Protein AF-A0A2S7YHA3-F1 (afdb_monomer_lite)

Secondary structure (DSSP, 8-state):
----------------------S-SSTT--TT-EEETTTTEE--TTSEEETT-SSGGGS-GGGSSS---------PPP----TTS-HHHHTPPP-HHHHHHHHHHHHHHHHH-TT---------PPPS---S-EEEEEEEEEE-SHHHHHHHHT--HHHHHHHTTTT-SS-GGGG-HHHHTSSEEEEEEEEEEEE-----S-EEE-GGG--GGGHHHHHBSEEEEEEEEEEEEEEEEEEEE-SS--HHHHHHHHHHHHGGGG-SSSPPHHHHHHHHHHHHHEEEEEEEEEESTTTTTTT--TTEE---SSHHHHHHHHHHHHHHHHHTTTT--EEEEEEEE-GGGSBT--TT------HHHHHHHHHHHHHHHHHHHHHHHHHH-TTS-HHHHHHHHHHHHHHHHHHHHHHHHHTT--TTHHHHHHHHHHHHIIIIIHHHHGGGSPPPEEEEEEEEESS--TT----BTTSS-S-TTTTT-SS-EEEEEEEES-GGGS-SEEEEEEESS-HHHH-TTTSPPPTTTTS--SSEEEEEEE--TTSPPP-EEEEEE-TT-SHHHHT-GGGT-TT-EE-S-TTTTTS-GGG-EEEEEE-

Organism: Beauveria bassiana (NCBI:txid176275)

Structure (mmCIF, N/CA/C/O backbone):
data_AF-A0A2S7YHA3-F1
#
_entry.id   AF-A0A2S7YHA3-F1
#
loop_
_atom_site.group_PDB
_atom_site.id
_atom_site.type_symbol
_atom_site.label_atom_id
_atom_site.label_alt_id
_atom_site.label_comp_id
_atom_site.label_asym_id
_atom_site.label_entity_id
_atom_site.label_seq_id
_atom_site.pdbx_PDB_ins_code
_atom_site.Cartn_x
_atom_site.Cartn_y
_atom_site.Cartn_z
_atom_site.occupancy
_atom_site.B_iso_or_equiv
_atom_site.auth_seq_id
_atom_site.auth_comp_id
_atom_site.auth_asym_id
_atom_site.auth_atom_id
_atom_site.pdbx_PDB_model_num
ATOM 1 N N . MET A 1 1 ? 34.914 -4.074 44.904 1.00 32.69 1 MET A N 1
ATOM 2 C CA . MET A 1 1 ? 35.922 -4.459 43.888 1.00 32.69 1 MET A CA 1
ATOM 3 C C . MET A 1 1 ? 35.230 -4.327 42.538 1.00 32.69 1 MET A C 1
ATOM 5 O O . MET A 1 1 ? 34.222 -4.987 42.385 1.00 32.69 1 MET A O 1
ATOM 9 N N . CYS A 1 2 ? 35.560 -3.432 41.606 1.00 27.58 2 CYS A N 1
ATOM 10 C CA . CYS A 1 2 ? 36.806 -2.720 41.316 1.00 27.58 2 CYS A CA 1
ATOM 11 C C . CYS A 1 2 ? 36.560 -1.224 41.018 1.00 27.58 2 CYS A C 1
ATOM 13 O O . CYS A 1 2 ? 35.630 -0.869 40.302 1.00 27.58 2 CYS A O 1
ATOM 15 N N . ARG A 1 3 ? 37.427 -0.365 41.574 1.00 27.41 3 ARG A N 1
ATOM 16 C CA . ARG A 1 3 ? 37.706 1.015 41.126 1.00 27.41 3 ARG A CA 1
ATOM 17 C C . ARG A 1 3 ? 38.627 0.970 39.897 1.00 27.41 3 ARG A C 1
ATOM 19 O O . ARG A 1 3 ? 39.298 -0.036 39.747 1.00 27.41 3 ARG A O 1
ATOM 26 N N . TYR A 1 4 ? 38.692 2.052 39.113 1.00 27.09 4 TYR A N 1
ATOM 27 C CA . TYR A 1 4 ? 39.889 2.751 38.571 1.00 27.09 4 TYR A CA 1
ATOM 28 C C . TYR A 1 4 ? 39.387 3.689 37.446 1.00 27.09 4 TYR A C 1
ATOM 30 O O . TYR A 1 4 ? 38.851 3.221 36.456 1.00 27.09 4 TYR A O 1
ATOM 38 N N . MET A 1 5 ? 39.234 4.996 37.685 1.00 26.05 5 MET A N 1
ATOM 39 C CA . MET A 1 5 ? 40.215 6.104 37.639 1.00 26.05 5 MET A CA 1
ATOM 40 C C . MET A 1 5 ? 39.995 6.980 36.391 1.00 26.05 5 MET A C 1
ATOM 42 O O . MET A 1 5 ? 40.408 6.640 35.290 1.00 26.05 5 MET A O 1
ATOM 46 N N . PHE A 1 6 ? 39.380 8.144 36.610 1.00 29.88 6 PHE A N 1
ATOM 47 C CA . PHE A 1 6 ? 39.474 9.301 35.724 1.00 29.88 6 PHE A CA 1
ATOM 48 C C . PHE A 1 6 ? 40.882 9.901 35.837 1.00 29.88 6 PHE A C 1
ATOM 50 O O . PHE A 1 6 ? 41.287 10.312 36.925 1.00 29.88 6 PHE A O 1
ATOM 57 N N . LYS A 1 7 ? 41.598 10.008 34.718 1.00 27.83 7 LYS A N 1
ATOM 58 C CA . LYS A 1 7 ? 42.642 11.017 34.510 1.00 27.83 7 LYS A CA 1
ATOM 59 C C . LYS A 1 7 ? 42.515 11.543 33.087 1.00 27.83 7 LYS A C 1
ATOM 61 O O . LYS A 1 7 ? 42.477 10.762 32.143 1.00 27.83 7 LYS A O 1
ATOM 66 N N . GLY A 1 8 ? 42.368 12.860 32.984 1.00 29.42 8 GLY A N 1
ATOM 67 C CA . GLY A 1 8 ? 42.298 13.571 31.721 1.00 29.42 8 GLY A CA 1
ATOM 68 C C . GLY A 1 8 ? 43.650 13.597 31.027 1.00 29.42 8 GLY A C 1
ATOM 69 O O . GLY A 1 8 ? 44.676 13.785 31.673 1.00 29.42 8 GLY A O 1
ATOM 70 N N . GLU A 1 9 ? 43.606 13.453 29.710 1.00 24.66 9 GLU A N 1
ATOM 71 C CA . GLU A 1 9 ? 44.645 13.911 28.804 1.00 24.66 9 GLU A CA 1
ATOM 72 C C . GLU A 1 9 ? 43.983 14.486 27.547 1.00 24.66 9 GLU A C 1
ATOM 74 O O . GLU A 1 9 ? 42.920 14.054 27.102 1.00 24.66 9 GLU A O 1
ATOM 79 N N . GLU A 1 10 ? 44.609 15.555 27.084 1.00 25.69 10 GLU A N 1
ATOM 80 C CA . GLU A 1 10 ? 44.192 16.585 26.145 1.00 25.69 10 GLU A CA 1
ATOM 81 C C . GLU A 1 10 ? 43.517 16.122 24.845 1.00 25.69 10 GLU A C 1
ATOM 83 O O . GLU A 1 10 ? 43.973 15.232 24.126 1.00 25.69 10 GLU A O 1
ATOM 88 N N . ALA A 1 11 ? 42.465 16.858 24.481 1.00 29.00 11 ALA A N 1
ATOM 89 C CA . ALA A 1 11 ? 41.847 16.838 23.168 1.00 29.00 11 ALA A CA 1
ATOM 90 C C . ALA A 1 11 ? 42.846 17.272 22.079 1.00 29.00 11 ALA A C 1
ATOM 92 O O . ALA A 1 11 ? 43.083 18.461 21.863 1.00 29.00 11 ALA A O 1
ATOM 93 N N . LYS A 1 12 ? 43.380 16.303 21.330 1.00 26.05 12 LYS A N 1
ATOM 94 C CA . LYS A 1 12 ? 43.942 16.537 19.994 1.00 26.05 12 LYS A CA 1
ATOM 95 C C . LYS A 1 12 ? 42.906 16.161 18.941 1.00 26.05 12 LYS A C 1
ATOM 97 O O . LYS A 1 12 ? 42.654 14.989 18.679 1.00 26.05 12 LYS A O 1
ATOM 102 N N . LEU A 1 13 ? 42.325 17.201 18.342 1.00 28.80 13 LEU A N 1
ATOM 103 C CA . LEU A 1 13 ? 41.572 17.162 17.092 1.00 28.80 13 LEU A CA 1
ATOM 104 C C . LEU A 1 13 ? 42.348 16.367 16.033 1.00 28.80 13 LEU A C 1
ATOM 106 O O . LEU A 1 13 ? 43.314 16.861 15.453 1.00 28.80 13 LEU A O 1
ATOM 110 N N . LEU A 1 14 ? 41.894 15.148 15.753 1.00 24.83 14 LEU A N 1
ATOM 111 C CA . LEU A 1 14 ? 42.284 14.394 14.570 1.00 24.83 14 LEU A CA 1
ATOM 112 C C . LEU A 1 14 ? 41.052 14.235 13.687 1.00 24.83 14 LEU A C 1
ATOM 114 O O . LEU A 1 14 ? 40.177 13.398 13.886 1.00 24.83 14 LEU A O 1
ATOM 118 N N . ASN A 1 15 ? 41.022 15.142 12.721 1.00 27.39 15 ASN A N 1
ATOM 119 C CA . ASN A 1 15 ? 40.086 15.293 11.628 1.00 27.39 15 ASN A CA 1
ATOM 120 C C . ASN A 1 15 ? 40.094 14.018 10.757 1.00 27.39 15 ASN A C 1
ATOM 122 O O . ASN A 1 15 ? 40.790 13.943 9.746 1.00 27.39 15 ASN A O 1
ATOM 126 N N . ARG A 1 16 ? 39.360 12.974 11.160 1.00 23.83 16 ARG A N 1
ATOM 127 C CA . ARG A 1 16 ? 39.026 11.845 10.283 1.00 23.83 16 ARG A CA 1
ATOM 128 C C . ARG A 1 16 ? 37.616 12.056 9.756 1.00 23.83 16 ARG A C 1
ATOM 130 O O . ARG A 1 16 ? 36.635 11.754 10.424 1.00 23.83 16 ARG A O 1
ATOM 137 N N . LYS A 1 17 ? 37.553 12.580 8.529 1.00 25.30 17 LYS A N 1
ATOM 138 C CA . LYS A 1 17 ? 36.384 12.533 7.649 1.00 25.30 17 LYS A CA 1
ATOM 139 C C . LYS A 1 17 ? 35.876 11.087 7.568 1.00 25.30 17 LYS A C 1
ATOM 141 O O . LYS A 1 17 ? 36.341 10.314 6.736 1.00 25.30 17 LYS A O 1
ATOM 146 N N . HIS A 1 18 ? 34.910 10.725 8.405 1.00 22.88 18 HIS A N 1
ATOM 147 C CA . HIS A 1 18 ? 33.977 9.659 8.073 1.00 22.88 18 HIS A CA 1
ATOM 148 C C . HIS A 1 18 ? 32.982 10.242 7.072 1.00 22.88 18 HIS A C 1
ATOM 150 O O . HIS A 1 18 ? 31.943 10.783 7.432 1.00 22.88 18 HIS A O 1
ATOM 156 N N . SER A 1 19 ? 33.359 10.189 5.794 1.00 23.75 19 SER A N 1
ATOM 157 C CA . SER A 1 19 ? 32.392 10.279 4.707 1.00 23.75 19 SER A CA 1
ATOM 158 C C . SER A 1 19 ? 31.518 9.031 4.804 1.00 23.75 19 SER A C 1
ATOM 160 O O . SER A 1 19 ? 31.986 7.911 4.593 1.00 23.75 19 SER A O 1
ATOM 162 N N . ALA A 1 20 ? 30.267 9.239 5.209 1.00 23.95 20 ALA A N 1
ATOM 163 C CA . ALA A 1 20 ? 29.194 8.286 5.021 1.00 23.95 20 ALA A CA 1
ATOM 164 C C . ALA A 1 20 ? 29.113 7.973 3.522 1.00 23.95 20 ALA A C 1
ATOM 166 O O . ALA A 1 20 ? 28.783 8.830 2.706 1.00 23.95 20 ALA A O 1
ATOM 167 N N . ARG A 1 21 ? 29.500 6.753 3.160 1.00 24.94 21 ARG A N 1
ATOM 168 C CA . ARG A 1 21 ? 29.404 6.221 1.804 1.00 24.94 21 ARG A CA 1
ATOM 169 C C . ARG A 1 21 ? 28.026 5.570 1.671 1.00 24.94 21 ARG A C 1
ATOM 171 O O . ARG A 1 21 ? 27.906 4.353 1.707 1.00 24.94 21 ARG A O 1
ATOM 178 N N . SER A 1 22 ? 26.984 6.392 1.622 1.00 31.31 22 SER A N 1
ATOM 179 C CA . SER A 1 22 ? 25.616 5.967 1.317 1.00 31.31 22 SER A CA 1
ATOM 180 C C . SER A 1 22 ? 24.945 7.078 0.520 1.00 31.31 22 SER A C 1
ATOM 182 O O . SER A 1 22 ? 24.545 8.058 1.135 1.00 31.31 22 SER A O 1
ATOM 184 N N . THR A 1 23 ? 24.918 6.922 -0.811 1.00 33.09 23 THR A N 1
ATOM 185 C CA . THR A 1 23 ? 24.144 7.651 -1.848 1.00 33.09 23 THR A CA 1
ATOM 186 C C . THR A 1 23 ? 25.013 7.781 -3.105 1.00 33.09 23 THR A C 1
ATOM 188 O O . THR A 1 23 ? 25.819 8.705 -3.125 1.00 33.09 23 THR A O 1
ATOM 191 N N . ASP A 1 24 ? 24.920 6.866 -4.093 1.00 32.31 24 ASP A N 1
ATOM 192 C CA . ASP A 1 24 ? 25.321 7.156 -5.502 1.00 32.31 24 ASP A CA 1
ATOM 193 C C . ASP A 1 24 ? 25.207 6.016 -6.559 1.00 32.31 24 ASP A C 1
ATOM 195 O O . ASP A 1 24 ? 25.817 6.109 -7.618 1.00 32.31 24 ASP A O 1
ATOM 199 N N . GLU A 1 25 ? 24.466 4.913 -6.372 1.00 36.97 25 GLU A N 1
ATOM 200 C CA . GLU A 1 25 ? 24.549 3.815 -7.375 1.00 36.97 25 GLU A CA 1
ATOM 201 C C . GLU A 1 25 ? 23.768 4.044 -8.686 1.00 36.97 25 GLU A C 1
ATOM 203 O O . GLU A 1 25 ? 24.135 3.483 -9.717 1.00 36.97 25 GLU A O 1
ATOM 208 N N . LEU A 1 26 ? 22.720 4.875 -8.706 1.00 37.81 26 LEU A N 1
ATOM 209 C CA . LEU A 1 26 ? 21.964 5.151 -9.940 1.00 37.81 26 LEU A CA 1
ATOM 210 C C . LEU A 1 26 ? 22.505 6.359 -10.727 1.00 37.81 26 LEU A C 1
ATOM 212 O O . LEU A 1 26 ? 22.139 6.535 -11.884 1.00 37.81 26 LEU A O 1
ATOM 216 N N . SER A 1 27 ? 23.354 7.207 -10.131 1.00 39.41 27 SER A N 1
ATOM 217 C CA . SER A 1 27 ? 23.974 8.376 -10.791 1.00 39.41 27 SER A CA 1
ATOM 218 C C . SER A 1 27 ? 25.172 7.995 -11.679 1.00 39.41 27 SER A C 1
ATOM 220 O O . SER A 1 27 ? 25.823 8.867 -12.247 1.00 39.41 27 SER A O 1
ATOM 222 N N . GLN A 1 28 ? 25.457 6.692 -11.814 1.00 60.16 28 GLN A N 1
ATOM 223 C CA . GLN A 1 28 ? 26.672 6.167 -12.442 1.00 60.16 28 GLN A CA 1
ATOM 224 C C . GLN A 1 28 ? 26.406 5.073 -13.491 1.00 60.16 28 GLN A C 1
ATOM 226 O O . GLN A 1 28 ? 27.327 4.332 -13.815 1.00 60.16 28 GLN A O 1
ATOM 231 N N . LEU A 1 29 ? 25.186 4.918 -14.030 1.00 75.06 29 LEU A N 1
ATOM 232 C CA . LEU A 1 29 ? 24.959 3.913 -15.082 1.00 75.06 29 LEU A CA 1
ATOM 233 C C . LEU A 1 29 ? 25.720 4.278 -16.368 1.00 75.06 29 LEU A C 1
ATOM 235 O O . LEU A 1 29 ? 25.603 5.398 -16.860 1.00 75.06 29 LEU A O 1
ATOM 239 N N . THR A 1 30 ? 26.450 3.328 -16.962 1.00 79.12 30 THR A N 1
ATOM 240 C CA . THR A 1 30 ? 27.248 3.576 -18.180 1.00 79.12 30 THR A CA 1
ATOM 241 C C . THR A 1 30 ? 26.876 2.649 -19.332 1.00 79.12 30 THR A C 1
ATOM 243 O O . THR A 1 30 ? 26.505 1.494 -19.132 1.00 79.12 30 THR A O 1
ATOM 246 N N . VAL A 1 31 ? 27.061 3.120 -20.569 1.00 83.12 31 VAL A N 1
ATOM 247 C CA . VAL A 1 31 ? 27.012 2.248 -21.755 1.00 83.12 31 VAL A CA 1
ATOM 248 C C . VAL A 1 31 ? 28.053 1.136 -21.615 1.00 83.12 31 VAL A C 1
ATOM 250 O O . VAL A 1 31 ? 29.152 1.366 -21.112 1.00 83.12 31 VAL A O 1
ATOM 253 N N . GLY A 1 32 ? 27.689 -0.078 -22.018 1.00 86.25 32 GLY A N 1
ATOM 254 C CA . GLY A 1 32 ? 28.517 -1.273 -21.886 1.00 86.25 32 GLY A CA 1
ATOM 255 C C . GLY A 1 32 ? 28.529 -1.889 -20.484 1.00 86.25 32 GLY A C 1
ATOM 256 O O . GLY A 1 32 ? 29.164 -2.924 -20.281 1.00 86.25 32 GLY A O 1
ATOM 257 N N . GLN A 1 33 ? 27.835 -1.297 -19.507 1.00 89.56 33 GLN A N 1
ATOM 258 C CA . GLN A 1 33 ? 27.684 -1.876 -18.173 1.00 89.56 33 GLN A CA 1
ATOM 259 C C . GLN A 1 33 ? 26.691 -3.042 -18.196 1.00 89.56 33 GLN A C 1
ATOM 261 O O . GLN A 1 33 ? 25.671 -2.991 -18.883 1.00 89.56 33 GLN A O 1
ATOM 266 N N . GLY A 1 34 ? 26.963 -4.081 -17.411 1.00 91.06 34 GLY A N 1
ATOM 267 C CA . GLY A 1 34 ? 25.977 -5.111 -17.109 1.00 91.06 34 GLY A CA 1
ATOM 268 C C . GLY A 1 34 ? 24.819 -4.575 -16.270 1.00 91.06 34 GLY A C 1
ATOM 269 O O . GLY A 1 34 ? 24.954 -3.589 -15.547 1.00 91.06 34 GLY A O 1
ATOM 270 N N . TYR A 1 35 ? 23.665 -5.215 -16.364 1.00 88.44 35 TYR A N 1
ATOM 271 C CA . TYR A 1 35 ? 22.420 -4.755 -15.774 1.00 88.44 35 TYR A CA 1
ATOM 272 C C . TYR A 1 35 ? 21.583 -5.934 -15.284 1.00 88.44 35 TYR A C 1
ATOM 274 O O . TYR A 1 35 ? 21.411 -6.942 -15.974 1.00 88.44 35 TYR A O 1
ATOM 282 N N . ASN A 1 36 ? 21.047 -5.805 -14.074 1.00 88.75 36 ASN A N 1
ATOM 283 C CA . ASN A 1 36 ? 20.099 -6.759 -13.516 1.00 88.75 36 ASN A CA 1
ATOM 284 C C . ASN A 1 36 ? 18.700 -6.144 -13.577 1.00 88.75 36 ASN A C 1
ATOM 286 O O . ASN A 1 36 ? 18.426 -5.193 -12.845 1.00 88.75 36 ASN A O 1
ATOM 290 N N . THR A 1 37 ? 17.850 -6.677 -14.460 1.00 84.62 37 THR A N 1
ATOM 291 C CA . THR A 1 37 ? 16.503 -6.135 -14.702 1.00 84.62 37 THR A CA 1
ATOM 292 C C . THR A 1 37 ? 15.623 -6.243 -13.472 1.00 84.62 37 THR A C 1
ATOM 294 O O . THR A 1 37 ? 14.945 -5.281 -13.145 1.00 84.62 37 THR A O 1
ATOM 297 N N . PHE A 1 38 ? 15.735 -7.343 -12.729 1.00 86.88 38 PHE A N 1
ATOM 298 C CA . PHE A 1 38 ? 14.934 -7.587 -11.534 1.00 86.88 38 PHE A CA 1
ATOM 299 C C . PHE A 1 38 ? 15.207 -6.580 -10.406 1.00 86.88 38 PHE A C 1
ATOM 301 O O . PHE A 1 38 ? 14.301 -6.161 -9.698 1.00 86.88 38 PHE A O 1
ATOM 308 N N . LEU A 1 39 ? 16.457 -6.153 -10.215 1.00 83.12 39 LEU A N 1
ATOM 309 C CA . LEU A 1 39 ? 16.776 -5.113 -9.227 1.00 83.12 39 LEU A CA 1
ATOM 310 C C . LEU A 1 39 ? 16.719 -3.693 -9.794 1.00 83.12 39 LEU A C 1
ATOM 312 O O . LEU A 1 39 ? 16.856 -2.741 -9.030 1.00 83.12 39 LEU A O 1
ATOM 316 N N . GLY A 1 40 ? 16.644 -3.542 -11.116 1.00 79.81 40 GLY A N 1
ATOM 317 C CA . GLY A 1 40 ? 16.808 -2.252 -11.777 1.00 79.81 40 GLY A CA 1
ATOM 318 C C . GLY A 1 40 ? 18.197 -1.623 -11.580 1.00 79.81 40 GLY A C 1
ATOM 319 O O . GLY A 1 40 ? 18.346 -0.406 -11.711 1.00 79.81 40 GLY A O 1
ATOM 320 N N . LYS A 1 41 ? 19.224 -2.422 -11.245 1.00 81.62 41 LYS A N 1
ATOM 321 C CA . LYS A 1 41 ? 20.565 -1.939 -10.864 1.00 81.62 41 LYS A CA 1
ATOM 322 C C . LYS A 1 41 ? 21.638 -2.304 -11.889 1.00 81.62 41 LYS A C 1
ATOM 324 O O . LYS A 1 41 ? 21.695 -3.432 -12.393 1.00 81.62 41 LYS A O 1
ATOM 329 N N . GLY A 1 42 ? 22.537 -1.349 -12.126 1.00 83.88 42 GLY A N 1
ATOM 330 C CA . GLY A 1 42 ? 23.786 -1.577 -12.841 1.00 83.88 42 GLY A CA 1
ATOM 331 C C . GLY A 1 42 ? 24.685 -2.556 -12.089 1.00 83.88 42 GLY A C 1
ATOM 332 O O . GLY A 1 42 ? 24.650 -2.662 -10.863 1.00 83.88 42 GLY A O 1
ATOM 333 N N . ARG A 1 43 ? 25.467 -3.318 -12.845 1.00 88.75 43 ARG A N 1
ATOM 334 C CA . ARG A 1 43 ? 26.421 -4.303 -12.341 1.00 88.75 43 ARG A CA 1
ATOM 335 C C . ARG A 1 43 ? 27.824 -3.904 -12.791 1.00 88.75 43 ARG A C 1
ATOM 337 O O . ARG A 1 43 ? 28.232 -2.763 -12.588 1.00 88.75 43 ARG A O 1
ATOM 344 N N . LYS A 1 44 ? 28.579 -4.814 -13.400 1.00 89.31 44 LYS A N 1
ATOM 345 C CA . LYS A 1 44 ? 29.955 -4.573 -13.831 1.00 89.31 44 LYS A CA 1
ATOM 346 C C . LYS A 1 44 ? 30.030 -3.598 -15.006 1.00 89.31 44 LYS A C 1
ATOM 348 O O . LYS A 1 44 ? 29.420 -3.830 -16.048 1.00 89.31 44 LYS A O 1
ATOM 353 N N . HIS A 1 45 ? 30.798 -2.523 -14.838 1.00 88.31 45 HIS A N 1
ATOM 354 C CA . HIS A 1 45 ? 31.196 -1.642 -15.940 1.00 88.31 45 HIS A CA 1
ATOM 355 C C . HIS A 1 45 ? 32.082 -2.388 -16.935 1.00 88.31 45 HIS A C 1
ATOM 357 O O . HIS A 1 45 ? 32.766 -3.345 -16.567 1.00 88.31 45 HIS A O 1
ATOM 363 N N . ASP A 1 46 ? 32.059 -1.949 -18.192 1.00 86.06 46 ASP A N 1
ATOM 364 C CA . ASP A 1 46 ? 32.806 -2.574 -19.284 1.00 86.06 46 ASP A CA 1
ATOM 365 C C . ASP A 1 46 ? 32.542 -4.087 -19.399 1.00 86.06 46 ASP A C 1
ATOM 367 O O . ASP A 1 46 ? 33.455 -4.867 -19.674 1.00 86.06 46 ASP A O 1
ATOM 371 N N . ALA A 1 47 ? 31.304 -4.527 -19.161 1.00 90.50 47 ALA A N 1
ATOM 372 C CA . ALA A 1 47 ? 30.865 -5.878 -19.514 1.00 90.50 47 ALA A CA 1
ATOM 373 C C . ALA A 1 47 ? 30.873 -6.069 -21.043 1.00 90.50 47 ALA A C 1
ATOM 375 O O . ALA A 1 47 ? 31.126 -7.160 -21.551 1.00 90.50 47 ALA A O 1
ATOM 376 N N . VAL A 1 48 ? 30.627 -4.980 -21.773 1.00 90.38 48 VAL A N 1
ATOM 377 C CA . VAL A 1 48 ? 30.590 -4.905 -23.232 1.00 90.38 48 VAL A CA 1
ATOM 378 C C . VAL A 1 48 ? 31.379 -3.676 -23.676 1.00 90.38 48 VAL A C 1
ATOM 380 O O . VAL A 1 48 ? 31.281 -2.616 -23.059 1.00 90.38 48 VAL A O 1
ATOM 383 N N . LYS A 1 49 ? 32.176 -3.814 -24.736 1.00 87.88 49 LYS A N 1
ATOM 384 C CA . LYS A 1 49 ? 33.040 -2.757 -25.289 1.00 87.88 49 LYS A CA 1
ATOM 385 C C . LYS A 1 49 ? 32.690 -2.502 -26.756 1.00 87.88 49 LYS A C 1
ATOM 387 O O . LYS A 1 49 ? 32.073 -3.345 -27.401 1.00 87.88 49 LYS A O 1
ATOM 392 N N . LEU A 1 50 ? 33.114 -1.365 -27.305 1.00 83.12 50 LEU A N 1
ATOM 393 C CA . LEU A 1 50 ? 33.102 -1.159 -28.756 1.00 83.12 50 LEU A CA 1
ATOM 394 C C . LEU A 1 50 ? 34.292 -1.862 -29.407 1.00 83.12 50 LEU A C 1
ATOM 396 O O . LEU A 1 50 ? 35.418 -1.800 -28.904 1.00 83.12 50 LEU A O 1
ATOM 400 N N . ARG A 1 51 ? 34.053 -2.496 -30.554 1.00 76.62 51 ARG A N 1
ATOM 401 C CA . ARG A 1 51 ? 35.088 -3.153 -31.351 1.00 76.62 51 ARG A CA 1
ATOM 402 C C . ARG A 1 51 ? 36.168 -2.133 -31.738 1.00 76.62 51 ARG A C 1
ATOM 404 O O . ARG A 1 51 ? 35.883 -1.128 -32.376 1.00 76.62 51 ARG A O 1
ATOM 411 N N . GLY A 1 52 ? 37.416 -2.393 -31.340 1.00 66.50 52 GLY A N 1
ATOM 412 C CA . GLY A 1 52 ? 38.574 -1.536 -31.641 1.00 66.50 52 GLY A CA 1
ATOM 413 C C . GLY A 1 52 ? 38.903 -0.454 -30.601 1.00 66.50 52 GLY A C 1
ATOM 414 O O . GLY A 1 52 ? 39.974 0.141 -30.692 1.00 66.50 52 GLY A O 1
ATOM 415 N N . SER A 1 53 ? 38.058 -0.236 -29.586 1.00 59.00 53 SER A N 1
ATOM 416 C CA . SER A 1 53 ? 38.380 0.646 -28.454 1.00 59.00 53 SER A CA 1
ATOM 417 C C . SER A 1 53 ? 39.212 -0.106 -27.411 1.00 59.00 53 SER A C 1
ATOM 419 O O . SER A 1 53 ? 38.853 -1.211 -27.000 1.00 59.00 53 SER A O 1
ATOM 421 N N . LYS A 1 54 ? 40.336 0.480 -26.971 1.00 50.00 54 LYS A N 1
ATOM 422 C CA . LYS A 1 54 ? 41.196 -0.128 -25.936 1.00 50.00 54 LYS A CA 1
ATOM 423 C C . LYS A 1 54 ? 40.782 0.244 -24.509 1.00 50.00 54 LYS A C 1
ATOM 425 O O . LYS A 1 54 ? 41.163 -0.471 -23.591 1.00 50.00 54 LYS A O 1
ATOM 430 N N . THR A 1 55 ? 39.980 1.294 -24.311 1.00 51.12 55 THR A N 1
ATOM 431 C CA . THR A 1 55 ? 39.426 1.708 -23.005 1.00 51.12 55 THR A CA 1
ATOM 432 C C . THR A 1 55 ? 38.255 2.683 -23.181 1.00 51.12 55 THR A C 1
ATOM 434 O O . THR A 1 55 ? 38.212 3.413 -24.166 1.00 51.12 55 THR A O 1
ATOM 437 N N . GLN A 1 56 ? 37.382 2.782 -22.169 1.00 47.22 56 GLN A N 1
ATOM 438 C CA . GLN A 1 56 ? 36.202 3.665 -22.065 1.00 47.22 56 GLN A CA 1
ATOM 439 C C . GLN A 1 56 ? 36.422 5.156 -22.441 1.00 47.22 56 GLN A C 1
ATOM 441 O O . GLN A 1 56 ? 35.450 5.871 -22.661 1.00 47.22 56 GLN A O 1
ATOM 446 N N . ARG A 1 57 ? 37.675 5.635 -22.548 1.00 43.28 57 ARG A N 1
ATOM 447 C CA . ARG A 1 57 ? 38.032 7.016 -22.943 1.00 43.28 57 ARG A CA 1
ATOM 448 C C . ARG A 1 57 ? 37.793 7.351 -24.418 1.00 43.28 57 ARG A C 1
ATOM 450 O O . ARG A 1 57 ? 37.779 8.530 -24.742 1.00 43.28 57 ARG A O 1
ATOM 457 N N . ASP A 1 58 ? 37.614 6.354 -25.285 1.00 40.47 58 ASP A N 1
ATOM 458 C CA . ASP A 1 58 ? 37.397 6.577 -26.726 1.00 40.47 58 ASP A CA 1
ATOM 459 C C . ASP A 1 58 ? 35.903 6.634 -27.111 1.00 40.47 58 ASP A C 1
ATOM 461 O O . ASP A 1 58 ? 35.560 6.758 -28.287 1.00 40.47 58 ASP A O 1
ATOM 465 N N . LEU A 1 59 ? 34.994 6.520 -26.135 1.00 46.34 59 LEU A N 1
ATOM 466 C CA . LEU A 1 59 ? 33.566 6.774 -26.336 1.00 46.34 59 LEU A CA 1
ATOM 467 C C . LEU A 1 59 ? 33.340 8.297 -26.431 1.00 46.34 59 LEU A C 1
ATOM 469 O O . LEU A 1 59 ? 33.971 9.028 -25.669 1.00 46.34 59 LEU A O 1
ATOM 473 N N . PRO A 1 60 ? 32.463 8.797 -27.330 1.00 38.38 60 PRO A N 1
ATOM 474 C CA . PRO A 1 60 ? 32.210 10.231 -27.475 1.00 38.38 60 PRO A CA 1
ATOM 475 C C . PRO A 1 60 ? 31.951 10.905 -26.120 1.00 38.38 60 PRO A C 1
ATOM 477 O O . PRO A 1 60 ? 31.201 10.363 -25.307 1.00 38.38 60 PRO A O 1
ATOM 480 N N . GLU A 1 61 ? 32.509 12.105 -25.916 1.00 38.84 61 GLU A N 1
ATOM 481 C CA . GLU A 1 61 ? 32.425 12.961 -24.708 1.00 38.84 61 GLU A CA 1
ATOM 482 C C . GLU A 1 61 ? 30.996 13.220 -24.161 1.00 38.84 61 GLU A C 1
ATOM 484 O O . GLU A 1 61 ? 30.831 13.836 -23.115 1.00 38.84 61 GLU A O 1
ATOM 489 N N . ALA A 1 62 ? 29.938 12.716 -24.802 1.00 38.31 62 ALA A N 1
ATOM 490 C CA . ALA A 1 62 ? 28.534 12.903 -24.424 1.00 38.31 62 ALA A CA 1
ATOM 491 C C . ALA A 1 62 ? 28.015 11.970 -23.299 1.00 38.31 62 ALA A C 1
ATOM 493 O O . ALA A 1 62 ? 26.803 11.871 -23.069 1.00 38.31 62 ALA A O 1
ATOM 494 N N . LEU A 1 63 ? 28.891 11.252 -22.590 1.00 41.38 63 LEU A N 1
ATOM 495 C CA . LEU A 1 63 ? 28.492 10.262 -21.576 1.00 41.38 63 LEU A CA 1
ATOM 496 C C . LEU A 1 63 ? 29.133 10.468 -20.194 1.00 41.38 63 LEU A C 1
ATOM 498 O O . LEU A 1 63 ? 28.992 9.606 -19.332 1.00 41.38 63 LEU A O 1
ATOM 502 N N . THR A 1 64 ? 29.784 11.607 -19.939 1.00 35.59 64 THR A N 1
ATOM 503 C CA . THR A 1 64 ? 30.297 11.946 -18.603 1.00 35.59 64 THR A CA 1
ATOM 504 C C . THR A 1 64 ? 29.201 12.547 -17.713 1.00 35.59 64 THR A C 1
ATOM 506 O O . THR A 1 64 ? 28.887 13.728 -17.814 1.00 35.59 64 THR A O 1
ATOM 509 N N . ASN A 1 65 ? 28.609 11.683 -16.883 1.00 42.66 65 ASN A N 1
ATOM 510 C CA . ASN A 1 65 ? 28.034 11.825 -15.529 1.00 42.66 65 ASN A CA 1
ATOM 511 C C . ASN A 1 65 ? 27.330 13.095 -14.997 1.00 42.66 65 ASN A C 1
ATOM 513 O O . ASN A 1 65 ? 26.875 13.036 -13.860 1.00 42.66 65 ASN A O 1
ATOM 517 N N . ASP A 1 66 ? 27.118 14.183 -15.735 1.00 33.91 66 ASP A N 1
ATOM 518 C CA . ASP A 1 66 ? 26.616 15.426 -15.108 1.00 33.91 66 ASP A CA 1
ATOM 519 C C . ASP A 1 66 ? 25.105 15.694 -15.246 1.00 33.91 66 ASP A C 1
ATOM 521 O O . ASP A 1 66 ? 24.642 16.815 -15.066 1.00 33.91 66 ASP A O 1
ATOM 525 N N . THR A 1 67 ? 24.283 14.685 -15.561 1.00 37.41 67 THR A N 1
ATOM 526 C CA . THR A 1 67 ? 22.814 14.889 -15.645 1.00 37.41 67 THR A CA 1
ATOM 527 C C . THR A 1 67 ? 21.936 13.730 -15.178 1.00 37.41 67 THR A C 1
ATOM 529 O O . THR A 1 67 ? 20.724 13.765 -15.384 1.00 37.41 67 THR A O 1
ATOM 532 N N . MET A 1 68 ? 22.478 12.750 -14.446 1.00 38.81 68 MET A N 1
ATOM 533 C CA . MET A 1 68 ? 21.639 11.826 -13.665 1.00 38.81 68 MET A CA 1
ATOM 534 C C . MET A 1 68 ? 21.298 12.432 -12.295 1.00 38.81 68 MET A C 1
ATOM 536 O O . MET A 1 68 ? 21.461 11.802 -11.253 1.00 38.81 68 MET A O 1
ATOM 540 N N . ALA A 1 69 ? 20.820 13.682 -12.294 1.00 32.97 69 ALA A N 1
ATOM 541 C CA . ALA A 1 69 ? 20.097 14.218 -11.153 1.00 32.97 69 ALA A CA 1
ATOM 542 C C . ALA A 1 69 ? 18.750 13.493 -11.113 1.00 32.97 69 ALA A C 1
ATOM 544 O O . ALA A 1 69 ? 17.830 13.754 -11.892 1.00 32.97 69 ALA A O 1
ATOM 545 N N . HIS A 1 70 ? 18.703 12.484 -10.258 1.00 40.00 70 HIS A N 1
ATOM 546 C CA . HIS A 1 70 ? 17.523 11.709 -9.948 1.00 40.00 70 HIS A CA 1
ATOM 547 C C . HIS A 1 70 ? 16.374 12.626 -9.529 1.00 40.00 70 HIS A C 1
ATOM 549 O O . HIS A 1 70 ? 16.453 13.268 -8.486 1.00 40.00 70 HIS A O 1
ATOM 555 N N . LEU A 1 71 ? 15.247 12.579 -10.243 1.00 38.78 71 LEU A N 1
ATOM 556 C CA . LEU A 1 71 ? 13.971 12.567 -9.529 1.00 38.78 71 LEU A CA 1
ATOM 557 C C . LEU A 1 71 ? 13.779 11.139 -9.008 1.00 38.78 71 LEU A C 1
ATOM 559 O O . LEU A 1 71 ? 12.908 10.397 -9.451 1.00 38.78 71 LEU A O 1
ATOM 563 N N . MET A 1 72 ? 14.639 10.739 -8.071 1.00 42.91 72 MET A N 1
ATOM 564 C CA . MET A 1 72 ? 14.248 9.766 -7.069 1.00 42.91 72 MET A CA 1
ATOM 565 C C . MET A 1 72 ? 13.102 10.479 -6.378 1.00 42.91 72 MET A C 1
ATOM 567 O O . MET A 1 72 ? 13.311 11.515 -5.744 1.00 42.91 72 MET A O 1
ATOM 571 N N . PHE A 1 73 ? 11.872 10.024 -6.606 1.00 49.56 73 PHE A N 1
ATOM 572 C CA . PHE A 1 73 ? 10.786 10.514 -5.782 1.00 49.56 73 PHE A CA 1
ATOM 573 C C . PHE A 1 73 ? 11.205 10.249 -4.343 1.00 49.56 73 PHE A C 1
ATOM 575 O O . PHE A 1 73 ? 11.554 9.119 -4.009 1.00 49.56 73 PHE A O 1
ATOM 582 N N . ASN A 1 74 ? 11.234 11.286 -3.506 1.00 48.34 74 ASN A N 1
ATOM 583 C CA . ASN A 1 74 ? 11.389 11.046 -2.082 1.00 48.34 74 ASN A CA 1
ATOM 584 C C . ASN A 1 74 ? 10.283 10.074 -1.698 1.00 48.34 74 ASN A C 1
ATOM 586 O O . ASN A 1 74 ? 9.108 10.350 -1.961 1.00 48.34 74 ASN A O 1
ATOM 590 N N . PHE A 1 75 ? 10.670 8.923 -1.151 1.00 56.81 75 PHE A N 1
ATOM 591 C CA . PHE A 1 75 ? 9.696 7.945 -0.715 1.00 56.81 75 PHE A CA 1
ATOM 592 C C . PHE A 1 75 ? 8.788 8.624 0.307 1.00 56.81 75 PHE A C 1
ATOM 594 O O . PHE A 1 75 ? 9.209 8.984 1.407 1.00 56.81 75 PHE A O 1
ATOM 601 N N . THR A 1 76 ? 7.547 8.837 -0.095 1.00 66.00 76 THR A N 1
ATOM 602 C CA . THR A 1 76 ? 6.451 9.132 0.815 1.00 66.00 76 THR A CA 1
ATOM 603 C C . THR A 1 76 ? 5.746 7.819 1.095 1.00 66.00 76 THR A C 1
ATOM 605 O O . THR A 1 76 ? 5.814 6.888 0.297 1.00 66.00 76 THR A O 1
ATOM 608 N N . GLU A 1 77 ? 5.104 7.701 2.245 1.00 67.75 77 GLU A N 1
ATOM 609 C CA . GLU A 1 77 ? 4.282 6.529 2.524 1.00 67.75 77 GLU A CA 1
ATOM 610 C C . GLU A 1 77 ? 2.933 6.661 1.797 1.00 67.75 77 GLU A C 1
ATOM 612 O O . GLU A 1 77 ? 2.476 7.789 1.581 1.00 67.75 77 GLU A O 1
ATOM 617 N N . PRO A 1 78 ? 2.279 5.542 1.431 1.00 74.69 78 PRO A N 1
ATOM 618 C CA . PRO A 1 78 ? 0.891 5.560 0.983 1.00 74.69 78 PRO A CA 1
ATOM 619 C C . PRO A 1 78 ? 0.021 6.368 1.948 1.00 74.69 78 PRO A C 1
ATOM 621 O O . PRO A 1 78 ? 0.125 6.232 3.175 1.00 74.69 78 PRO A O 1
ATOM 624 N N . THR A 1 79 ? -0.838 7.227 1.402 1.00 74.00 79 THR A N 1
ATOM 625 C CA . THR A 1 79 ? -1.738 8.057 2.201 1.00 74.00 79 THR A CA 1
ATOM 626 C C . THR A 1 79 ? -2.745 7.220 2.978 1.00 74.00 79 THR A C 1
ATOM 628 O O . THR A 1 79 ? -3.259 7.712 3.987 1.00 74.00 79 THR A O 1
ATOM 631 N N . ALA A 1 80 ? -3.012 5.977 2.556 1.00 78.88 80 ALA A N 1
ATOM 632 C CA . ALA A 1 80 ? -3.935 5.047 3.204 1.00 78.88 80 ALA A CA 1
ATOM 633 C C . ALA A 1 80 ? -5.310 5.686 3.444 1.00 78.88 80 ALA A C 1
ATOM 635 O O . ALA A 1 80 ? -5.879 5.639 4.542 1.00 78.88 80 ALA A O 1
ATOM 636 N N . ASN A 1 81 ? -5.827 6.377 2.430 1.00 77.56 81 ASN A N 1
ATOM 637 C CA . ASN A 1 81 ? -7.191 6.869 2.466 1.00 77.56 81 ASN A CA 1
ATOM 638 C C . ASN A 1 81 ? -8.143 5.676 2.293 1.00 77.56 81 ASN A C 1
ATOM 640 O O . ASN A 1 81 ? -8.424 5.253 1.177 1.00 77.56 81 ASN A O 1
ATOM 644 N N . LEU A 1 82 ? -8.627 5.130 3.409 1.00 82.12 82 LEU A N 1
ATOM 645 C CA . LEU A 1 82 ? -9.483 3.938 3.440 1.00 82.12 82 LEU A CA 1
ATOM 646 C C . LEU A 1 82 ? -10.976 4.264 3.616 1.00 82.12 82 LEU A C 1
ATOM 648 O O . LEU A 1 82 ? -11.791 3.375 3.850 1.00 82.12 82 LEU A O 1
ATOM 652 N N . THR A 1 83 ? -11.362 5.541 3.521 1.00 77.44 83 THR A N 1
ATOM 653 C CA . THR A 1 83 ? -12.768 5.958 3.617 1.00 77.44 83 THR A CA 1
ATOM 654 C C . THR A 1 83 ? -13.625 5.198 2.606 1.00 77.44 83 THR A C 1
ATOM 656 O O . THR A 1 83 ? -13.254 5.104 1.435 1.00 77.44 83 THR A O 1
ATOM 659 N N . GLY A 1 84 ? -14.766 4.677 3.063 1.00 72.38 84 GLY A N 1
ATOM 660 C CA . GLY A 1 84 ? -15.723 3.938 2.238 1.00 72.38 84 GLY A CA 1
ATOM 661 C C . GLY A 1 84 ? -15.382 2.463 1.998 1.00 72.38 84 GLY A C 1
ATOM 662 O O . GLY A 1 84 ? -16.175 1.780 1.359 1.00 72.38 84 GLY A O 1
ATOM 663 N N . LEU A 1 85 ? -14.250 1.961 2.505 1.00 81.50 85 LEU A N 1
ATOM 664 C CA . LEU A 1 85 ? -13.889 0.544 2.418 1.00 81.50 85 LEU A CA 1
ATOM 665 C C . LEU A 1 85 ? -14.306 -0.211 3.685 1.00 81.50 85 LEU A C 1
ATOM 667 O O . LEU A 1 85 ? -14.186 0.308 4.797 1.00 81.50 85 LEU A O 1
ATOM 671 N N . ASN A 1 86 ? -14.741 -1.462 3.522 1.00 83.25 86 ASN A N 1
ATOM 672 C CA . ASN A 1 86 ? -14.825 -2.396 4.637 1.00 83.25 86 ASN A CA 1
ATOM 673 C C . ASN A 1 86 ? -13.406 -2.887 4.968 1.00 83.25 86 ASN A C 1
ATOM 675 O O . ASN A 1 86 ? -12.805 -3.630 4.198 1.00 83.25 86 ASN A O 1
ATOM 679 N N . LEU A 1 87 ? -12.853 -2.437 6.096 1.00 87.44 87 LEU A N 1
ATOM 680 C CA . LEU A 1 87 ? -11.447 -2.667 6.444 1.00 87.44 87 LEU A CA 1
ATOM 681 C C . LEU A 1 87 ? -11.148 -4.132 6.765 1.00 87.44 87 LEU A C 1
ATOM 683 O O . LEU A 1 87 ? -10.063 -4.609 6.437 1.00 87.44 87 LEU A O 1
ATOM 687 N N . THR A 1 88 ? -12.103 -4.854 7.357 1.00 85.75 88 THR A N 1
ATOM 688 C CA . THR A 1 88 ? -11.917 -6.275 7.672 1.00 85.75 88 THR A CA 1
ATOM 689 C C . THR A 1 88 ? -11.968 -7.145 6.423 1.00 85.75 88 THR A C 1
ATOM 691 O O . THR A 1 88 ? -11.293 -8.165 6.393 1.00 85.75 88 THR A O 1
ATOM 694 N N . GLU A 1 89 ? -12.682 -6.720 5.374 1.00 88.12 89 GLU A N 1
ATOM 695 C CA . GLU A 1 89 ? -12.659 -7.353 4.047 1.00 88.12 89 GLU A CA 1
ATOM 696 C C . GLU A 1 89 ? -11.418 -6.949 3.234 1.00 88.12 89 GLU A C 1
ATOM 698 O O . GLU A 1 89 ? -10.776 -7.787 2.603 1.00 88.12 89 GLU A O 1
ATOM 703 N N . TYR A 1 90 ? -11.040 -5.669 3.266 1.00 90.62 90 TYR A N 1
ATOM 704 C CA . TYR A 1 90 ? -9.905 -5.144 2.502 1.00 90.62 90 TYR A CA 1
ATOM 705 C C . TYR A 1 90 ? -8.564 -5.745 2.943 1.00 90.62 90 TYR A C 1
ATOM 707 O O . TYR A 1 90 ? -7.715 -6.070 2.106 1.00 90.62 90 TYR A O 1
ATOM 715 N N . PHE A 1 91 ? -8.382 -5.921 4.255 1.00 93.06 91 PHE A N 1
ATOM 716 C CA . PHE A 1 91 ? -7.176 -6.493 4.853 1.00 93.06 91 PHE A CA 1
ATOM 717 C C . PHE A 1 91 ? -7.280 -8.005 5.107 1.00 93.06 91 PHE A C 1
ATOM 719 O O . PHE A 1 91 ? -6.465 -8.542 5.854 1.00 93.06 91 PHE A O 1
ATOM 726 N N . VAL A 1 92 ? -8.227 -8.718 4.476 1.00 91.69 92 VAL A N 1
ATOM 727 C CA . VAL A 1 92 ? -8.257 -10.192 4.536 1.00 91.69 92 VAL A CA 1
ATOM 728 C C . VAL A 1 92 ? -6.892 -10.744 4.105 1.00 91.69 92 VAL A C 1
ATOM 730 O O . VAL A 1 92 ? -6.387 -10.317 3.059 1.00 91.69 92 VAL A O 1
ATOM 733 N N . PRO A 1 93 ? -6.280 -11.665 4.874 1.00 92.44 93 PRO A N 1
ATOM 734 C CA . PRO A 1 93 ? -5.002 -12.279 4.524 1.00 92.44 93 PRO A CA 1
ATOM 735 C C . PRO A 1 93 ? -5.026 -12.860 3.114 1.00 92.44 93 PRO A C 1
ATOM 737 O O . PRO A 1 93 ? -5.979 -13.537 2.724 1.00 92.44 93 PRO A O 1
ATOM 740 N N . VAL A 1 94 ? -3.979 -12.593 2.338 1.00 91.88 94 VAL A N 1
ATOM 741 C CA . VAL A 1 94 ? -3.899 -13.102 0.967 1.00 91.88 94 VAL A CA 1
ATOM 742 C C . VAL A 1 94 ? -3.622 -14.604 0.987 1.00 91.88 94 VAL A C 1
ATOM 744 O O . VAL A 1 94 ? -2.725 -15.046 1.698 1.00 91.88 94 VAL A O 1
ATOM 747 N N . ASP A 1 95 ? -4.347 -15.398 0.199 1.00 94.38 95 ASP A N 1
ATOM 748 C CA . ASP A 1 95 ? -3.964 -16.791 -0.055 1.00 94.38 95 ASP A CA 1
ATOM 749 C C . ASP A 1 95 ? -2.745 -16.818 -1.000 1.00 94.38 95 ASP A C 1
ATOM 751 O O . ASP A 1 95 ? -2.890 -16.441 -2.173 1.00 94.38 95 ASP A O 1
ATOM 755 N N . PRO A 1 96 ? -1.548 -17.231 -0.527 1.00 93.19 96 PRO A N 1
ATOM 756 C CA . PRO A 1 96 ? -0.330 -17.164 -1.326 1.00 93.19 96 PRO A CA 1
ATOM 757 C C . PRO A 1 96 ? -0.402 -17.994 -2.607 1.00 93.19 96 PRO A C 1
ATOM 759 O O . PRO A 1 96 ? 0.114 -17.564 -3.638 1.00 93.19 96 PRO A O 1
ATOM 762 N N . ASP A 1 97 ? -1.041 -19.166 -2.558 1.00 91.31 97 ASP A N 1
ATOM 763 C CA . ASP A 1 97 ? -1.113 -20.072 -3.703 1.00 91.31 97 ASP A CA 1
ATOM 764 C C . ASP A 1 97 ? -1.989 -19.482 -4.797 1.00 91.31 97 ASP A C 1
ATOM 766 O O . ASP A 1 97 ? -1.532 -19.265 -5.921 1.00 91.31 97 ASP A O 1
ATOM 770 N N . SER A 1 98 ? -3.215 -19.115 -4.431 1.00 91.69 98 SER A N 1
ATOM 771 C CA . SER A 1 98 ? -4.166 -18.520 -5.359 1.00 91.69 98 SER A CA 1
ATOM 772 C C . SER A 1 98 ? -3.661 -17.196 -5.949 1.00 91.69 98 SER A C 1
ATOM 774 O O . SER A 1 98 ? -3.874 -16.923 -7.130 1.00 91.69 98 SER A O 1
ATOM 776 N N . ALA A 1 99 ? -2.969 -16.362 -5.164 1.00 89.81 99 ALA A N 1
ATOM 777 C CA . ALA A 1 99 ? -2.423 -15.098 -5.657 1.00 89.81 99 ALA A CA 1
ATOM 778 C C . ALA A 1 99 ? -1.283 -15.293 -6.666 1.00 89.81 99 ALA A C 1
ATOM 780 O O . ALA A 1 99 ? -1.283 -14.642 -7.713 1.00 89.81 99 ALA A O 1
ATOM 781 N N . ILE A 1 100 ? -0.343 -16.198 -6.380 1.00 91.88 100 ILE A N 1
ATOM 782 C CA . ILE A 1 100 ? 0.789 -16.470 -7.273 1.00 91.88 100 ILE A CA 1
ATOM 783 C C . ILE A 1 100 ? 0.318 -17.169 -8.548 1.00 91.88 100 ILE A C 1
ATOM 785 O O . ILE A 1 100 ? 0.730 -16.775 -9.637 1.00 91.88 100 ILE A O 1
ATOM 789 N N . ASP A 1 101 ? -0.570 -18.157 -8.442 1.00 89.81 101 ASP A N 1
ATOM 790 C CA . ASP A 1 101 ? -1.063 -18.886 -9.612 1.00 89.81 101 ASP A CA 1
ATOM 791 C C . ASP A 1 101 ? -1.847 -17.965 -10.558 1.00 89.81 101 ASP A C 1
ATOM 793 O O . ASP A 1 101 ? -1.641 -18.022 -11.767 1.00 89.81 101 ASP A O 1
ATOM 797 N N . ARG A 1 102 ? -2.653 -17.027 -10.033 1.00 86.94 102 ARG A N 1
ATOM 798 C CA . ARG A 1 102 ? -3.297 -15.987 -10.860 1.00 86.94 102 ARG A CA 1
ATOM 799 C C . ARG A 1 102 ? -2.292 -15.071 -11.557 1.00 86.94 102 ARG A C 1
ATOM 801 O O . ARG A 1 102 ? -2.528 -14.673 -12.693 1.00 86.94 102 ARG A O 1
ATOM 808 N N . ALA A 1 103 ? -1.211 -14.690 -10.877 1.00 85.56 103 ALA A N 1
ATOM 809 C CA . ALA A 1 103 ? -0.190 -13.821 -11.462 1.00 85.56 103 ALA A CA 1
ATOM 810 C C . ALA A 1 103 ? 0.552 -14.509 -12.615 1.00 85.56 103 ALA A C 1
ATOM 812 O O . ALA A 1 103 ? 0.861 -13.860 -13.611 1.00 85.56 103 ALA A O 1
ATOM 813 N N . LEU A 1 104 ? 0.808 -15.813 -12.479 1.00 87.19 104 LEU A N 1
ATOM 814 C CA . LEU A 1 104 ? 1.444 -16.627 -13.512 1.00 87.19 104 LEU A CA 1
ATOM 815 C C . LEU A 1 104 ? 0.482 -16.942 -14.668 1.00 87.19 104 LEU A C 1
ATOM 817 O O . LEU A 1 104 ? 0.879 -16.807 -15.813 1.00 87.19 104 LEU A O 1
ATOM 821 N N . ALA A 1 105 ? -0.794 -17.232 -14.405 1.00 85.69 105 ALA A N 1
ATOM 822 C CA . ALA A 1 105 ? -1.780 -17.433 -15.474 1.00 85.69 105 ALA A CA 1
ATOM 823 C C . ALA A 1 105 ? -1.940 -16.182 -16.361 1.00 85.69 105 ALA A C 1
ATOM 825 O O . ALA A 1 105 ? -1.958 -16.277 -17.582 1.00 85.69 105 ALA A O 1
ATOM 826 N N . LYS A 1 106 ? -1.956 -14.987 -15.752 1.00 77.25 106 LYS A N 1
ATOM 827 C CA . LYS A 1 106 ? -1.975 -13.711 -16.489 1.00 77.25 106 LYS A CA 1
ATOM 828 C C . LYS A 1 106 ? -0.705 -13.448 -17.306 1.00 77.25 106 LYS A C 1
ATOM 830 O O . LYS A 1 106 ? -0.732 -12.580 -18.174 1.00 77.25 106 LYS A O 1
ATOM 835 N N . LEU A 1 107 ? 0.420 -14.087 -16.977 1.00 75.75 107 LEU A N 1
ATOM 836 C CA . LEU A 1 107 ? 1.611 -14.027 -17.825 1.00 75.75 107 LEU A CA 1
ATOM 837 C C . LEU A 1 107 ? 1.409 -14.858 -19.083 1.00 75.75 107 LEU A C 1
ATOM 839 O O . LEU A 1 107 ? 1.662 -14.348 -20.166 1.00 75.75 107 LEU A O 1
ATOM 843 N N . ASP A 1 108 ? 0.934 -16.091 -18.917 1.00 70.94 108 ASP A N 1
ATOM 844 C CA . ASP A 1 108 ? 0.724 -17.020 -20.025 1.00 70.94 108 ASP A CA 1
ATOM 845 C C . ASP A 1 108 ? -0.297 -16.447 -21.029 1.00 70.94 108 ASP A C 1
ATOM 847 O O . ASP A 1 108 ? -0.060 -16.467 -22.230 1.00 70.94 108 ASP A O 1
ATOM 851 N N . GLU A 1 109 ? -1.3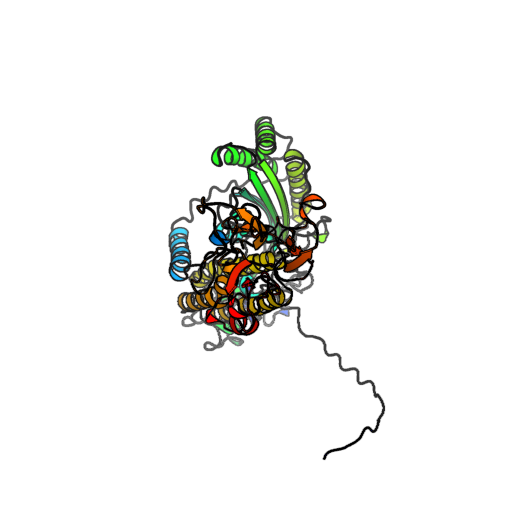77 -15.821 -20.541 1.00 67.69 109 GLU A N 1
ATOM 852 C CA . GLU A 1 109 ? -2.371 -15.128 -21.382 1.00 67.69 109 GLU A CA 1
ATOM 853 C C . GLU A 1 109 ? -1.791 -13.891 -22.098 1.00 67.69 109 GLU A C 1
ATOM 855 O O . GLU A 1 109 ? -2.097 -13.636 -23.260 1.00 67.69 109 GLU A O 1
ATOM 860 N N . ALA A 1 110 ? -0.929 -13.110 -21.436 1.00 60.31 110 ALA A N 1
ATOM 861 C CA . ALA A 1 110 ? -0.342 -11.904 -22.026 1.00 60.31 110 ALA A CA 1
ATOM 862 C C . ALA A 1 110 ? 0.707 -12.207 -23.112 1.00 60.31 110 ALA A C 1
ATOM 864 O O . ALA A 1 110 ? 0.927 -11.364 -23.978 1.00 60.31 110 ALA A O 1
ATOM 865 N N . GLU A 1 111 ? 1.341 -13.384 -23.083 1.00 54.12 111 GLU A N 1
ATOM 866 C CA . GLU A 1 111 ? 2.202 -13.860 -24.175 1.00 54.12 111 GLU A CA 1
ATOM 867 C C . GLU A 1 111 ? 1.393 -14.258 -25.429 1.00 54.12 111 GLU A C 1
ATOM 869 O O . GLU A 1 111 ? 1.950 -14.286 -26.528 1.00 54.12 111 GLU A O 1
ATOM 874 N N . GLU A 1 112 ? 0.084 -14.510 -25.293 1.00 40.44 112 GLU A N 1
ATOM 875 C CA . GLU A 1 112 ? -0.827 -14.841 -26.400 1.00 40.44 112 GLU A CA 1
ATOM 876 C C . GLU A 1 112 ? -1.556 -13.607 -26.988 1.00 40.44 112 GLU A C 1
ATOM 878 O O . GLU A 1 112 ? -1.916 -13.621 -28.166 1.00 40.44 112 GLU A O 1
ATOM 883 N N . ASP A 1 113 ? -1.715 -12.519 -26.219 1.00 36.81 113 ASP A N 1
ATOM 884 C CA . ASP A 1 113 ? -2.609 -11.377 -26.518 1.00 36.81 113 ASP A CA 1
ATOM 885 C C . ASP A 1 113 ? -1.921 -10.071 -26.997 1.00 36.81 113 ASP A C 1
ATOM 887 O O . ASP A 1 113 ? -2.534 -8.995 -26.988 1.00 36.81 113 ASP A O 1
ATOM 891 N N . ASP A 1 114 ? -0.670 -10.126 -27.469 1.00 29.77 114 ASP A N 1
ATOM 892 C CA . ASP A 1 114 ? 0.149 -8.959 -27.881 1.00 29.77 114 ASP A CA 1
ATOM 893 C C . ASP A 1 114 ? -0.423 -8.116 -29.069 1.00 29.77 114 ASP A C 1
ATOM 895 O O . ASP A 1 114 ? 0.243 -7.217 -29.587 1.00 29.77 114 ASP A O 1
ATOM 899 N N . GLU A 1 115 ? -1.682 -8.327 -29.487 1.00 28.89 115 GLU A N 1
ATOM 900 C CA . GLU A 1 115 ? -2.363 -7.590 -30.568 1.00 28.89 115 GLU A CA 1
ATOM 901 C C . GLU A 1 115 ? -3.604 -6.749 -30.166 1.00 28.89 115 GLU A C 1
ATOM 903 O O . GLU A 1 115 ? -4.123 -6.018 -31.012 1.00 28.89 115 GLU A O 1
ATOM 908 N N . ALA A 1 116 ? -4.092 -6.751 -28.914 1.00 25.73 116 ALA A N 1
ATOM 909 C CA . ALA A 1 116 ? -5.440 -6.212 -28.614 1.00 25.73 116 ALA A CA 1
ATOM 910 C C . ALA A 1 116 ? -5.536 -4.995 -27.663 1.00 25.73 116 ALA A C 1
ATOM 912 O O . ALA A 1 116 ? -6.605 -4.699 -27.122 1.00 25.73 116 ALA A O 1
ATOM 913 N N . GLY A 1 117 ? -4.467 -4.219 -27.471 1.00 26.97 117 GLY A N 1
ATOM 914 C CA . GLY A 1 117 ? -4.554 -2.942 -26.752 1.00 26.97 117 GLY A CA 1
ATOM 915 C C . GLY A 1 117 ? -5.035 -1.811 -27.664 1.00 26.97 117 GLY A C 1
ATOM 916 O O . GLY A 1 117 ? -4.287 -1.384 -28.541 1.00 26.97 117 GLY A O 1
ATOM 917 N N . GLN A 1 118 ? -6.246 -1.278 -27.458 1.00 30.48 118 GLN A N 1
ATOM 918 C CA . GLN A 1 118 ? -6.763 -0.128 -28.215 1.00 30.48 118 GLN A CA 1
ATOM 919 C C . GLN A 1 118 ? -5.935 1.138 -27.911 1.00 30.48 118 GLN A C 1
ATOM 921 O O . GLN A 1 118 ? -6.259 1.942 -27.039 1.00 30.48 118 GLN A O 1
ATOM 926 N N . GLN A 1 119 ? -4.823 1.297 -28.632 1.00 32.88 119 GLN A N 1
ATOM 927 C CA . GLN A 1 119 ? -3.960 2.471 -28.608 1.00 32.88 119 GLN A CA 1
ATOM 928 C C . GLN A 1 119 ? -4.626 3.594 -29.404 1.00 32.88 119 GLN A C 1
ATOM 930 O O . GLN A 1 119 ? -4.673 3.564 -30.633 1.00 32.88 119 GLN A O 1
ATOM 935 N N . VAL A 1 120 ? -5.107 4.634 -28.725 1.00 30.64 120 VAL A N 1
ATOM 936 C CA . VAL A 1 120 ? -5.379 5.909 -29.399 1.00 30.64 120 VAL A CA 1
ATOM 937 C C . VAL A 1 120 ? -4.054 6.660 -29.494 1.00 30.64 120 VAL A C 1
ATOM 939 O O . VAL A 1 120 ? -3.715 7.460 -28.630 1.00 30.64 120 VAL A O 1
ATOM 942 N N . THR A 1 121 ? -3.265 6.363 -30.527 1.00 31.27 121 THR A N 1
ATOM 943 C CA . THR A 1 121 ? -2.017 7.082 -30.805 1.00 31.27 121 THR A CA 1
ATOM 944 C C . THR A 1 121 ? -2.334 8.388 -31.530 1.00 31.27 121 THR A C 1
ATOM 946 O O . THR A 1 121 ? -2.503 8.413 -32.750 1.00 31.27 121 THR A O 1
ATOM 949 N N . ALA A 1 122 ? -2.392 9.506 -30.809 1.00 34.47 122 ALA A N 1
ATOM 950 C CA . ALA A 1 122 ? -2.389 10.817 -31.450 1.00 34.47 122 ALA A CA 1
ATOM 951 C C . ALA A 1 122 ? -0.937 11.225 -31.750 1.00 34.47 122 ALA A C 1
ATOM 953 O O . ALA A 1 122 ? -0.204 11.659 -30.863 1.00 34.47 122 ALA A O 1
ATOM 954 N N . ARG A 1 123 ? -0.498 11.089 -33.010 1.00 39.69 123 ARG A N 1
ATOM 955 C CA . ARG A 1 123 ? 0.748 11.721 -33.476 1.00 39.69 123 ARG A CA 1
ATOM 956 C C . ARG A 1 123 ? 0.497 13.215 -33.639 1.00 39.69 123 ARG A C 1
ATOM 958 O O . ARG A 1 123 ? -0.154 13.632 -34.596 1.00 39.69 123 ARG A O 1
ATOM 965 N N . ILE A 1 124 ? 1.019 14.024 -32.725 1.00 44.97 124 ILE A N 1
ATOM 966 C CA . ILE A 1 124 ? 0.923 15.480 -32.838 1.00 44.97 124 ILE A CA 1
ATOM 967 C C . ILE A 1 124 ? 1.987 15.939 -33.840 1.00 44.97 124 ILE A C 1
ATOM 969 O O . ILE A 1 124 ? 3.171 16.038 -33.523 1.00 44.97 124 ILE A O 1
ATOM 973 N N . LYS A 1 125 ? 1.568 16.192 -35.084 1.00 38.56 125 LYS A N 1
ATOM 974 C CA . LYS A 1 125 ? 2.423 16.790 -36.115 1.00 38.56 125 LYS A CA 1
ATOM 975 C C . LYS A 1 125 ? 2.648 18.258 -35.750 1.00 38.56 125 LYS A C 1
ATOM 977 O O . LYS A 1 125 ? 1.691 19.027 -35.702 1.00 38.56 125 LYS A O 1
ATOM 982 N N . ARG A 1 126 ? 3.893 18.645 -35.471 1.00 46.84 126 ARG A N 1
ATOM 983 C CA . ARG A 1 126 ? 4.247 20.056 -35.280 1.00 46.84 126 ARG A CA 1
ATOM 984 C C . ARG A 1 126 ? 4.408 20.767 -36.613 1.00 46.84 126 ARG A C 1
ATOM 986 O O . ARG A 1 126 ? 4.933 20.186 -37.562 1.00 46.84 126 ARG A O 1
ATOM 993 N N . ASP A 1 127 ? 4.010 22.034 -36.630 1.00 40.12 127 ASP A N 1
ATOM 994 C CA . ASP A 1 127 ? 4.328 22.951 -37.713 1.00 40.12 127 ASP A CA 1
ATOM 995 C C . ASP A 1 127 ? 5.839 23.215 -37.780 1.00 40.12 127 ASP A C 1
ATOM 997 O O . ASP A 1 127 ? 6.520 23.462 -36.784 1.00 40.12 127 ASP A O 1
ATOM 1001 N N . SER A 1 128 ? 6.321 23.110 -39.011 1.00 43.53 128 SER A N 1
ATOM 1002 C CA . SER A 1 128 ? 7.604 23.485 -39.598 1.00 43.53 128 SER A CA 1
ATOM 1003 C C . SER A 1 128 ? 8.419 24.523 -38.802 1.00 43.53 128 SER A C 1
ATOM 1005 O O . SER A 1 128 ? 8.092 25.707 -38.806 1.00 43.53 128 SER A O 1
ATOM 1007 N N . GLY A 1 129 ? 9.532 24.107 -38.181 1.00 47.25 129 GLY A N 1
ATOM 1008 C CA . GLY A 1 129 ? 10.517 25.056 -37.637 1.00 47.25 129 GLY A CA 1
ATOM 1009 C C . GLY A 1 129 ? 11.624 24.481 -36.744 1.00 47.25 129 GLY A C 1
ATOM 1010 O O . GLY A 1 129 ? 12.705 25.058 -36.686 1.00 47.25 129 GLY A O 1
ATOM 1011 N N . SER A 1 130 ? 11.410 23.348 -36.066 1.00 49.91 130 SER A N 1
ATOM 1012 C CA . SER A 1 130 ? 12.417 22.762 -35.166 1.00 49.91 130 SER A CA 1
ATOM 1013 C C . SER A 1 130 ? 13.308 21.735 -35.870 1.00 49.91 130 SER A C 1
ATOM 1015 O O . SER A 1 130 ? 12.814 20.774 -36.450 1.00 49.91 130 SER A O 1
ATOM 1017 N N . THR A 1 131 ? 14.626 21.906 -35.768 1.00 54.44 131 THR A N 1
ATOM 1018 C CA . THR A 1 131 ? 15.662 21.032 -36.351 1.00 54.44 131 THR A CA 1
ATOM 1019 C C . THR A 1 131 ? 15.955 19.762 -35.539 1.00 54.44 131 THR A C 1
ATOM 1021 O O . THR A 1 131 ? 16.796 18.965 -35.950 1.00 54.44 131 THR A O 1
ATOM 1024 N N . CYS A 1 132 ? 15.299 19.555 -34.391 1.00 65.56 132 CYS A N 1
ATOM 1025 C CA . CYS A 1 132 ? 15.498 18.370 -33.555 1.00 65.56 132 CYS A CA 1
ATOM 1026 C C . CYS A 1 132 ? 14.566 17.218 -33.988 1.00 65.56 132 CYS A C 1
ATOM 1028 O O . CYS A 1 132 ? 13.377 17.429 -34.230 1.00 65.56 132 CYS A O 1
ATOM 1030 N N . LEU A 1 133 ? 15.101 15.997 -34.083 1.00 72.50 133 LEU A N 1
ATOM 1031 C CA . LEU A 1 133 ? 14.335 14.790 -34.411 1.00 72.50 133 LEU A CA 1
ATOM 1032 C C . LEU A 1 133 ? 13.817 14.151 -33.116 1.00 72.50 133 LEU A C 1
ATOM 1034 O O . LEU A 1 133 ? 14.568 13.491 -32.397 1.00 72.50 133 LEU A O 1
ATOM 1038 N N . VAL A 1 134 ? 12.538 14.381 -32.816 1.00 76.56 134 VAL A N 1
ATOM 1039 C CA . VAL A 1 134 ? 11.850 13.867 -31.621 1.00 76.56 134 VAL A CA 1
ATOM 1040 C C . VAL A 1 134 ? 10.520 13.222 -32.001 1.00 76.56 134 VAL A C 1
ATOM 1042 O O . VAL A 1 134 ? 9.794 13.732 -32.856 1.00 76.56 134 VAL A O 1
ATOM 1045 N N . GLU A 1 135 ? 10.189 12.106 -31.359 1.00 81.69 135 GLU A N 1
ATOM 1046 C CA . GLU A 1 135 ? 8.873 11.474 -31.429 1.00 81.69 135 GLU A CA 1
ATOM 1047 C C . GLU A 1 135 ? 8.066 11.862 -30.185 1.00 81.69 135 GLU A C 1
ATOM 1049 O O . GLU A 1 135 ? 8.559 11.760 -29.065 1.00 81.69 135 GLU A O 1
ATOM 1054 N N . THR A 1 136 ? 6.824 12.316 -30.363 1.00 79.94 136 THR A N 1
ATOM 1055 C CA . THR A 1 136 ? 5.919 12.642 -29.254 1.00 79.94 136 THR A CA 1
ATOM 1056 C C . THR A 1 136 ? 4.713 11.710 -29.262 1.00 79.94 136 THR A C 1
ATOM 1058 O O . THR A 1 136 ? 4.127 11.437 -30.313 1.00 79.94 136 THR A O 1
ATOM 1061 N N . LYS A 1 137 ? 4.340 11.206 -28.084 1.00 83.81 137 LYS A N 1
ATOM 1062 C CA . LYS A 1 137 ? 3.182 10.324 -27.891 1.00 83.81 137 LYS A CA 1
ATOM 1063 C C . LYS A 1 137 ? 2.344 10.841 -26.731 1.00 83.81 137 LYS A C 1
ATOM 1065 O O . LYS A 1 137 ? 2.887 11.205 -25.692 1.00 83.81 137 LYS A O 1
ATOM 1070 N N . LEU A 1 138 ? 1.028 10.852 -26.911 1.00 84.69 138 LEU A N 1
ATOM 1071 C CA . LEU A 1 138 ? 0.051 11.083 -25.852 1.00 84.69 138 LEU A CA 1
ATOM 1072 C C . LEU A 1 138 ? -0.918 9.910 -25.865 1.00 84.69 138 LEU A C 1
ATOM 1074 O O . LEU A 1 138 ? -1.636 9.721 -26.844 1.00 84.69 138 LEU A O 1
ATOM 1078 N N . ASN A 1 139 ? -0.926 9.148 -24.775 1.00 84.62 139 ASN A N 1
ATOM 1079 C CA . ASN A 1 139 ? -1.760 7.965 -24.616 1.00 84.62 139 ASN A CA 1
ATOM 1080 C C . ASN A 1 139 ? -2.572 8.085 -23.328 1.00 84.62 139 ASN A C 1
ATOM 1082 O O . ASN A 1 139 ? -2.030 8.475 -22.297 1.00 84.62 139 ASN A O 1
ATOM 1086 N N . THR A 1 140 ? -3.839 7.687 -23.364 1.00 85.00 140 THR A N 1
ATOM 1087 C CA . THR A 1 140 ? -4.698 7.611 -22.179 1.00 85.00 140 THR A CA 1
ATOM 1088 C C . THR A 1 140 ? -5.120 6.164 -21.965 1.00 85.00 140 THR A C 1
ATOM 1090 O O . THR A 1 140 ? -5.672 5.542 -22.869 1.00 85.00 140 THR A O 1
ATOM 1093 N N . ILE A 1 141 ? -4.844 5.630 -20.777 1.00 86.69 141 ILE A N 1
ATOM 1094 C CA . ILE A 1 141 ? -5.071 4.230 -20.412 1.00 86.69 141 ILE A CA 1
ATOM 1095 C C . ILE A 1 141 ? -6.063 4.190 -19.250 1.00 86.69 141 ILE A C 1
ATOM 1097 O O . ILE A 1 141 ? -5.842 4.839 -18.229 1.00 86.69 141 ILE A O 1
ATOM 1101 N N . GLU A 1 142 ? -7.148 3.436 -19.411 1.00 87.12 142 GLU A N 1
ATOM 1102 C CA . GLU A 1 142 ? -8.048 3.068 -18.314 1.00 87.12 142 GLU A CA 1
ATOM 1103 C C . GLU A 1 142 ? -7.396 1.944 -17.508 1.00 87.12 142 GLU A C 1
ATOM 1105 O O . GLU A 1 142 ? -6.995 0.923 -18.069 1.00 87.12 142 GLU A O 1
ATOM 1110 N N . THR A 1 143 ? -7.278 2.127 -16.197 1.00 83.94 143 THR A N 1
ATOM 1111 C CA . THR A 1 143 ? -6.696 1.124 -15.302 1.00 83.94 143 THR A CA 1
ATOM 1112 C C . THR A 1 143 ? -7.790 0.565 -14.406 1.00 83.94 143 THR A C 1
ATOM 1114 O O . THR A 1 143 ? -8.388 1.305 -13.624 1.00 83.94 143 THR A O 1
ATOM 1117 N N . ASN A 1 144 ? -8.047 -0.735 -14.523 1.00 77.06 144 ASN A N 1
ATOM 1118 C CA . ASN A 1 144 ? -9.165 -1.404 -13.851 1.00 77.06 144 ASN A CA 1
ATOM 1119 C C . ASN A 1 144 ? -8.783 -2.044 -12.515 1.00 77.06 144 ASN A C 1
ATOM 1121 O O . ASN A 1 144 ? -9.650 -2.316 -11.690 1.00 77.06 144 ASN A O 1
ATOM 1125 N N . ASP A 1 145 ? -7.492 -2.287 -12.312 1.00 77.31 145 ASP A N 1
ATOM 1126 C CA . ASP A 1 145 ? -6.943 -2.831 -11.077 1.00 77.31 145 ASP A CA 1
ATOM 1127 C C . ASP A 1 145 ? -5.560 -2.240 -10.777 1.00 77.31 145 ASP A C 1
ATOM 1129 O O . ASP A 1 145 ? -4.910 -1.631 -11.637 1.00 77.31 145 ASP A O 1
ATOM 1133 N N . PHE A 1 146 ? -5.107 -2.429 -9.540 1.00 80.12 146 PHE A N 1
ATOM 1134 C CA . PHE A 1 146 ? -3.850 -1.873 -9.052 1.00 80.12 146 PHE A CA 1
ATOM 1135 C C . PHE A 1 146 ? -2.629 -2.326 -9.869 1.00 80.12 146 PHE A C 1
ATOM 1137 O O . PHE A 1 146 ? -1.747 -1.520 -10.170 1.00 80.12 146 PHE A O 1
ATOM 1144 N N . ASN A 1 147 ? -2.605 -3.583 -10.313 1.00 78.06 147 ASN A N 1
ATOM 1145 C CA . ASN A 1 147 ? -1.492 -4.131 -11.084 1.00 78.06 147 ASN A CA 1
ATOM 1146 C C . ASN A 1 147 ? -1.454 -3.556 -12.507 1.00 78.06 147 ASN A C 1
ATOM 1148 O O . ASN A 1 147 ? -0.383 -3.177 -12.986 1.00 78.06 147 ASN A O 1
ATOM 1152 N N . SER A 1 148 ? -2.610 -3.402 -13.162 1.00 78.50 148 SER A N 1
ATOM 1153 C CA . SER A 1 148 ? -2.729 -2.728 -14.462 1.00 78.50 148 SER A CA 1
ATOM 1154 C C . SER A 1 148 ? -2.232 -1.279 -14.399 1.00 78.50 148 SER A C 1
ATOM 1156 O O . SER A 1 148 ? -1.575 -0.800 -15.323 1.00 78.50 148 SER A O 1
ATOM 1158 N N . TYR A 1 149 ? -2.455 -0.606 -13.270 1.00 81.06 149 TYR A N 1
ATOM 1159 C CA . TYR A 1 149 ? -1.992 0.754 -13.028 1.00 81.06 149 TYR A CA 1
ATOM 1160 C C . TYR A 1 149 ? -0.486 0.850 -12.776 1.00 81.06 149 TYR A C 1
ATOM 1162 O O . TYR A 1 149 ? 0.172 1.676 -13.411 1.00 81.06 149 TYR A O 1
ATOM 1170 N N . LEU A 1 150 ? 0.095 -0.021 -11.942 1.00 77.44 150 LEU A N 1
ATOM 1171 C CA . LEU A 1 150 ? 1.552 -0.082 -11.765 1.00 77.44 150 LEU A CA 1
ATOM 1172 C C . LEU A 1 150 ? 2.271 -0.349 -13.096 1.00 77.44 150 LEU A C 1
ATOM 1174 O O . LEU A 1 150 ? 3.242 0.342 -13.426 1.00 77.44 150 LEU A O 1
ATOM 1178 N N . ARG A 1 151 ? 1.749 -1.293 -13.895 1.00 76.94 151 ARG A N 1
ATOM 1179 C CA . ARG A 1 151 ? 2.263 -1.599 -15.240 1.00 76.94 151 ARG A CA 1
ATOM 1180 C C . ARG A 1 151 ? 2.176 -0.386 -16.163 1.00 76.94 151 ARG A C 1
ATOM 1182 O O . ARG A 1 151 ? 3.173 -0.029 -16.785 1.00 76.94 151 ARG A O 1
ATOM 1189 N N . ALA A 1 152 ? 1.029 0.290 -16.214 1.00 77.88 152 ALA A N 1
ATOM 1190 C CA . ALA A 1 152 ? 0.841 1.471 -17.056 1.00 77.88 152 ALA A CA 1
ATOM 1191 C C . ALA A 1 152 ? 1.749 2.649 -16.644 1.00 77.88 152 ALA A C 1
ATOM 1193 O O . ALA A 1 152 ? 2.266 3.364 -17.504 1.00 77.88 152 ALA A O 1
ATOM 1194 N N . MET A 1 153 ? 2.038 2.823 -15.352 1.00 73.56 153 MET A N 1
ATOM 1195 C CA . MET A 1 153 ? 3.038 3.803 -14.904 1.00 73.56 153 MET A CA 1
ATOM 1196 C C . MET A 1 153 ? 4.474 3.428 -15.302 1.00 73.56 153 MET A C 1
ATOM 1198 O O . MET A 1 153 ? 5.337 4.306 -15.406 1.00 73.56 153 MET A O 1
ATOM 1202 N N . GLY A 1 154 ? 4.731 2.152 -15.593 1.00 72.00 154 GLY A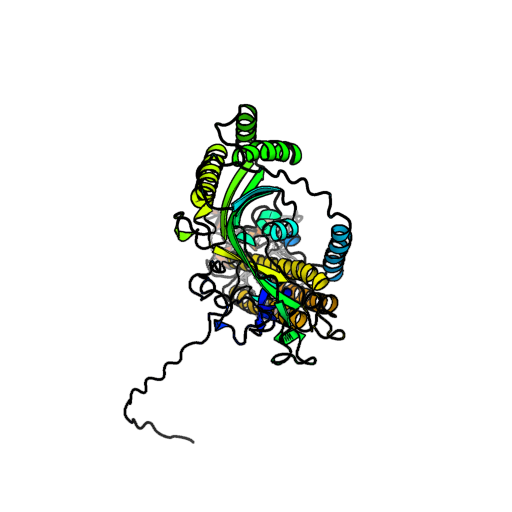 N 1
ATOM 1203 C CA . GLY A 1 154 ? 6.064 1.614 -15.847 1.00 72.00 154 GLY A CA 1
ATOM 1204 C C . GLY A 1 154 ? 6.860 1.405 -14.561 1.00 72.00 154 GLY A C 1
ATOM 1205 O O . GLY A 1 154 ? 8.077 1.578 -14.570 1.00 72.00 154 GLY A O 1
ATOM 1206 N N . ILE A 1 155 ? 6.177 1.099 -13.453 1.00 74.56 155 ILE A N 1
ATOM 1207 C CA . ILE A 1 155 ? 6.824 0.744 -12.190 1.00 74.56 155 ILE A CA 1
ATOM 1208 C C . ILE A 1 155 ? 7.211 -0.730 -12.242 1.00 74.56 155 ILE A C 1
ATOM 1210 O O . ILE A 1 155 ? 6.352 -1.607 -12.305 1.00 74.56 155 ILE A O 1
ATOM 1214 N N . ASP A 1 156 ? 8.514 -0.991 -12.181 1.00 76.25 156 ASP A N 1
ATOM 1215 C CA . ASP A 1 156 ? 9.041 -2.339 -12.008 1.00 76.25 156 ASP A CA 1
ATOM 1216 C C . ASP A 1 156 ? 8.855 -2.779 -10.551 1.00 76.25 156 ASP A C 1
ATOM 1218 O O . ASP A 1 156 ? 9.403 -2.169 -9.626 1.00 76.25 156 ASP A O 1
ATOM 1222 N N . ALA A 1 157 ? 8.038 -3.813 -10.340 1.00 82.62 157 ALA A N 1
ATOM 1223 C CA . ALA A 1 157 ? 7.626 -4.207 -9.000 1.00 82.62 157 ALA A CA 1
ATOM 1224 C C . ALA A 1 157 ? 8.802 -4.708 -8.156 1.00 82.62 157 ALA A C 1
ATOM 1226 O O . ALA A 1 157 ? 8.930 -4.342 -6.991 1.00 82.62 157 ALA A O 1
ATOM 1227 N N . SER A 1 158 ? 9.702 -5.488 -8.749 1.00 83.69 158 SER A N 1
ATOM 1228 C CA . SER A 1 158 ? 10.890 -6.005 -8.075 1.00 83.69 158 SER A CA 1
ATOM 1229 C C . SER A 1 158 ? 11.869 -4.898 -7.683 1.00 83.69 158 SER A C 1
ATOM 1231 O O . SER A 1 158 ? 12.353 -4.868 -6.549 1.00 83.69 158 SER A O 1
ATOM 1233 N N . THR A 1 159 ? 12.068 -3.911 -8.553 1.00 78.50 159 THR A N 1
ATOM 1234 C CA . THR A 1 159 ? 12.853 -2.711 -8.256 1.00 78.50 159 THR A CA 1
ATOM 1235 C C . THR A 1 159 ? 12.210 -1.922 -7.118 1.00 78.50 159 THR A C 1
ATOM 1237 O O . THR A 1 159 ? 12.898 -1.559 -6.159 1.00 78.50 159 THR A O 1
ATOM 1240 N N . ALA A 1 160 ? 10.889 -1.721 -7.165 1.00 80.19 160 ALA A N 1
ATOM 1241 C CA . ALA A 1 160 ? 10.144 -1.018 -6.126 1.00 80.19 160 ALA A CA 1
ATOM 1242 C C . ALA A 1 160 ? 10.240 -1.724 -4.765 1.00 80.19 160 ALA A C 1
ATOM 1244 O O . ALA A 1 160 ? 10.532 -1.054 -3.777 1.00 80.19 160 ALA A O 1
ATOM 1245 N N . VAL A 1 161 ? 10.091 -3.055 -4.699 1.00 86.00 161 VAL A N 1
ATOM 1246 C CA . VAL A 1 161 ? 10.279 -3.831 -3.457 1.00 86.00 161 VAL A CA 1
ATOM 1247 C C . VAL A 1 161 ? 11.720 -3.719 -2.956 1.00 86.00 161 VAL A C 1
ATOM 1249 O O . VAL A 1 161 ? 11.944 -3.496 -1.765 1.00 86.00 161 VAL A O 1
ATOM 1252 N N . SER A 1 162 ? 12.710 -3.818 -3.851 1.00 81.56 162 SER A N 1
ATOM 1253 C CA . SER A 1 162 ? 14.129 -3.751 -3.477 1.00 81.56 162 SER A CA 1
ATOM 1254 C C . SER A 1 162 ? 14.510 -2.415 -2.826 1.00 81.56 162 SER A C 1
ATOM 1256 O O . SER A 1 162 ? 15.282 -2.401 -1.865 1.00 81.56 162 SER A O 1
ATOM 1258 N N . GLY A 1 163 ? 13.944 -1.306 -3.317 1.00 73.31 163 GLY A N 1
ATOM 1259 C CA . GLY A 1 163 ? 14.209 0.052 -2.837 1.00 73.31 163 GLY A CA 1
ATOM 1260 C C . GLY A 1 163 ? 13.216 0.566 -1.791 1.00 73.31 163 GLY A C 1
ATOM 1261 O O . GLY A 1 163 ? 13.446 1.633 -1.214 1.00 73.31 163 GLY A O 1
ATOM 1262 N N . TYR A 1 164 ? 12.127 -0.163 -1.529 1.00 78.75 164 TYR A N 1
ATOM 1263 C CA . TYR A 1 164 ? 10.973 0.302 -0.754 1.00 78.75 164 TYR A CA 1
ATOM 1264 C C . TYR A 1 164 ? 11.381 0.887 0.600 1.00 78.75 164 TYR A C 1
ATOM 1266 O O . TYR A 1 164 ? 11.861 0.135 1.437 1.00 78.75 164 TYR A O 1
ATOM 1274 N N . GLY A 1 165 ? 11.215 2.192 0.848 1.00 66.44 165 GLY A N 1
ATOM 1275 C CA . GLY A 1 165 ? 11.536 2.839 2.134 1.00 66.44 165 GLY A CA 1
ATOM 1276 C C . GLY A 1 165 ? 13.002 3.249 2.378 1.00 66.44 165 GLY A C 1
ATOM 1277 O O . GLY A 1 165 ? 13.311 3.704 3.474 1.00 66.44 165 GLY A O 1
ATOM 1278 N N . GLN A 1 166 ? 13.920 3.081 1.417 1.00 62.06 166 GLN A N 1
ATOM 1279 C CA . GLN A 1 166 ? 15.314 3.576 1.518 1.00 62.06 166 GLN A CA 1
ATOM 1280 C C . GLN A 1 166 ? 15.802 4.273 0.242 1.00 62.06 166 GLN A C 1
ATOM 1282 O O . GLN A 1 166 ? 16.497 5.279 0.329 1.00 62.06 166 GLN A O 1
ATOM 1287 N N . GLU A 1 167 ? 15.435 3.750 -0.929 1.00 55.12 167 GLU A N 1
ATOM 1288 C CA . GLU A 1 167 ? 15.924 4.202 -2.243 1.00 55.12 167 GLU A CA 1
ATOM 1289 C C . GLU A 1 167 ? 14.795 4.227 -3.293 1.00 55.12 167 GLU A C 1
ATOM 1291 O O . GLU A 1 167 ? 15.059 4.244 -4.493 1.00 55.12 167 GLU A O 1
ATOM 1296 N N . ALA A 1 168 ? 13.528 4.156 -2.871 1.00 46.78 168 ALA A N 1
ATOM 1297 C CA . ALA A 1 168 ? 12.419 3.911 -3.786 1.00 46.78 168 ALA A CA 1
ATOM 1298 C C . ALA A 1 168 ? 12.271 5.052 -4.801 1.00 46.78 168 ALA A C 1
ATOM 1300 O O . ALA A 1 168 ? 11.978 6.186 -4.439 1.00 46.78 168 ALA A O 1
ATOM 1301 N N . SER A 1 169 ? 12.382 4.726 -6.088 1.00 46.84 169 SER A N 1
ATOM 1302 C CA . SER A 1 169 ? 12.079 5.606 -7.223 1.00 46.84 169 SER A CA 1
ATOM 1303 C C . SER A 1 169 ? 10.570 5.820 -7.424 1.00 46.84 169 SER A C 1
ATOM 1305 O O . SER A 1 169 ? 10.126 6.114 -8.531 1.00 46.84 169 SER A O 1
ATOM 1307 N N . VAL A 1 170 ? 9.769 5.649 -6.365 1.00 55.53 170 VAL A N 1
ATOM 1308 C CA . VAL A 1 170 ? 8.304 5.656 -6.383 1.00 55.53 170 VAL A CA 1
ATOM 1309 C C . VAL A 1 170 ? 7.793 6.360 -5.122 1.00 55.53 170 VAL A C 1
ATOM 1311 O O . VAL A 1 170 ? 8.048 5.909 -4.007 1.00 55.53 170 VAL A O 1
ATOM 1314 N N . SER A 1 171 ? 7.064 7.467 -5.293 1.00 55.19 171 SER A N 1
ATOM 1315 C CA . SER A 1 171 ? 6.330 8.133 -4.201 1.00 55.19 171 SER A CA 1
ATOM 1316 C C . SER A 1 171 ? 5.186 7.235 -3.699 1.00 55.19 171 SER A C 1
ATOM 1318 O O . SER A 1 171 ? 4.495 6.605 -4.496 1.00 55.19 171 SER A O 1
ATOM 1320 N N . GLY A 1 172 ? 4.919 7.192 -2.395 1.00 58.78 172 GLY A N 1
ATOM 1321 C CA . GLY A 1 172 ? 3.825 6.396 -1.827 1.00 58.78 172 GLY A CA 1
ATOM 1322 C C . GLY A 1 172 ? 2.444 6.829 -2.290 1.00 58.78 172 GLY A C 1
ATOM 1323 O O . GLY A 1 172 ? 1.552 5.994 -2.355 1.00 58.78 172 GLY A O 1
ATOM 1324 N N . SER A 1 173 ? 2.280 8.080 -2.728 1.00 60.69 173 SER A N 1
ATOM 1325 C CA . SER A 1 173 ? 1.050 8.529 -3.397 1.00 60.69 173 SER A CA 1
ATOM 1326 C C . SER A 1 173 ? 0.732 7.747 -4.681 1.00 60.69 173 SER A C 1
ATOM 1328 O O . SER A 1 173 ? -0.434 7.631 -5.058 1.00 60.69 173 SER A O 1
ATOM 1330 N N . TYR A 1 174 ? 1.738 7.167 -5.349 1.00 66.81 174 TYR A N 1
ATOM 1331 C CA . TYR A 1 174 ? 1.514 6.245 -6.467 1.00 66.81 174 TYR A CA 1
ATOM 1332 C C . TYR A 1 174 ? 1.129 4.848 -6.014 1.00 66.81 174 TYR A C 1
ATOM 1334 O O . TYR A 1 174 ? 0.676 4.073 -6.836 1.00 66.81 174 TYR A O 1
ATOM 1342 N N . LEU A 1 175 ? 1.358 4.494 -4.758 1.00 71.81 175 LEU A N 1
ATOM 1343 C CA . LEU A 1 175 ? 1.186 3.143 -4.248 1.00 71.81 175 LEU A CA 1
ATOM 1344 C C . LEU A 1 175 ? -0.096 3.003 -3.416 1.00 71.81 175 LEU A C 1
ATOM 1346 O O . LEU A 1 175 ? -0.273 1.987 -2.767 1.00 71.81 175 LEU A O 1
ATOM 1350 N N . ASP A 1 176 ? -1.004 3.984 -3.439 1.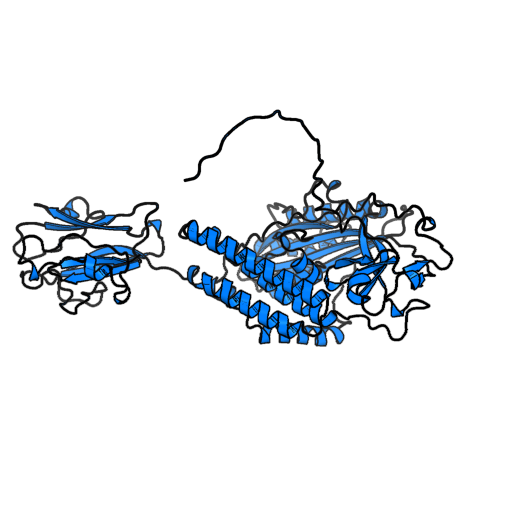00 74.81 176 ASP A N 1
ATOM 1351 C CA . ASP A 1 176 ? -2.290 3.925 -2.731 1.00 74.81 176 ASP A CA 1
ATOM 1352 C C . ASP A 1 176 ? -3.275 2.962 -3.424 1.00 74.81 176 ASP A C 1
ATOM 1354 O O . ASP A 1 176 ? -4.157 3.360 -4.194 1.00 74.81 176 ASP A O 1
ATOM 1358 N N . LYS A 1 177 ? -3.145 1.666 -3.128 1.00 83.19 177 LYS A N 1
ATOM 1359 C CA . LYS A 1 177 ? -4.052 0.610 -3.603 1.00 83.19 177 LYS A CA 1
ATOM 1360 C C . LYS A 1 177 ? -5.492 0.856 -3.144 1.00 83.19 177 LYS A C 1
ATOM 1362 O O . LYS A 1 177 ? -6.442 0.610 -3.897 1.00 83.19 177 LYS A O 1
ATOM 1367 N N . ALA A 1 178 ? -5.662 1.391 -1.939 1.00 80.12 178 ALA A N 1
ATOM 1368 C CA . ALA A 1 178 ? -6.956 1.751 -1.380 1.00 80.12 178 ALA A CA 1
ATOM 1369 C C . ALA A 1 178 ? -7.730 2.752 -2.255 1.00 80.12 178 ALA A C 1
ATOM 1371 O O . ALA A 1 178 ? -8.951 2.650 -2.372 1.00 80.12 178 ALA A O 1
ATOM 1372 N N . GLU A 1 179 ? -7.038 3.689 -2.915 1.00 73.31 179 GLU A N 1
ATOM 1373 C CA . GLU A 1 179 ? -7.672 4.676 -3.799 1.00 73.31 179 GLU A CA 1
ATOM 1374 C C . GLU A 1 179 ? -8.278 4.010 -5.045 1.00 73.31 179 GLU A C 1
ATOM 1376 O O . GLU A 1 179 ? -9.365 4.389 -5.482 1.00 73.31 179 GLU A O 1
ATOM 1381 N N . MET A 1 180 ? -7.617 2.970 -5.562 1.00 71.88 180 MET A N 1
ATOM 1382 C CA . MET A 1 180 ? -8.037 2.220 -6.752 1.00 71.88 180 MET A CA 1
ATOM 1383 C C . MET A 1 180 ? -9.099 1.155 -6.484 1.00 71.88 180 MET A C 1
ATOM 1385 O O . MET A 1 180 ? -9.796 0.732 -7.399 1.00 71.88 180 MET A O 1
ATOM 1389 N N . THR A 1 181 ? -9.225 0.708 -5.235 1.00 69.25 181 THR A N 1
ATOM 1390 C CA . THR A 1 181 ? -10.203 -0.323 -4.844 1.00 69.25 181 THR A CA 1
ATOM 1391 C C . THR A 1 181 ? -11.621 0.251 -4.704 1.00 69.25 181 THR A C 1
ATOM 1393 O O . THR A 1 181 ? -12.606 -0.476 -4.595 1.00 69.25 181 THR A O 1
ATOM 1396 N N . ARG A 1 182 ? -11.749 1.580 -4.717 1.00 67.50 182 ARG A N 1
ATOM 1397 C CA . ARG A 1 182 ? -13.028 2.294 -4.649 1.00 67.50 182 ARG A CA 1
ATOM 1398 C C . ARG A 1 182 ? -13.815 2.148 -5.952 1.00 67.50 182 ARG A C 1
ATOM 1400 O O . ARG A 1 182 ? -13.273 1.763 -6.983 1.00 67.50 182 ARG A O 1
ATOM 1407 N N . ASN A 1 183 ? -15.094 2.535 -5.934 1.00 67.00 183 ASN A N 1
ATOM 1408 C CA . ASN A 1 183 ? -15.899 2.732 -7.149 1.00 67.00 183 ASN A CA 1
ATOM 1409 C C . ASN A 1 183 ? -15.438 3.990 -7.923 1.00 67.00 183 ASN A C 1
ATOM 1411 O O . ASN A 1 183 ? -16.207 4.921 -8.169 1.00 67.00 183 ASN A O 1
ATOM 1415 N N . THR A 1 184 ? -14.147 4.020 -8.234 1.00 78.06 184 THR A N 1
ATOM 1416 C CA . THR A 1 184 ? -13.415 5.101 -8.873 1.00 78.06 184 THR A CA 1
ATOM 1417 C C . THR A 1 184 ? -12.979 4.609 -10.244 1.00 78.06 184 THR A C 1
ATOM 1419 O O . THR A 1 184 ? -12.469 3.498 -10.385 1.00 78.06 184 THR A O 1
ATOM 1422 N N . LEU A 1 185 ? -13.194 5.422 -11.273 1.00 86.44 185 LEU A N 1
ATOM 1423 C CA . LEU A 1 185 ? -12.562 5.213 -12.570 1.00 86.44 185 LEU A CA 1
ATOM 1424 C C . LEU A 1 185 ? -11.202 5.901 -12.547 1.00 86.44 185 LEU A C 1
ATOM 1426 O O . LEU A 1 185 ? -11.133 7.107 -12.305 1.00 86.44 185 LEU A O 1
ATOM 1430 N N . THR A 1 186 ? -10.133 5.153 -12.800 1.00 86.38 186 THR A N 1
ATOM 1431 C CA . THR A 1 186 ? -8.774 5.696 -12.824 1.00 86.38 186 THR A CA 1
ATOM 1432 C C . THR A 1 186 ? -8.217 5.641 -14.237 1.00 86.38 186 THR A C 1
ATOM 1434 O O . THR A 1 186 ? -8.235 4.604 -14.901 1.00 86.38 186 THR A O 1
ATOM 1437 N N . TYR A 1 187 ? -7.707 6.784 -14.678 1.00 87.69 187 TYR A N 1
ATOM 1438 C CA . TYR A 1 187 ? -7.092 6.971 -15.978 1.00 87.69 187 TYR A CA 1
ATOM 1439 C C . TYR A 1 187 ? -5.673 7.494 -15.828 1.00 87.69 187 TYR A C 1
ATOM 1441 O O . TYR A 1 187 ? -5.415 8.411 -15.047 1.00 87.69 187 TYR A O 1
ATOM 1449 N N . LEU A 1 188 ? -4.765 6.954 -16.633 1.00 86.94 188 LEU A N 1
ATOM 1450 C CA . LEU A 1 188 ? -3.410 7.460 -16.784 1.00 86.94 188 LEU A CA 1
ATOM 1451 C C . LEU A 1 188 ? -3.247 8.078 -18.163 1.00 86.94 188 LEU A C 1
ATOM 1453 O O . LEU A 1 188 ? -3.286 7.373 -19.168 1.00 86.94 188 LEU A O 1
ATOM 1457 N N . THR A 1 189 ? -3.031 9.389 -18.211 1.00 86.88 189 THR A N 1
ATOM 1458 C CA . THR A 1 189 ? -2.582 10.066 -19.430 1.00 86.88 189 THR A CA 1
ATOM 1459 C C . THR A 1 189 ? -1.067 10.193 -19.396 1.00 86.88 189 THR A C 1
ATOM 1461 O O . THR A 1 189 ? -0.509 10.853 -18.523 1.00 86.88 189 THR A O 1
ATOM 1464 N N . ILE A 1 190 ? -0.401 9.537 -20.336 1.00 85.50 190 ILE A N 1
ATOM 1465 C CA . ILE A 1 190 ? 1.050 9.475 -20.455 1.00 85.50 190 ILE A CA 1
ATOM 1466 C C . ILE A 1 190 ? 1.450 10.282 -21.680 1.00 85.50 190 ILE A C 1
ATOM 1468 O O . ILE A 1 190 ? 1.052 9.963 -22.800 1.00 85.50 190 ILE A O 1
ATOM 1472 N N . VAL A 1 191 ? 2.259 11.311 -21.457 1.00 84.50 191 VAL A N 1
ATOM 1473 C CA . VAL A 1 191 ? 2.892 12.100 -22.509 1.00 84.50 191 VAL A CA 1
ATOM 1474 C C . VAL A 1 191 ? 4.373 11.753 -22.518 1.00 84.50 191 VAL A C 1
ATOM 1476 O O . VAL A 1 191 ? 5.065 11.997 -21.530 1.00 84.50 191 VAL A O 1
ATOM 1479 N N . SER A 1 192 ? 4.863 11.168 -23.607 1.00 82.00 192 SER A N 1
ATOM 1480 C CA . SER A 1 192 ? 6.283 10.857 -23.782 1.00 82.00 192 SER A CA 1
ATOM 1481 C C . SER A 1 192 ? 6.871 11.609 -24.965 1.00 82.00 192 SER A C 1
ATOM 1483 O O . SER A 1 192 ? 6.210 11.852 -25.978 1.00 82.00 192 SER A O 1
ATOM 1485 N N . ILE A 1 193 ? 8.128 11.997 -24.806 1.00 80.50 193 ILE A N 1
ATOM 1486 C CA . ILE A 1 193 ? 8.949 12.648 -25.817 1.00 80.50 193 ILE A CA 1
ATOM 1487 C C . ILE A 1 193 ? 10.215 11.814 -25.900 1.00 80.50 193 ILE A C 1
ATOM 1489 O O . ILE A 1 193 ? 10.929 11.715 -24.908 1.00 80.50 193 ILE A O 1
ATOM 1493 N N . ASP A 1 194 ? 10.458 11.212 -27.056 1.00 79.12 194 ASP A N 1
ATOM 1494 C CA . ASP A 1 194 ? 11.580 10.318 -27.321 1.00 79.12 194 ASP A CA 1
ATOM 1495 C C . ASP A 1 194 ? 12.512 10.976 -28.337 1.00 79.12 194 ASP A C 1
ATOM 1497 O O . ASP A 1 194 ? 12.118 11.249 -29.473 1.00 79.12 194 ASP A O 1
ATOM 1501 N N . GLN A 1 195 ? 13.754 11.251 -27.943 1.00 77.31 195 GLN A N 1
ATOM 1502 C CA . GLN A 1 195 ? 14.775 11.718 -28.876 1.00 77.31 195 GLN A CA 1
ATOM 1503 C C . GLN A 1 195 ? 15.315 10.551 -29.701 1.00 77.31 195 GLN A C 1
ATOM 1505 O O . GLN A 1 195 ? 15.461 9.429 -29.209 1.00 77.31 195 GLN A O 1
ATOM 1510 N N . GLN A 1 196 ? 15.659 10.813 -30.963 1.00 68.25 196 GLN A N 1
ATOM 1511 C CA . GLN A 1 196 ? 16.340 9.815 -31.776 1.00 68.25 196 GLN A CA 1
ATOM 1512 C C . GLN A 1 196 ? 17.759 9.576 -31.242 1.00 68.25 196 GLN A C 1
ATOM 1514 O O . GLN A 1 196 ? 18.636 10.430 -31.364 1.00 68.25 196 GLN A O 1
ATOM 1519 N N . VAL A 1 197 ? 17.998 8.388 -30.689 1.00 67.81 197 VAL A N 1
ATOM 1520 C CA . VAL A 1 197 ? 19.310 7.997 -30.162 1.00 67.81 197 VAL A CA 1
ATOM 1521 C C . VAL A 1 197 ? 20.133 7.345 -31.273 1.00 67.81 197 VAL A C 1
ATOM 1523 O O . VAL A 1 197 ? 19.740 6.316 -31.823 1.00 67.81 197 VAL A O 1
ATOM 1526 N N . GLN A 1 198 ? 21.293 7.918 -31.602 1.00 65.12 198 GLN A N 1
ATOM 1527 C CA . GLN A 1 198 ? 22.281 7.242 -32.444 1.00 65.12 198 GLN A CA 1
ATOM 1528 C C . GLN A 1 198 ? 23.159 6.351 -31.569 1.00 65.12 198 GLN A C 1
ATOM 1530 O O . GLN A 1 198 ? 23.969 6.836 -30.782 1.00 65.12 198 GLN A O 1
ATOM 1535 N N . LEU A 1 199 ? 22.978 5.038 -31.698 1.00 69.31 199 LEU A N 1
ATOM 1536 C CA . LEU A 1 199 ? 23.778 4.049 -30.984 1.00 69.31 199 LEU 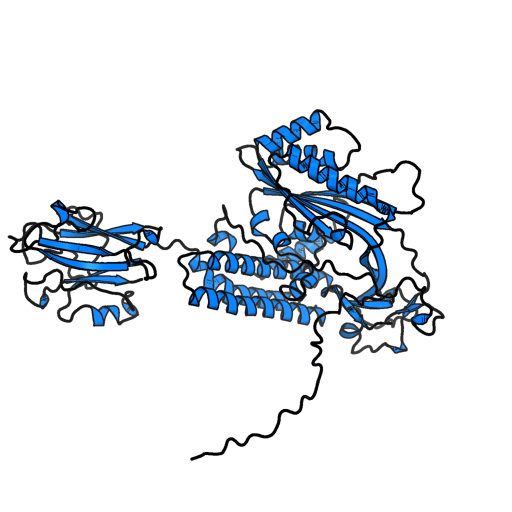A CA 1
ATOM 1537 C C . LEU A 1 199 ? 24.870 3.502 -31.910 1.00 69.31 199 LEU A C 1
ATOM 1539 O O . LEU A 1 199 ? 24.569 3.181 -33.062 1.00 69.31 199 LEU A O 1
ATOM 1543 N N . PRO A 1 200 ? 26.112 3.343 -31.425 1.00 68.62 200 PRO A N 1
ATOM 1544 C CA . PRO A 1 200 ? 27.125 2.556 -32.117 1.00 68.62 200 PRO A CA 1
ATOM 1545 C C . PRO A 1 200 ? 26.598 1.159 -32.499 1.00 68.62 200 PRO A C 1
ATOM 1547 O O . PRO A 1 200 ? 25.770 0.587 -31.792 1.00 68.62 200 PRO A O 1
ATOM 1550 N N . GLY A 1 201 ? 27.051 0.604 -33.624 1.00 67.06 201 GLY A N 1
ATOM 1551 C CA . GLY A 1 201 ? 26.629 -0.729 -34.085 1.00 67.06 201 GLY A CA 1
ATOM 1552 C C . GLY A 1 201 ? 27.526 -1.880 -33.617 1.00 67.06 201 GLY A C 1
ATOM 1553 O O . GLY A 1 201 ? 27.045 -2.995 -33.443 1.00 67.06 201 GLY A O 1
ATOM 1554 N N . ASP A 1 202 ? 28.810 -1.611 -33.369 1.00 83.00 202 ASP A N 1
ATOM 1555 C CA . ASP A 1 202 ? 29.840 -2.652 -33.260 1.00 83.00 202 ASP A CA 1
ATOM 1556 C C . ASP A 1 202 ? 30.249 -2.929 -31.807 1.00 83.00 202 ASP A C 1
ATOM 1558 O O . ASP A 1 202 ? 31.350 -2.582 -31.371 1.00 83.00 202 ASP A O 1
ATOM 1562 N N . TYR A 1 203 ? 29.361 -3.561 -31.043 1.00 88.19 203 TYR A N 1
ATOM 1563 C CA . TYR A 1 203 ? 29.650 -4.003 -29.676 1.00 88.19 203 TYR A CA 1
ATOM 1564 C C . TYR A 1 203 ? 30.228 -5.426 -29.635 1.00 88.19 203 TYR A C 1
ATOM 1566 O O . TYR A 1 203 ? 29.822 -6.301 -30.399 1.00 88.19 203 TYR A O 1
ATOM 1574 N N . VAL A 1 204 ? 31.162 -5.667 -28.712 1.00 90.44 204 VAL A N 1
ATOM 1575 C CA . VAL A 1 204 ? 31.782 -6.975 -28.445 1.00 90.44 204 VAL A CA 1
ATOM 1576 C C . VAL A 1 204 ? 31.776 -7.279 -26.951 1.00 90.44 204 VAL A C 1
ATOM 1578 O O . VAL A 1 204 ? 31.933 -6.379 -26.118 1.00 90.44 204 VAL A O 1
ATOM 1581 N N . PHE A 1 205 ? 31.601 -8.552 -26.601 1.00 92.56 205 PHE A N 1
ATOM 1582 C CA . PHE A 1 205 ? 31.635 -8.977 -25.207 1.00 92.56 205 PHE A CA 1
ATOM 1583 C C . PHE A 1 205 ? 33.057 -8.882 -24.632 1.00 92.56 205 PHE A C 1
ATOM 1585 O O . PHE A 1 205 ? 34.039 -9.221 -25.293 1.00 92.56 205 PHE A O 1
ATOM 1592 N N . ASN A 1 206 ? 33.195 -8.404 -23.392 1.00 91.56 206 ASN A N 1
ATOM 1593 C CA . ASN A 1 206 ? 34.508 -8.222 -22.781 1.00 91.56 206 ASN A CA 1
ATOM 1594 C C . ASN A 1 206 ? 34.982 -9.479 -22.032 1.00 91.56 206 ASN A C 1
ATOM 1596 O O . ASN A 1 206 ? 34.794 -9.607 -20.820 1.00 91.56 206 ASN A O 1
ATOM 1600 N N . LEU A 1 207 ? 35.675 -10.368 -22.745 1.00 90.06 207 LEU A N 1
ATOM 1601 C CA . LEU A 1 207 ? 36.216 -11.612 -22.185 1.00 90.06 207 LEU A CA 1
ATOM 1602 C C . LEU A 1 207 ? 37.251 -11.407 -21.063 1.00 90.06 207 LEU A C 1
ATOM 1604 O O . LEU A 1 207 ? 37.376 -12.267 -20.199 1.00 90.06 207 LEU A O 1
ATOM 1608 N N . GLU A 1 208 ? 37.953 -10.269 -21.003 1.00 89.00 208 GLU A N 1
ATOM 1609 C CA . GLU A 1 208 ? 38.914 -9.978 -19.917 1.00 89.00 208 GLU A CA 1
ATOM 1610 C C . GLU A 1 208 ? 38.226 -9.856 -18.551 1.00 89.00 208 GLU A C 1
ATOM 1612 O O . GLU A 1 208 ? 38.826 -10.091 -17.504 1.00 89.00 208 GLU A O 1
ATOM 1617 N N . ASN A 1 209 ? 36.949 -9.476 -18.567 1.00 84.56 209 ASN A N 1
ATOM 1618 C CA . ASN A 1 209 ? 36.133 -9.262 -17.384 1.00 84.56 209 ASN A CA 1
ATOM 1619 C C . ASN A 1 209 ? 35.185 -10.434 -17.100 1.00 84.56 209 ASN A C 1
ATOM 1621 O O . ASN A 1 209 ? 34.390 -10.350 -16.159 1.00 84.56 209 ASN A O 1
ATOM 1625 N N . TYR A 1 210 ? 35.277 -11.512 -17.870 1.00 91.19 210 TYR A N 1
ATOM 1626 C CA . TYR A 1 210 ? 34.375 -12.644 -17.796 1.00 91.19 210 TYR A CA 1
ATOM 1627 C C . TYR A 1 210 ? 34.865 -13.719 -16.819 1.00 91.19 210 TYR A C 1
ATOM 1629 O O . TYR A 1 210 ? 36.032 -14.102 -16.804 1.00 91.19 210 TYR A O 1
ATOM 1637 N N . ASN A 1 211 ? 33.936 -14.234 -16.017 1.00 90.56 211 ASN A N 1
ATOM 1638 C CA . ASN A 1 211 ? 34.111 -15.448 -15.232 1.00 90.56 211 ASN A CA 1
ATOM 1639 C C . ASN A 1 211 ? 32.747 -16.150 -15.148 1.00 90.56 211 ASN A C 1
ATOM 1641 O O . ASN A 1 211 ? 31.783 -15.548 -14.672 1.00 90.56 211 ASN A O 1
ATOM 1645 N N . ASN A 1 212 ? 32.690 -17.409 -15.595 1.00 90.06 212 ASN A N 1
ATOM 1646 C CA . ASN A 1 212 ? 31.456 -18.195 -15.683 1.00 90.06 212 ASN A CA 1
ATOM 1647 C C . ASN A 1 212 ? 30.755 -18.344 -14.318 1.00 90.06 212 ASN A C 1
ATOM 1649 O O . ASN A 1 212 ? 29.574 -18.037 -14.176 1.00 90.06 212 ASN A O 1
ATOM 1653 N N . GLU A 1 213 ? 31.506 -18.709 -13.273 1.00 89.12 213 GLU A N 1
ATOM 1654 C CA . GLU A 1 213 ? 30.971 -18.975 -11.926 1.00 89.12 213 GLU A CA 1
ATOM 1655 C C . GLU A 1 213 ? 30.329 -17.741 -11.280 1.00 89.12 213 GLU A C 1
ATOM 1657 O O . GLU A 1 213 ? 29.472 -17.852 -10.405 1.00 89.12 213 GLU A O 1
ATOM 1662 N N . THR A 1 214 ? 30.740 -16.546 -11.706 1.00 90.00 214 THR A N 1
ATOM 1663 C CA . THR A 1 214 ? 30.275 -15.277 -11.133 1.00 90.00 214 THR A CA 1
ATOM 1664 C C . THR A 1 214 ? 29.478 -14.435 -12.121 1.00 90.00 214 THR A C 1
ATOM 1666 O O . THR A 1 214 ? 29.166 -13.284 -11.809 1.00 90.00 214 THR A O 1
ATOM 1669 N N . PHE A 1 215 ? 29.117 -14.969 -13.294 1.00 91.69 215 PHE A N 1
ATOM 1670 C CA . PHE A 1 215 ? 28.493 -14.194 -14.367 1.00 91.69 215 PHE A CA 1
ATOM 1671 C C . PHE A 1 215 ? 27.208 -13.500 -13.908 1.00 91.69 215 PHE A C 1
ATOM 1673 O O . PHE A 1 215 ? 27.140 -12.276 -13.926 1.00 91.69 215 PHE A O 1
ATOM 1680 N N . ALA A 1 216 ? 26.224 -14.244 -13.401 1.00 87.31 216 ALA A N 1
ATOM 1681 C CA . ALA A 1 216 ? 24.943 -13.685 -12.969 1.00 87.31 216 ALA A CA 1
ATOM 1682 C C . ALA A 1 216 ? 25.054 -12.546 -11.926 1.00 87.31 216 ALA A C 1
ATOM 1684 O O . ALA A 1 216 ? 24.492 -11.471 -12.162 1.00 87.31 216 ALA A O 1
ATOM 1685 N N . PRO A 1 217 ? 25.784 -12.700 -10.800 1.00 86.62 217 PRO A N 1
ATOM 1686 C CA . PRO A 1 217 ? 25.919 -11.614 -9.828 1.00 86.62 217 PRO A CA 1
ATOM 1687 C C . PRO A 1 217 ? 26.760 -10.433 -10.339 1.00 86.62 217 PRO A C 1
ATOM 1689 O O . PRO A 1 217 ? 26.546 -9.309 -9.883 1.00 86.62 217 PRO A O 1
ATOM 1692 N N . SER A 1 218 ? 27.697 -10.652 -11.270 1.00 88.88 218 SER A N 1
ATOM 1693 C CA . SER A 1 218 ? 28.606 -9.601 -11.753 1.00 88.88 218 SER A CA 1
ATOM 1694 C C . SER A 1 218 ? 28.130 -8.880 -13.016 1.00 88.88 218 SER A C 1
ATOM 1696 O O . SER A 1 218 ? 28.379 -7.690 -13.149 1.00 88.88 218 SER A O 1
ATOM 1698 N N . HIS A 1 219 ? 27.440 -9.549 -13.933 1.00 91.94 219 HIS A N 1
ATOM 1699 C CA . HIS A 1 219 ? 26.996 -8.999 -15.217 1.00 91.94 219 HIS A CA 1
ATOM 1700 C C . HIS A 1 219 ? 25.481 -8.754 -15.232 1.00 91.94 219 HIS A C 1
ATOM 1702 O O . HIS A 1 219 ? 25.013 -7.847 -15.910 1.00 91.94 219 HIS A O 1
ATOM 1708 N N . GLY A 1 220 ? 24.711 -9.473 -14.412 1.00 91.38 220 GLY A N 1
ATOM 1709 C CA . GLY A 1 220 ? 23.253 -9.445 -14.482 1.00 91.38 220 GLY A CA 1
ATOM 1710 C C . GLY A 1 220 ? 22.741 -10.271 -15.662 1.00 91.38 220 GLY A C 1
ATOM 1711 O O . GLY A 1 220 ? 23.353 -11.267 -16.038 1.00 91.38 220 GLY A O 1
ATOM 1712 N N . ASN A 1 221 ? 21.593 -9.885 -16.215 1.00 91.69 221 ASN A N 1
ATOM 1713 C CA . ASN A 1 221 ? 20.924 -10.609 -17.302 1.00 91.69 221 ASN A CA 1
ATOM 1714 C C . ASN A 1 221 ? 20.823 -9.806 -18.606 1.00 91.69 221 ASN A C 1
ATOM 1716 O O . ASN A 1 221 ? 20.430 -10.349 -19.638 1.00 91.69 221 ASN A O 1
ATOM 1720 N N . ARG A 1 222 ? 21.148 -8.514 -18.574 1.00 93.19 222 ARG A N 1
ATOM 1721 C CA . ARG A 1 222 ? 21.184 -7.624 -19.739 1.00 93.19 222 ARG A CA 1
ATOM 1722 C C . ARG A 1 222 ? 22.396 -6.714 -19.645 1.00 93.19 222 ARG A C 1
ATOM 1724 O O . ARG A 1 222 ? 23.025 -6.634 -18.597 1.00 93.19 222 ARG A O 1
ATOM 1731 N N . TRP A 1 223 ? 22.690 -5.984 -20.708 1.00 91.19 223 TRP A N 1
ATOM 1732 C CA . TRP A 1 223 ? 23.673 -4.905 -20.673 1.00 91.19 223 TRP A CA 1
ATOM 1733 C C . TRP A 1 223 ? 23.086 -3.618 -21.241 1.00 91.19 223 TRP A C 1
ATOM 1735 O O . TRP A 1 223 ? 22.143 -3.638 -22.033 1.00 91.19 223 TRP A O 1
ATOM 1745 N N . ILE A 1 224 ? 23.633 -2.487 -20.804 1.00 87.12 224 ILE A N 1
ATOM 1746 C CA . ILE A 1 224 ? 23.188 -1.159 -21.213 1.00 87.12 224 ILE A CA 1
ATOM 1747 C C . ILE A 1 224 ? 23.825 -0.825 -22.559 1.00 87.12 224 ILE A C 1
ATOM 1749 O O . ILE A 1 224 ? 25.005 -0.485 -22.639 1.00 87.12 224 ILE A O 1
ATOM 1753 N N . ARG A 1 225 ? 23.033 -0.877 -23.624 1.00 85.81 225 ARG A N 1
ATOM 1754 C CA . ARG A 1 225 ? 23.448 -0.460 -24.965 1.00 85.81 225 ARG A CA 1
ATOM 1755 C C . ARG A 1 225 ? 23.461 1.052 -25.127 1.00 85.81 225 ARG A C 1
ATOM 1757 O O . ARG A 1 225 ? 24.273 1.597 -25.866 1.00 85.81 225 ARG A O 1
ATOM 1764 N N . GLY A 1 226 ? 22.573 1.733 -24.422 1.00 81.12 226 GLY A N 1
ATOM 1765 C CA . GLY A 1 226 ? 22.395 3.172 -24.520 1.00 81.12 226 GLY A CA 1
ATOM 1766 C C . GLY A 1 226 ? 21.373 3.668 -23.519 1.00 81.12 226 GLY A C 1
ATOM 1767 O O . GLY A 1 226 ? 20.974 2.940 -22.613 1.00 81.12 226 GLY A O 1
ATOM 1768 N N . PHE A 1 227 ? 20.909 4.893 -23.716 1.00 77.75 227 PHE A N 1
ATOM 1769 C CA . PHE A 1 227 ? 19.852 5.488 -22.910 1.00 77.75 227 PHE A CA 1
ATOM 1770 C C . PHE A 1 227 ? 18.840 6.151 -23.830 1.00 77.75 227 PHE A C 1
ATOM 1772 O O . PHE A 1 227 ? 19.232 6.821 -24.783 1.00 77.75 227 PHE A O 1
ATOM 1779 N N . SER A 1 228 ? 17.555 5.970 -23.541 1.00 73.56 228 SER A N 1
ATOM 1780 C CA . SER A 1 228 ? 16.510 6.815 -24.104 1.00 73.56 228 SER A CA 1
ATOM 1781 C C . SER A 1 228 ? 16.646 8.203 -23.499 1.00 73.56 228 SER A C 1
ATOM 1783 O O . SER A 1 228 ? 16.626 8.358 -22.273 1.00 73.56 228 SER A O 1
ATOM 1785 N N . GLU A 1 229 ? 16.778 9.196 -24.369 1.00 76.44 229 GLU A N 1
ATOM 1786 C CA . GLU A 1 229 ? 16.765 10.609 -24.015 1.00 76.44 229 GLU A CA 1
ATOM 1787 C C . GLU A 1 229 ? 15.404 11.202 -24.347 1.00 76.44 229 GLU A C 1
ATOM 1789 O O . GLU A 1 229 ? 14.780 10.822 -25.339 1.00 76.44 229 GLU A O 1
ATOM 1794 N N . GLY A 1 230 ? 14.927 12.115 -23.511 1.00 77.06 230 GLY A N 1
ATOM 1795 C CA . GLY A 1 230 ? 13.591 12.650 -23.680 1.00 77.06 230 GLY A CA 1
ATOM 1796 C C . GLY A 1 230 ? 12.980 13.171 -22.397 1.00 77.06 230 GLY A C 1
ATOM 1797 O O . GLY A 1 230 ? 13.673 13.650 -21.497 1.00 77.06 230 GLY A O 1
ATOM 1798 N N . GLY A 1 231 ? 11.659 13.054 -22.318 1.00 76.88 231 GLY A N 1
ATOM 1799 C CA . GLY A 1 231 ? 10.889 13.365 -21.124 1.00 76.88 231 GLY A CA 1
ATOM 1800 C C . GLY A 1 231 ? 9.608 12.543 -21.071 1.00 76.88 231 GLY A C 1
ATOM 1801 O O . GLY A 1 231 ? 8.998 12.258 -22.102 1.00 76.88 231 GLY A O 1
ATOM 1802 N N . LYS A 1 232 ? 9.166 12.203 -19.857 1.00 78.56 232 LYS A N 1
ATOM 1803 C CA . LYS A 1 232 ? 7.886 11.528 -19.630 1.00 78.56 232 LYS A CA 1
ATOM 1804 C C . LYS A 1 232 ? 7.084 12.255 -18.554 1.00 78.56 232 LYS A C 1
ATOM 1806 O O . LYS A 1 232 ? 7.570 12.489 -17.449 1.00 78.56 232 LYS A O 1
ATOM 1811 N N . MET A 1 233 ? 5.843 12.583 -18.882 1.00 80.75 233 MET A N 1
ATOM 1812 C CA . MET A 1 233 ? 4.850 13.118 -17.960 1.00 80.75 233 MET A CA 1
ATOM 1813 C C . MET A 1 233 ? 3.714 12.106 -17.824 1.00 80.75 233 MET A C 1
ATOM 1815 O O . MET A 1 233 ? 3.225 11.571 -18.818 1.00 80.75 233 MET A O 1
ATOM 1819 N N . ILE A 1 234 ? 3.305 11.827 -16.592 1.00 81.19 234 ILE A N 1
ATOM 1820 C CA . ILE A 1 234 ? 2.205 10.919 -16.268 1.00 81.19 234 ILE A CA 1
ATOM 1821 C C . ILE A 1 234 ? 1.170 11.724 -15.489 1.00 81.19 234 ILE A C 1
ATOM 1823 O O . ILE A 1 234 ? 1.503 12.449 -14.558 1.00 81.19 234 ILE A O 1
ATOM 1827 N N . ILE A 1 235 ? -0.093 11.610 -15.870 1.00 83.88 235 ILE A N 1
ATOM 1828 C CA . ILE A 1 235 ? -1.196 12.328 -15.241 1.00 83.88 235 ILE A CA 1
ATOM 1829 C C . ILE A 1 235 ? -2.220 11.297 -14.810 1.00 83.88 235 ILE A C 1
ATOM 1831 O O . ILE A 1 235 ? -2.811 10.623 -15.654 1.00 83.88 235 ILE A O 1
ATOM 1835 N N . ARG A 1 236 ? -2.415 11.171 -13.499 1.00 85.75 236 ARG A N 1
ATOM 1836 C CA . ARG A 1 236 ? -3.456 10.327 -12.920 1.00 85.75 236 ARG A CA 1
ATOM 1837 C C . ARG A 1 236 ? -4.723 11.143 -12.751 1.00 85.75 236 ARG A C 1
ATOM 1839 O O . ARG A 1 236 ? -4.695 12.214 -12.151 1.00 85.75 236 ARG A O 1
ATOM 1846 N N . LEU A 1 237 ? -5.814 10.615 -13.282 1.00 87.06 237 LEU A N 1
ATOM 1847 C CA . LEU A 1 237 ? -7.143 11.203 -13.238 1.00 87.06 237 LEU A CA 1
ATOM 1848 C C . LEU A 1 237 ? -8.061 10.180 -12.565 1.00 87.06 237 LEU A C 1
ATOM 1850 O O . LEU A 1 237 ? -8.312 9.114 -13.129 1.00 87.06 237 LEU A O 1
ATOM 1854 N N . SER A 1 238 ? -8.510 10.487 -11.353 1.00 86.19 238 SER A N 1
ATOM 1855 C CA . SER A 1 238 ? -9.392 9.636 -10.551 1.00 86.19 238 SER A CA 1
ATOM 1856 C C . SER A 1 238 ? -10.792 10.252 -10.529 1.00 86.19 238 SER A C 1
ATOM 1858 O O . SER A 1 238 ? -10.956 11.400 -10.123 1.00 86.19 238 SER A O 1
ATOM 1860 N N . PHE A 1 239 ? -11.809 9.499 -10.947 1.00 85.31 239 PHE A N 1
ATOM 1861 C CA . PHE A 1 239 ? -13.208 9.936 -10.969 1.00 85.31 239 PHE A CA 1
ATOM 1862 C C . PHE A 1 239 ? -14.027 9.079 -10.010 1.00 85.31 239 PHE A C 1
ATOM 1864 O O . PHE A 1 239 ? -14.291 7.910 -10.288 1.00 85.31 239 PHE A O 1
ATOM 1871 N N . THR A 1 240 ? -14.431 9.652 -8.878 1.00 81.69 240 THR A N 1
ATOM 1872 C CA . THR A 1 240 ? -15.273 8.968 -7.886 1.00 81.69 240 THR A CA 1
ATOM 1873 C C . THR A 1 240 ? -16.732 9.311 -8.151 1.00 81.69 240 THR A C 1
ATOM 1875 O O . THR A 1 240 ? -17.090 10.489 -8.114 1.00 81.69 240 THR A O 1
ATOM 1878 N N . SER A 1 241 ? -17.583 8.315 -8.414 1.00 81.75 241 SER A N 1
ATOM 1879 C CA . SER A 1 241 ? -19.009 8.571 -8.668 1.00 81.75 241 SER A CA 1
ATOM 1880 C C . SER A 1 241 ? -19.698 9.186 -7.442 1.00 81.75 241 SER A C 1
ATOM 1882 O O . SER A 1 241 ? -19.516 8.717 -6.318 1.00 81.75 241 SER A O 1
ATOM 1884 N N . THR A 1 242 ? -20.510 10.221 -7.661 1.00 80.00 242 THR A N 1
ATOM 1885 C CA . THR A 1 242 ? -21.340 10.887 -6.636 1.00 80.00 242 THR A CA 1
ATOM 1886 C C . THR A 1 242 ? -22.835 10.639 -6.837 1.00 80.00 242 THR A C 1
ATOM 1888 O O . THR A 1 242 ? -23.653 11.103 -6.043 1.00 80.00 242 THR A O 1
ATOM 1891 N N . SER A 1 243 ? -23.204 9.911 -7.893 1.00 73.75 243 SER A N 1
ATOM 1892 C CA . SER A 1 243 ? -24.586 9.714 -8.329 1.00 73.75 243 SER A CA 1
ATOM 1893 C C . SER A 1 243 ? -24.886 8.243 -8.631 1.00 73.75 243 SER A C 1
ATOM 1895 O O . SER A 1 243 ? -24.010 7.378 -8.578 1.00 73.75 243 SER A O 1
ATOM 1897 N N . SER A 1 244 ? -26.148 7.960 -8.953 1.00 70.81 244 SER A N 1
ATOM 1898 C CA . SER A 1 244 ? -26.651 6.633 -9.323 1.00 70.81 244 SER A CA 1
ATOM 1899 C C . SER A 1 244 ? -26.433 6.265 -10.797 1.00 70.81 244 SER A C 1
ATOM 1901 O O . SER A 1 244 ? -26.922 5.218 -11.224 1.00 70.81 244 SER A O 1
ATOM 1903 N N . ILE A 1 245 ? -25.715 7.090 -11.575 1.00 75.94 245 ILE A N 1
ATOM 1904 C CA . ILE A 1 245 ? -25.334 6.752 -12.953 1.00 75.94 245 ILE A CA 1
ATOM 1905 C C . ILE A 1 245 ? -24.529 5.446 -12.983 1.00 75.94 245 ILE A C 1
ATOM 1907 O O . ILE A 1 245 ? -23.768 5.141 -12.057 1.00 75.94 245 ILE A O 1
ATOM 1911 N N . THR A 1 246 ? -24.680 4.657 -14.046 1.00 76.19 246 THR A N 1
ATOM 1912 C CA . THR A 1 246 ? -23.923 3.409 -14.158 1.00 76.19 246 THR A CA 1
ATOM 1913 C C . THR A 1 246 ? -22.434 3.688 -14.382 1.00 76.19 246 THR A C 1
ATOM 1915 O O . THR A 1 246 ? -22.054 4.671 -15.025 1.00 76.19 246 THR A O 1
ATOM 1918 N N . LYS A 1 247 ? -21.563 2.786 -13.898 1.00 78.12 247 LYS A N 1
ATOM 1919 C CA . LYS A 1 247 ? -20.107 2.880 -14.120 1.00 78.12 247 LYS A CA 1
ATOM 1920 C C . LYS A 1 247 ? -19.780 3.008 -15.612 1.00 78.12 247 LYS A C 1
ATOM 1922 O O . LYS A 1 247 ? -18.897 3.775 -15.962 1.00 78.12 247 LYS A O 1
ATOM 1927 N N . ASN A 1 248 ? -20.520 2.312 -16.478 1.00 83.25 248 ASN A N 1
ATOM 1928 C CA . ASN A 1 248 ? -20.302 2.306 -17.926 1.00 83.25 248 ASN A CA 1
ATOM 1929 C C . ASN A 1 248 ? -20.652 3.640 -18.598 1.00 83.25 248 ASN A C 1
ATOM 1931 O O . ASN A 1 248 ? -19.902 4.096 -19.458 1.00 83.25 248 ASN A O 1
ATOM 1935 N N . GLU A 1 249 ? -21.761 4.270 -18.210 1.00 84.00 249 GLU A N 1
ATOM 1936 C CA . GLU A 1 249 ? -22.153 5.582 -18.740 1.00 84.00 249 GLU A CA 1
ATOM 1937 C C . GLU A 1 249 ? -21.161 6.664 -18.303 1.00 84.00 249 GLU A C 1
ATOM 1939 O O . GLU A 1 249 ? -20.638 7.390 -19.149 1.00 84.00 249 GLU A O 1
ATOM 1944 N N . LEU A 1 250 ? -20.795 6.692 -17.013 1.00 86.62 250 LEU A N 1
ATOM 1945 C CA . LEU A 1 250 ? -19.745 7.592 -16.529 1.00 86.62 250 LEU A CA 1
ATOM 1946 C C . LEU A 1 250 ? -18.427 7.351 -17.280 1.00 86.62 250 LEU A C 1
ATOM 1948 O O . LEU A 1 250 ? -17.753 8.304 -17.665 1.00 86.62 250 LEU A O 1
ATOM 1952 N N . ASN A 1 251 ? -18.086 6.087 -17.546 1.00 88.06 251 ASN A N 1
ATOM 1953 C CA . ASN A 1 251 ? -16.882 5.722 -18.282 1.00 88.06 251 ASN A CA 1
ATOM 1954 C C . ASN A 1 251 ? -16.863 6.298 -19.705 1.00 88.06 251 ASN A C 1
ATOM 1956 O O . ASN A 1 251 ? -15.854 6.855 -20.136 1.00 88.06 251 ASN A O 1
ATOM 1960 N N . ALA A 1 252 ? -17.979 6.203 -20.430 1.00 88.25 252 ALA A N 1
ATOM 1961 C CA . ALA A 1 252 ? -18.104 6.746 -21.783 1.00 88.25 252 ALA A CA 1
ATOM 1962 C C . ALA A 1 252 ? -17.949 8.278 -21.807 1.00 88.25 252 ALA A C 1
ATOM 1964 O O . ALA A 1 252 ? -17.240 8.828 -22.662 1.00 88.25 252 ALA A O 1
ATOM 1965 N N . SER A 1 253 ? -18.556 8.958 -20.833 1.00 89.56 253 SER A N 1
ATOM 1966 C CA . SER A 1 253 ? -18.465 10.411 -20.677 1.00 89.56 253 SER A CA 1
ATOM 1967 C C . SER A 1 253 ? -17.044 10.851 -20.313 1.00 89.56 253 SER A C 1
ATOM 1969 O O . SER A 1 253 ? -16.516 11.781 -20.928 1.00 89.56 253 SER A O 1
ATOM 1971 N N . VAL A 1 254 ? -16.357 10.125 -19.424 1.00 89.94 254 VAL A N 1
ATOM 1972 C CA . VAL A 1 254 ? -14.938 10.368 -19.115 1.00 89.94 254 VAL A CA 1
ATOM 1973 C C . VAL A 1 254 ? -14.061 10.178 -20.355 1.00 89.94 254 VAL A C 1
ATOM 1975 O O . VAL A 1 254 ? -13.318 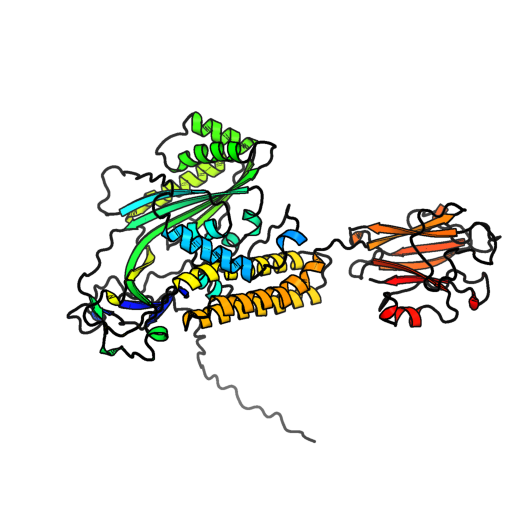11.094 -20.704 1.00 89.94 254 VAL A O 1
ATOM 1978 N N . LYS A 1 255 ? -14.175 9.056 -21.083 1.00 89.06 255 LYS A N 1
ATOM 1979 C CA . LYS A 1 255 ? -13.378 8.809 -22.306 1.00 89.06 255 LYS A CA 1
ATOM 1980 C C . LYS A 1 255 ? -13.518 9.942 -23.315 1.00 89.06 255 LYS A C 1
ATOM 1982 O O . LYS A 1 255 ? -12.517 10.418 -23.849 1.00 89.06 255 LYS A O 1
ATOM 1987 N N . THR A 1 256 ? -14.745 10.412 -23.531 1.00 88.31 256 THR A N 1
ATOM 1988 C CA . THR A 1 256 ? -15.021 11.523 -24.449 1.00 88.31 256 THR A CA 1
ATOM 1989 C C . THR A 1 256 ? -14.404 12.829 -23.952 1.00 88.31 256 THR A C 1
ATOM 1991 O O . THR A 1 256 ? -13.747 13.524 -24.728 1.00 88.31 256 THR A O 1
ATOM 1994 N N . ALA A 1 257 ? -14.540 13.149 -22.662 1.00 87.94 257 ALA A N 1
ATOM 1995 C CA . ALA A 1 257 ? -13.943 14.341 -22.063 1.00 87.94 257 ALA A CA 1
ATOM 1996 C C . ALA A 1 257 ? -12.407 14.359 -22.187 1.00 87.94 257 ALA A C 1
ATOM 1998 O O . ALA A 1 257 ? -11.827 15.394 -22.521 1.00 87.94 257 ALA A O 1
ATOM 1999 N N . LEU A 1 258 ? -11.742 13.214 -21.992 1.00 88.56 258 LEU A N 1
ATOM 2000 C CA . LEU A 1 258 ? -10.278 13.108 -22.051 1.00 88.56 258 LEU A CA 1
ATOM 2001 C C . LEU A 1 258 ? -9.698 13.310 -23.456 1.00 88.56 258 LEU A C 1
ATOM 2003 O O . LEU A 1 258 ? -8.538 13.710 -23.574 1.00 88.56 258 LEU A O 1
ATOM 2007 N N . THR A 1 259 ? -10.494 13.155 -24.522 1.00 85.38 259 THR A N 1
ATOM 2008 C CA . THR A 1 259 ? -10.046 13.490 -25.890 1.00 85.38 259 THR A CA 1
ATOM 2009 C C . THR A 1 259 ? -9.608 14.953 -26.030 1.00 85.38 259 THR A C 1
ATOM 2011 O O . THR A 1 259 ? -8.772 15.265 -26.880 1.00 85.38 259 THR A O 1
ATOM 2014 N N . TYR A 1 260 ? -10.089 15.842 -25.149 1.00 85.00 260 TYR A N 1
ATOM 2015 C CA . TYR A 1 260 ? -9.668 17.241 -25.072 1.00 85.00 260 TYR A CA 1
ATOM 2016 C C . TYR A 1 260 ? -8.149 17.419 -24.926 1.00 85.00 260 TYR A C 1
ATOM 2018 O O . TYR A 1 260 ? -7.588 18.390 -25.435 1.00 85.00 260 TYR A O 1
ATOM 2026 N N . LEU A 1 261 ? -7.468 16.483 -24.258 1.00 82.56 261 LEU A N 1
ATOM 2027 C CA . LEU A 1 261 ? -6.030 16.578 -24.003 1.00 82.56 261 LEU A CA 1
ATOM 2028 C C . LEU A 1 261 ? -5.193 16.409 -25.281 1.00 82.56 261 LEU A C 1
ATOM 2030 O O . LEU A 1 261 ? -4.111 16.979 -25.372 1.00 82.56 261 LEU A O 1
ATOM 2034 N N . GLY A 1 262 ? -5.699 15.666 -26.272 1.00 74.94 262 GLY A N 1
ATOM 2035 C CA . GLY A 1 262 ? -4.978 15.340 -27.509 1.00 74.94 262 GLY A CA 1
ATOM 2036 C C . GLY A 1 262 ? -5.238 16.278 -28.692 1.00 74.94 262 GLY A C 1
ATOM 2037 O O . GLY A 1 262 ? -4.594 16.128 -29.729 1.00 74.94 262 GLY A O 1
ATOM 2038 N N . VAL A 1 263 ? -6.174 17.228 -28.580 1.00 76.31 263 VAL A N 1
ATOM 2039 C CA . VAL A 1 263 ? -6.559 18.113 -29.693 1.00 76.31 263 VAL A CA 1
ATOM 2040 C C . VAL A 1 263 ? -5.906 19.495 -29.605 1.00 76.31 263 VAL A C 1
ATOM 2042 O O . VAL A 1 263 ? -5.762 20.091 -28.534 1.00 76.31 263 VAL A O 1
ATOM 2045 N N . SER A 1 264 ? -5.546 20.046 -30.765 1.00 62.94 264 SER A N 1
ATOM 2046 C CA . SER A 1 264 ? -5.126 21.441 -30.922 1.00 62.94 264 SER A CA 1
ATOM 2047 C C . SER A 1 264 ? -6.353 22.314 -31.219 1.00 62.94 264 SER A C 1
ATOM 2049 O O . SER A 1 264 ? -6.806 22.369 -32.361 1.00 62.94 264 SER A O 1
ATOM 2051 N N . GLY A 1 265 ? -6.933 22.969 -30.207 1.00 65.25 265 GLY A N 1
ATOM 2052 C CA . GLY A 1 265 ? -8.072 23.876 -30.405 1.00 65.25 265 GLY A CA 1
ATOM 2053 C C . GLY A 1 265 ? -9.005 24.016 -29.200 1.00 65.25 265 GLY A C 1
ATOM 2054 O O . GLY A 1 265 ? -8.730 23.517 -28.110 1.00 65.25 265 GLY A O 1
ATOM 2055 N N . SER A 1 266 ? -10.117 24.728 -29.404 1.00 71.12 266 SER A N 1
ATOM 2056 C CA . SER A 1 266 ? -11.176 24.912 -28.403 1.00 71.12 266 SER A CA 1
ATOM 2057 C C . SER A 1 266 ? -12.019 23.648 -28.203 1.00 71.12 266 SER A C 1
ATOM 2059 O O . SER A 1 266 ? -12.136 22.821 -29.105 1.00 71.12 266 SER A O 1
ATOM 2061 N N . LEU A 1 267 ? -12.672 23.536 -27.040 1.00 79.88 267 LEU A N 1
ATOM 2062 C CA . LEU A 1 267 ? -13.620 22.460 -26.722 1.00 79.88 267 LEU A CA 1
ATOM 2063 C C . LEU A 1 267 ? -14.705 22.323 -27.802 1.00 79.88 267 LEU A C 1
ATOM 2065 O O . LEU A 1 267 ? -15.394 23.294 -28.120 1.00 79.88 267 LEU A O 1
ATOM 2069 N N . SER A 1 268 ? -14.892 21.111 -28.330 1.00 83.81 268 SER A N 1
ATOM 2070 C CA . SER A 1 268 ? -16.056 20.797 -29.163 1.00 83.81 268 SER A CA 1
ATOM 2071 C C . SER A 1 268 ? -17.324 20.723 -28.302 1.00 83.81 268 SER A C 1
ATOM 2073 O O . SER A 1 268 ? -17.253 20.497 -27.092 1.00 83.81 268 SER A O 1
ATOM 2075 N N . ALA A 1 269 ? -18.501 20.875 -28.917 1.00 85.25 269 ALA A N 1
ATOM 2076 C CA . ALA A 1 269 ? -19.775 20.783 -28.197 1.00 85.25 269 ALA A CA 1
ATOM 2077 C C . ALA A 1 269 ? -19.962 19.416 -27.509 1.00 85.25 269 ALA A C 1
ATOM 2079 O O . ALA A 1 269 ? -20.409 19.361 -26.368 1.00 85.25 269 ALA A O 1
ATOM 2080 N N . SER A 1 270 ? -19.556 18.325 -28.171 1.00 85.88 270 SER A N 1
ATOM 2081 C CA . SER A 1 270 ? -19.624 16.972 -27.602 1.00 85.88 270 SER A CA 1
ATOM 2082 C C . SER A 1 270 ? -18.732 16.826 -26.372 1.00 85.88 270 SER A C 1
ATOM 2084 O O . SER A 1 270 ? -19.175 16.304 -25.357 1.00 85.88 270 SER A O 1
ATOM 2086 N N . VAL A 1 271 ? -17.491 17.317 -26.443 1.00 86.62 271 VAL A N 1
ATOM 2087 C CA . VAL A 1 271 ? -16.549 17.247 -25.318 1.00 86.62 271 VAL A CA 1
ATOM 2088 C C . VAL A 1 271 ? -17.046 18.098 -24.153 1.00 86.62 271 VAL A C 1
ATOM 2090 O O . VAL A 1 271 ? -16.998 17.650 -23.013 1.00 86.62 271 VAL A O 1
ATOM 2093 N N . LYS A 1 272 ? -17.580 19.295 -24.427 1.00 88.75 272 LYS A N 1
ATOM 2094 C CA . LYS A 1 272 ? -18.153 20.160 -23.391 1.00 88.75 272 LYS A CA 1
ATOM 2095 C C . LYS A 1 272 ? -19.317 19.482 -22.660 1.00 88.75 272 LYS A C 1
ATOM 2097 O O . LYS A 1 272 ? -19.320 19.464 -21.435 1.00 88.75 272 LYS A O 1
ATOM 2102 N N . ASN A 1 273 ? -20.244 18.871 -23.398 1.00 90.62 273 ASN A N 1
ATOM 2103 C CA . ASN A 1 273 ? -21.363 18.139 -22.801 1.00 90.62 273 ASN A CA 1
ATOM 2104 C C . ASN A 1 273 ? -20.878 16.983 -21.911 1.00 90.62 273 ASN A C 1
ATOM 2106 O O . ASN A 1 273 ? -21.392 16.807 -20.810 1.00 90.62 273 ASN A O 1
ATOM 2110 N N . SER A 1 274 ? -19.866 16.228 -22.349 1.00 90.88 274 SER A N 1
ATOM 2111 C CA . SER A 1 274 ? -19.292 15.147 -21.540 1.00 90.88 274 SER A CA 1
ATOM 2112 C C . SER A 1 274 ? -18.571 15.657 -20.288 1.00 90.88 274 SER A C 1
ATOM 2114 O O . SER A 1 274 ? -18.679 15.032 -19.239 1.00 90.88 274 SER A O 1
ATOM 2116 N N . ILE A 1 275 ? -17.883 16.803 -20.352 1.00 89.88 275 ILE A N 1
ATOM 2117 C CA . ILE A 1 275 ? -17.287 17.443 -19.165 1.00 89.88 275 ILE A CA 1
ATOM 2118 C C . ILE A 1 275 ? -18.376 17.860 -18.168 1.00 89.88 275 ILE A C 1
ATOM 2120 O O . ILE A 1 275 ? -18.235 17.589 -16.976 1.00 89.88 275 ILE A O 1
ATOM 2124 N N . ASP A 1 276 ? -19.473 18.459 -18.642 1.00 89.94 276 ASP A N 1
ATOM 2125 C CA . ASP A 1 276 ? -20.611 18.833 -17.792 1.00 89.94 276 ASP A CA 1
ATOM 2126 C C . ASP A 1 276 ? -21.233 17.602 -17.113 1.00 89.94 276 ASP A C 1
ATOM 2128 O O . ASP A 1 276 ? -21.621 17.652 -15.944 1.00 89.94 276 ASP A O 1
ATOM 2132 N N . GLU A 1 277 ? -21.319 16.480 -17.829 1.00 89.38 277 GLU A N 1
ATOM 2133 C CA . GLU A 1 277 ? -21.834 15.220 -17.296 1.00 89.38 277 GLU A CA 1
ATOM 2134 C C . GLU A 1 277 ? -20.902 14.610 -16.241 1.00 89.38 277 GLU A C 1
ATOM 2136 O O . GLU A 1 277 ? -21.367 14.206 -15.174 1.00 89.38 277 GLU A O 1
ATOM 2141 N N . VAL A 1 278 ? -19.589 14.612 -16.492 1.00 89.12 278 VAL A N 1
ATOM 2142 C CA . VAL A 1 278 ? -18.571 14.191 -15.518 1.00 89.12 278 VAL A CA 1
ATOM 2143 C C . VAL A 1 278 ? -18.647 15.054 -14.260 1.00 89.12 278 VAL A C 1
ATOM 2145 O O . VAL A 1 278 ? -18.668 14.521 -13.153 1.00 89.12 278 VAL A O 1
ATOM 2148 N N . GLN A 1 279 ? -18.757 16.374 -14.413 1.00 89.06 279 GLN A N 1
ATOM 2149 C CA . GLN A 1 279 ? -18.826 17.312 -13.293 1.00 89.06 279 GLN A CA 1
ATOM 2150 C C . GLN A 1 279 ? -20.081 17.134 -12.433 1.00 89.06 279 GLN A C 1
ATOM 2152 O O . GLN A 1 279 ? -20.026 17.312 -11.220 1.00 89.06 279 GLN A O 1
ATOM 2157 N N . ARG A 1 280 ? -21.225 16.808 -13.044 1.00 88.56 280 ARG A N 1
ATOM 2158 C CA . ARG A 1 280 ? -22.481 16.585 -12.308 1.00 88.56 280 ARG A CA 1
ATOM 2159 C C . ARG A 1 280 ? -22.485 15.275 -11.531 1.00 88.56 280 ARG A C 1
ATOM 2161 O O . ARG A 1 280 ? -23.126 15.204 -10.488 1.00 88.56 280 ARG A O 1
ATOM 2168 N N . ASN A 1 281 ? -21.808 14.254 -12.051 1.00 88.38 281 ASN A N 1
ATOM 2169 C CA . ASN A 1 281 ? -21.972 12.877 -11.589 1.00 88.38 281 ASN A CA 1
ATOM 2170 C C . ASN A 1 281 ? -20.737 12.293 -10.894 1.00 88.38 281 ASN A C 1
ATOM 2172 O O . ASN A 1 281 ? -20.791 11.146 -10.443 1.00 88.38 281 ASN A O 1
ATOM 2176 N N . SER A 1 282 ? -19.632 13.039 -10.812 1.00 86.25 282 SER A N 1
ATOM 2177 C CA . SER A 1 282 ? -18.402 12.566 -10.182 1.00 86.25 282 SER A CA 1
ATOM 2178 C C . SER A 1 282 ? -17.581 13.680 -9.540 1.00 86.25 282 SER A C 1
ATOM 2180 O O . SER A 1 282 ? -17.617 14.835 -9.961 1.00 86.25 282 SER A O 1
ATOM 2182 N N . ASN A 1 283 ? -16.788 13.293 -8.544 1.00 84.75 283 ASN A N 1
ATOM 2183 C CA . ASN A 1 283 ? -15.679 14.090 -8.041 1.00 84.75 283 ASN A CA 1
ATOM 2184 C C . ASN A 1 283 ? -14.404 13.683 -8.781 1.00 84.75 283 ASN A C 1
ATOM 2186 O O . ASN A 1 283 ? -14.067 12.497 -8.827 1.00 84.75 283 ASN A O 1
ATOM 2190 N N . MET A 1 284 ? -13.701 14.669 -9.332 1.00 84.88 284 MET A N 1
ATOM 2191 C CA . MET A 1 284 ? -12.465 14.478 -10.083 1.00 84.88 284 MET A CA 1
ATOM 2192 C C . MET A 1 284 ? -11.258 14.873 -9.232 1.00 84.88 284 MET A C 1
ATOM 2194 O O . MET A 1 284 ? -11.206 15.979 -8.701 1.00 84.88 284 MET A O 1
ATOM 2198 N N . GLU A 1 285 ? -10.272 13.987 -9.151 1.00 83.19 285 GLU A N 1
ATOM 2199 C CA . GLU A 1 285 ? -8.968 14.246 -8.549 1.00 83.19 285 GLU A CA 1
ATOM 2200 C C . GLU A 1 285 ? -7.873 14.069 -9.603 1.00 83.19 285 GLU A C 1
ATOM 2202 O O . GLU A 1 285 ? -7.909 13.137 -10.411 1.00 83.19 285 GLU A O 1
ATOM 2207 N N . VAL A 1 286 ? -6.902 14.982 -9.605 1.00 83.00 286 VAL A N 1
ATOM 2208 C CA . VAL A 1 286 ? -5.803 14.981 -10.569 1.00 83.00 286 VAL A CA 1
ATOM 2209 C C . VAL A 1 286 ? -4.470 15.023 -9.848 1.00 83.00 286 VAL A C 1
ATOM 2211 O O . VAL A 1 286 ? -4.247 15.864 -8.977 1.00 83.00 286 VAL A O 1
ATOM 2214 N N . SER A 1 287 ? -3.559 14.148 -10.259 1.00 78.94 287 SER A N 1
ATOM 2215 C CA . SER A 1 287 ? -2.167 14.156 -9.812 1.00 78.94 287 SER A CA 1
ATOM 2216 C C . SER A 1 287 ? -1.245 14.144 -11.021 1.00 78.94 287 SER A C 1
ATOM 2218 O O . SER A 1 287 ? -1.404 13.317 -11.922 1.00 78.94 287 SER A O 1
ATOM 2220 N N . VAL A 1 288 ? -0.292 15.075 -11.053 1.00 77.25 288 VAL A N 1
ATOM 2221 C CA . VAL A 1 288 ? 0.673 15.197 -12.151 1.00 77.25 288 VAL A CA 1
ATOM 2222 C C . VAL A 1 288 ? 2.049 14.758 -11.687 1.00 77.25 288 VAL A C 1
ATOM 2224 O O . VAL A 1 288 ? 2.502 15.058 -10.582 1.00 77.25 288 VAL A O 1
ATOM 2227 N N . PHE A 1 289 ? 2.723 14.045 -12.573 1.00 73.75 289 PHE A N 1
ATOM 2228 C CA . PHE A 1 289 ? 3.963 13.367 -12.289 1.00 73.75 289 PHE A CA 1
ATOM 2229 C C . PHE A 1 289 ? 4.947 13.561 -13.432 1.00 73.75 289 PHE A C 1
ATOM 2231 O O . PHE A 1 289 ? 4.601 13.383 -14.601 1.00 73.75 289 PHE A O 1
ATOM 2238 N N . TYR A 1 290 ? 6.195 13.863 -13.086 1.00 69.75 290 TYR A N 1
ATOM 2239 C CA . TYR A 1 290 ? 7.265 14.066 -14.057 1.00 69.75 290 TYR A CA 1
ATOM 2240 C C . TYR A 1 290 ? 8.384 13.060 -13.812 1.00 69.75 290 TYR A C 1
ATOM 2242 O O . TYR A 1 290 ? 8.864 12.915 -12.690 1.00 69.75 290 TYR A O 1
ATOM 2250 N N . GLN A 1 291 ? 8.819 12.387 -14.873 1.00 60.44 291 GLN A N 1
ATOM 2251 C CA . GLN A 1 291 ? 10.055 11.616 -14.897 1.00 60.44 291 GLN A CA 1
ATOM 2252 C C . GLN A 1 291 ? 11.061 12.365 -15.780 1.00 60.44 291 GLN A C 1
ATOM 2254 O O . GLN A 1 291 ? 10.918 12.427 -17.004 1.00 60.44 291 GLN A O 1
ATOM 2259 N N . GLY A 1 292 ? 12.058 12.969 -15.125 1.00 52.97 292 GLY A N 1
ATOM 2260 C CA . GLY A 1 292 ? 13.179 13.686 -15.735 1.00 52.97 292 GLY A CA 1
ATOM 2261 C C . GLY A 1 292 ? 13.452 15.081 -15.184 1.00 52.97 292 GLY A C 1
ATOM 2262 O O . GLY A 1 292 ? 12.654 15.609 -14.417 1.00 52.97 292 GLY A O 1
ATOM 2263 N N . ALA A 1 293 ? 14.580 15.689 -15.575 1.00 45.41 293 ALA A N 1
ATOM 2264 C CA . ALA A 1 293 ? 15.108 16.973 -15.063 1.00 45.41 293 ALA A CA 1
ATOM 2265 C C . ALA A 1 293 ? 14.185 18.209 -15.234 1.00 45.41 293 ALA A C 1
ATOM 2267 O O . ALA A 1 293 ? 14.577 19.339 -14.955 1.00 45.41 293 ALA A O 1
ATOM 2268 N N . VAL A 1 294 ? 12.949 18.004 -15.676 1.00 51.38 294 VAL A N 1
ATOM 2269 C CA . VAL A 1 294 ? 12.001 19.022 -16.130 1.00 51.38 294 VAL A CA 1
ATOM 2270 C C . VAL A 1 294 ? 10.980 19.388 -15.049 1.00 51.38 294 VAL A C 1
ATOM 2272 O O . VAL A 1 294 ? 10.352 20.439 -15.143 1.00 51.38 294 VAL A O 1
ATOM 2275 N N . GLY A 1 295 ? 10.861 18.592 -13.975 1.00 49.25 295 GLY A N 1
ATOM 2276 C CA . GLY A 1 295 ? 10.057 18.981 -12.805 1.00 49.25 295 GLY A CA 1
ATOM 2277 C C . GLY A 1 295 ? 10.480 20.348 -12.243 1.00 49.25 295 GLY A C 1
ATOM 2278 O O . GLY A 1 295 ? 9.638 21.171 -11.897 1.00 49.25 295 GLY A O 1
ATOM 2279 N N . ASN A 1 296 ? 11.785 20.651 -12.288 1.00 44.34 296 ASN A N 1
ATOM 2280 C CA . ASN A 1 296 ? 12.338 21.930 -11.830 1.00 44.34 296 ASN A CA 1
ATOM 2281 C C . ASN A 1 296 ? 12.003 23.125 -12.743 1.00 44.34 296 ASN A C 1
ATOM 2283 O O . ASN A 1 296 ? 11.993 24.254 -12.263 1.00 44.34 296 ASN A O 1
ATOM 2287 N N . ALA A 1 297 ? 11.728 22.911 -14.037 1.00 45.53 297 ALA A N 1
ATOM 2288 C CA . ALA A 1 297 ? 11.420 23.993 -14.982 1.00 45.53 297 ALA A CA 1
ATOM 2289 C C . ALA A 1 297 ? 9.931 24.387 -14.980 1.00 45.53 297 ALA A C 1
ATOM 2291 O O . ALA A 1 297 ? 9.581 25.483 -15.412 1.00 45.53 297 ALA A O 1
ATOM 2292 N N . MET A 1 298 ? 9.050 23.509 -14.488 1.00 51.34 298 MET A N 1
ATOM 2293 C CA . MET A 1 298 ? 7.597 23.708 -14.523 1.00 51.34 298 MET A CA 1
ATOM 2294 C C . MET A 1 298 ? 6.977 24.243 -13.224 1.00 51.34 298 MET A C 1
ATOM 2296 O O . MET A 1 298 ? 5.752 24.329 -13.147 1.00 51.34 298 MET A O 1
ATOM 2300 N N . ASN A 1 299 ? 7.783 24.625 -12.222 1.00 48.12 299 ASN A N 1
ATOM 2301 C CA . ASN A 1 299 ? 7.306 25.095 -10.909 1.00 48.12 299 ASN A CA 1
ATOM 2302 C C . ASN A 1 299 ? 6.241 24.167 -10.290 1.00 48.12 299 ASN A C 1
ATOM 2304 O O . ASN A 1 299 ? 5.222 24.637 -9.786 1.00 48.12 299 ASN A O 1
ATOM 2308 N N . GLY A 1 300 ? 6.460 22.853 -10.354 1.00 49.59 300 GLY A N 1
ATOM 2309 C CA . GLY A 1 300 ? 5.595 21.879 -9.700 1.00 49.59 300 GLY A CA 1
ATOM 2310 C C . GLY A 1 300 ? 6.393 20.680 -9.209 1.00 49.59 300 GLY A C 1
ATOM 2311 O O . GLY A 1 300 ? 7.211 20.128 -9.949 1.00 49.59 300 GLY A O 1
ATOM 2312 N N . GLY A 1 301 ? 6.185 20.297 -7.953 1.00 49.28 301 GLY A N 1
ATOM 2313 C CA . GLY A 1 301 ? 6.713 19.053 -7.415 1.00 49.28 301 GLY A CA 1
ATOM 2314 C C . GLY A 1 301 ? 6.073 17.855 -8.119 1.00 49.28 301 GLY A C 1
ATOM 2315 O O . GLY A 1 301 ? 4.954 17.921 -8.633 1.00 49.28 301 GLY A O 1
ATOM 2316 N N . SER A 1 302 ? 6.777 16.723 -8.169 1.00 48.16 302 SER A N 1
ATOM 2317 C CA . SER A 1 302 ? 6.106 15.485 -8.569 1.00 48.16 302 SER A CA 1
ATOM 2318 C C . SER A 1 302 ? 5.073 15.101 -7.512 1.00 48.16 302 SER A C 1
ATOM 2320 O O . SER A 1 302 ? 5.404 15.043 -6.328 1.00 48.16 302 SER A O 1
ATOM 2322 N N . GLY A 1 303 ? 3.844 14.812 -7.940 1.00 52.28 303 GLY A N 1
ATOM 2323 C CA . GLY A 1 303 ? 2.737 14.511 -7.035 1.00 52.28 303 GLY A CA 1
ATOM 2324 C C . GLY A 1 303 ? 1.931 15.730 -6.599 1.00 52.28 303 GLY A C 1
ATOM 2325 O O . GLY A 1 303 ? 1.084 15.589 -5.717 1.00 52.28 303 GLY A O 1
ATOM 2326 N N . ASP A 1 304 ? 2.143 16.891 -7.226 1.00 60.59 304 ASP A N 1
ATOM 2327 C CA . ASP A 1 304 ? 1.271 18.045 -7.042 1.00 60.59 304 ASP A CA 1
ATOM 2328 C C . ASP A 1 304 ? -0.168 17.681 -7.430 1.00 60.59 304 ASP A C 1
ATOM 2330 O O . ASP A 1 304 ? -0.449 17.198 -8.538 1.00 60.59 304 ASP A O 1
ATOM 2334 N N . LYS A 1 305 ? -1.087 17.921 -6.491 1.00 64.81 305 LYS A N 1
ATOM 2335 C CA . LYS A 1 305 ? -2.521 17.846 -6.748 1.00 64.81 305 LYS A CA 1
ATOM 2336 C C . LYS A 1 305 ? -2.960 19.136 -7.415 1.00 64.81 305 LYS A C 1
ATOM 2338 O O . LYS A 1 305 ? -2.645 20.224 -6.941 1.00 64.81 305 LYS A O 1
ATOM 2343 N N . ILE A 1 306 ? -3.710 19.006 -8.501 1.00 63.47 306 ILE A N 1
ATOM 2344 C CA . ILE A 1 306 ? -4.385 20.157 -9.093 1.00 63.47 306 ILE A CA 1
ATOM 2345 C C . ILE A 1 306 ? -5.674 20.380 -8.302 1.00 63.47 306 ILE A C 1
ATOM 2347 O O . ILE A 1 306 ? -6.600 19.570 -8.376 1.00 63.47 306 ILE A O 1
ATOM 2351 N N . GLU A 1 307 ? -5.731 21.469 -7.537 1.00 55.75 307 GLU A N 1
ATOM 2352 C CA . GLU A 1 307 ? -6.949 21.901 -6.849 1.00 55.75 307 GLU A CA 1
ATOM 2353 C C . GLU A 1 307 ? -7.898 22.573 -7.851 1.00 55.75 307 GLU A C 1
ATOM 2355 O O . GLU A 1 307 ? -7.959 23.792 -7.993 1.00 55.75 307 GLU A O 1
ATOM 2360 N N . GLY A 1 308 ? -8.643 21.756 -8.593 1.00 54.69 308 GLY A N 1
ATOM 2361 C CA . GLY A 1 308 ? -9.736 22.236 -9.431 1.00 54.69 308 GLY A CA 1
ATOM 2362 C C . GLY A 1 308 ? -11.014 22.428 -8.614 1.00 54.69 308 GLY A C 1
ATOM 2363 O O . GLY A 1 308 ? -11.462 21.508 -7.937 1.00 54.69 308 GLY A O 1
ATOM 2364 N N . THR A 1 309 ? -11.666 23.586 -8.734 1.00 62.00 309 THR A N 1
ATOM 2365 C CA . THR A 1 309 ? -13.031 23.796 -8.208 1.00 62.00 309 THR A CA 1
ATOM 2366 C C . THR A 1 309 ? -14.109 23.134 -9.081 1.00 62.00 309 THR A C 1
ATOM 2368 O O . THR A 1 309 ? -15.269 23.060 -8.680 1.00 62.00 309 THR A O 1
ATOM 2371 N N . SER A 1 310 ? -13.739 22.657 -10.279 1.00 79.81 310 SER A N 1
ATOM 2372 C CA . SER A 1 310 ? -14.610 21.994 -11.256 1.00 79.81 310 SER A CA 1
ATOM 2373 C C . SER A 1 310 ? -13.824 21.038 -12.174 1.00 79.81 310 SER A C 1
ATOM 2375 O O . SER A 1 310 ? -12.606 21.182 -12.329 1.00 79.81 310 SER A O 1
ATOM 2377 N N . ALA A 1 311 ? -14.510 20.092 -12.830 1.00 83.69 311 ALA A N 1
ATOM 2378 C CA . ALA A 1 311 ? -13.874 19.170 -13.779 1.00 83.69 311 ALA A CA 1
ATOM 2379 C C . ALA A 1 311 ? -13.336 19.906 -15.021 1.00 83.69 311 ALA A C 1
ATOM 2381 O O . ALA A 1 311 ? -12.244 19.600 -15.502 1.00 83.69 311 ALA A O 1
ATOM 2382 N N . GLU A 1 312 ? -14.054 20.928 -15.511 1.00 85.31 312 GLU A N 1
ATOM 2383 C CA . GLU A 1 312 ? -13.595 21.741 -16.644 1.00 85.31 312 GLU A CA 1
ATOM 2384 C C . GLU A 1 312 ? -12.294 22.486 -16.313 1.00 85.31 312 GLU A C 1
ATOM 2386 O O . GLU A 1 312 ? -11.341 22.445 -17.095 1.00 85.31 312 GLU A O 1
ATOM 2391 N N . SER A 1 313 ? -12.227 23.149 -15.151 1.00 84.44 313 SER A N 1
ATOM 2392 C CA . SER A 1 313 ? -11.020 23.876 -14.739 1.00 84.44 313 SER A CA 1
ATOM 2393 C C . SER A 1 313 ? -9.824 22.939 -14.582 1.00 84.44 313 SER A C 1
ATOM 2395 O O . SER A 1 313 ? -8.743 23.257 -15.075 1.00 84.44 313 SER A O 1
ATOM 2397 N N . ALA A 1 314 ? -10.032 21.763 -13.977 1.00 85.25 314 ALA A N 1
ATOM 2398 C CA . ALA A 1 314 ? -8.982 20.764 -13.814 1.00 85.25 314 ALA A CA 1
ATOM 2399 C C . ALA A 1 314 ? -8.450 20.281 -15.175 1.00 85.25 314 ALA A C 1
ATOM 2401 O O . ALA A 1 314 ? -7.243 20.289 -15.407 1.00 85.25 314 ALA A O 1
ATOM 2402 N N . LEU A 1 315 ? -9.335 19.940 -16.121 1.00 86.94 315 LEU A N 1
ATOM 2403 C CA . LEU A 1 315 ? -8.934 19.502 -17.465 1.00 86.94 315 LEU A CA 1
ATOM 2404 C C . LEU A 1 315 ? -8.227 20.599 -18.272 1.00 86.94 315 LEU A C 1
ATOM 2406 O O . LEU A 1 315 ? -7.306 20.305 -19.035 1.00 86.94 315 LEU A O 1
ATOM 2410 N N . ARG A 1 316 ? -8.623 21.867 -18.112 1.00 85.06 316 ARG A N 1
ATOM 2411 C CA . ARG A 1 316 ? -7.926 23.004 -18.737 1.00 85.06 316 ARG A CA 1
ATOM 2412 C C . ARG A 1 316 ? -6.519 23.183 -18.188 1.00 85.06 316 ARG A C 1
ATOM 2414 O O . ARG A 1 316 ? -5.601 23.418 -18.972 1.00 85.06 316 ARG A O 1
ATOM 2421 N N . GLU A 1 317 ? -6.340 23.050 -16.879 1.00 84.88 317 GLU A N 1
ATOM 2422 C CA . GLU A 1 317 ? -5.016 23.128 -16.267 1.00 84.88 317 GLU A CA 1
ATOM 2423 C C . GLU A 1 317 ? -4.124 21.961 -16.704 1.00 84.88 317 GLU A C 1
ATOM 2425 O O . GLU A 1 317 ? -2.983 22.179 -17.114 1.00 84.88 317 GLU A O 1
ATOM 2430 N N . VAL A 1 318 ? -4.665 20.739 -16.713 1.00 85.81 318 VAL A N 1
ATOM 2431 C CA . VAL A 1 318 ? -3.981 19.553 -17.247 1.00 85.81 318 VAL A CA 1
ATOM 2432 C C . VAL A 1 318 ? -3.535 19.791 -18.685 1.00 85.81 318 VAL A C 1
ATOM 2434 O O . VAL A 1 318 ? -2.365 19.586 -19.001 1.00 85.81 318 VAL A O 1
ATOM 2437 N N . LYS A 1 319 ? -4.432 20.280 -19.552 1.00 86.25 319 LYS A N 1
ATOM 2438 C CA . LYS A 1 319 ? -4.088 20.597 -20.941 1.00 86.25 319 LYS A CA 1
ATOM 2439 C C . LYS A 1 319 ? -2.977 21.643 -21.032 1.00 86.25 319 LYS A C 1
ATOM 2441 O O . LYS A 1 319 ? -2.048 21.456 -21.805 1.00 86.25 319 LYS A O 1
ATOM 2446 N N . SER A 1 320 ? -3.040 22.703 -20.228 1.00 84.50 320 SER A N 1
ATOM 2447 C CA . SER A 1 320 ? -1.993 23.731 -20.187 1.00 84.50 320 SER A CA 1
ATOM 2448 C C . SER A 1 320 ? -0.620 23.131 -19.854 1.00 84.50 320 SER A C 1
ATOM 2450 O O . SER A 1 320 ? 0.363 23.409 -20.541 1.00 84.50 320 SER A O 1
ATOM 2452 N N . LYS A 1 321 ? -0.553 22.230 -18.861 1.00 84.00 321 LYS A N 1
ATOM 2453 C CA . LYS A 1 321 ? 0.683 21.513 -18.502 1.00 84.00 321 LYS A CA 1
ATOM 2454 C C . LYS A 1 321 ? 1.156 20.575 -19.622 1.00 84.00 321 LYS A C 1
ATOM 2456 O O . LYS A 1 321 ? 2.346 20.554 -19.921 1.00 84.00 321 LYS A O 1
ATOM 2461 N N . VAL A 1 322 ? 0.246 19.853 -20.286 1.00 85.25 322 VAL A N 1
ATOM 2462 C CA . VAL A 1 322 ? 0.555 19.017 -21.467 1.00 85.25 322 VAL A CA 1
ATOM 2463 C C . VAL A 1 322 ? 1.130 19.850 -22.608 1.00 85.25 322 VAL A C 1
ATOM 2465 O O . VAL A 1 322 ? 2.191 19.515 -23.136 1.00 85.25 322 VAL A O 1
ATOM 2468 N N . ASP A 1 323 ? 0.470 20.948 -22.967 1.00 84.38 323 ASP A N 1
ATOM 2469 C CA . ASP A 1 323 ? 0.889 21.817 -24.064 1.00 84.38 323 ASP A CA 1
ATOM 2470 C C . ASP A 1 323 ? 2.256 22.458 -23.751 1.00 84.38 323 ASP A C 1
ATOM 2472 O O . ASP A 1 323 ? 3.129 22.494 -24.621 1.00 84.38 323 ASP A O 1
ATOM 2476 N N . ALA A 1 324 ? 2.498 22.868 -22.498 1.00 82.44 324 ALA A N 1
ATOM 2477 C CA . ALA A 1 324 ? 3.800 23.359 -22.034 1.00 82.44 324 ALA A CA 1
ATOM 2478 C C . ALA A 1 324 ? 4.891 22.272 -22.058 1.00 82.44 324 ALA A C 1
ATOM 2480 O O . ALA A 1 324 ? 6.029 22.535 -22.450 1.00 82.44 324 ALA A O 1
ATOM 2481 N N . PHE A 1 325 ? 4.557 21.032 -21.691 1.00 81.44 325 PHE A N 1
ATOM 2482 C CA . PHE A 1 325 ? 5.490 19.904 -21.748 1.00 81.44 325 PHE A CA 1
ATOM 2483 C C . PHE A 1 325 ? 5.919 19.611 -23.177 1.00 81.44 325 PHE A C 1
ATOM 2485 O O . PHE A 1 325 ? 7.109 19.484 -23.464 1.00 81.44 325 PHE A O 1
ATOM 2492 N N . LEU A 1 326 ? 4.953 19.583 -24.091 1.00 81.94 326 LEU A N 1
ATOM 2493 C CA . LEU A 1 326 ? 5.214 19.408 -25.508 1.00 81.94 326 LEU A CA 1
ATOM 2494 C C . LEU A 1 326 ? 5.969 20.611 -26.085 1.00 81.94 326 LEU A C 1
ATOM 2496 O O . LEU A 1 326 ? 6.848 20.403 -26.920 1.00 81.94 326 LEU A O 1
ATOM 2500 N N . ALA A 1 327 ? 5.691 21.855 -25.657 1.00 81.19 327 ALA A N 1
ATOM 2501 C CA . ALA A 1 327 ? 6.407 23.081 -26.064 1.00 81.19 327 ALA A CA 1
ATOM 2502 C C . ALA A 1 327 ? 7.930 22.883 -26.045 1.00 81.19 327 ALA A C 1
ATOM 2504 O O . ALA A 1 327 ? 8.593 23.109 -27.058 1.00 81.19 327 ALA A O 1
ATOM 2505 N N . MET A 1 328 ? 8.436 22.299 -24.960 1.00 77.94 328 MET A N 1
ATOM 2506 C CA . MET A 1 328 ? 9.861 22.084 -24.697 1.00 77.94 328 MET A CA 1
ATOM 2507 C C . MET A 1 328 ? 10.441 20.788 -25.303 1.00 77.94 328 MET A C 1
ATOM 2509 O O . MET A 1 328 ? 11.524 20.365 -24.912 1.00 77.94 328 MET A O 1
ATOM 2513 N N . ALA A 1 329 ? 9.769 20.157 -26.281 1.00 79.38 329 ALA A N 1
ATOM 2514 C CA . ALA A 1 329 ? 10.168 18.880 -26.901 1.00 79.38 329 ALA A CA 1
ATOM 2515 C C . ALA A 1 329 ? 11.678 18.706 -27.167 1.00 79.38 329 ALA A C 1
ATOM 2517 O O . ALA A 1 329 ? 12.260 17.695 -26.784 1.00 79.38 329 ALA A O 1
ATOM 2518 N N . CYS A 1 330 ? 12.315 19.699 -27.795 1.00 77.00 330 CYS A N 1
ATOM 2519 C CA . CYS A 1 330 ? 13.737 19.645 -28.154 1.00 77.00 330 CYS A CA 1
ATOM 2520 C C . CYS A 1 330 ? 14.698 19.836 -26.970 1.00 77.00 330 CYS A C 1
ATOM 2522 O O . CYS A 1 330 ? 15.875 19.483 -27.067 1.00 77.00 330 CYS A O 1
ATOM 2524 N N . GLU A 1 331 ? 14.224 20.435 -25.881 1.00 75.06 331 GLU A N 1
ATOM 2525 C CA . GLU A 1 331 ? 15.021 20.728 -24.687 1.00 75.06 331 GLU A CA 1
ATOM 2526 C C . GLU A 1 331 ? 15.087 19.515 -23.751 1.00 75.06 331 GLU A C 1
ATOM 2528 O O . GLU A 1 331 ? 16.027 19.381 -22.966 1.00 75.06 331 GLU A O 1
ATOM 2533 N N . HIS A 1 332 ? 14.143 18.577 -23.888 1.00 73.00 332 HIS A N 1
ATOM 2534 C CA . HIS A 1 332 ? 14.094 17.337 -23.115 1.00 73.00 332 HIS A CA 1
ATOM 2535 C C . HIS A 1 332 ? 15.185 16.350 -23.539 1.00 73.00 332 HIS A C 1
ATOM 2537 O O . HIS A 1 332 ? 14.928 15.425 -24.302 1.00 73.00 332 HIS A O 1
ATOM 2543 N N . LYS A 1 333 ? 16.409 16.530 -23.042 1.00 70.50 333 LYS A N 1
ATOM 2544 C CA . LYS A 1 333 ? 17.552 15.617 -23.264 1.00 70.50 333 LYS A CA 1
ATOM 2545 C C . LYS A 1 333 ? 17.809 14.681 -22.082 1.00 70.50 333 LYS A C 1
ATOM 2547 O O . LYS A 1 333 ? 18.920 14.199 -21.879 1.00 70.50 333 LYS A O 1
ATOM 2552 N N . TYR A 1 334 ? 16.805 14.473 -21.235 1.00 69.94 334 TYR A N 1
ATOM 2553 C CA . TYR A 1 334 ? 17.003 13.731 -20.002 1.00 69.94 334 TYR A CA 1
ATOM 2554 C C . TYR A 1 334 ? 17.050 12.226 -20.277 1.00 69.94 334 TYR A C 1
ATOM 2556 O O . TYR A 1 334 ? 16.153 11.670 -20.909 1.00 69.94 334 TYR A O 1
ATOM 2564 N N . LYS A 1 335 ? 18.091 11.559 -19.774 1.00 69.19 335 LYS A N 1
ATOM 2565 C CA . LYS A 1 335 ? 18.245 10.102 -19.847 1.00 69.19 335 LYS A CA 1
ATOM 2566 C C . LYS A 1 335 ? 17.347 9.449 -18.799 1.00 69.19 335 LYS A C 1
ATOM 2568 O O . LYS A 1 335 ? 17.745 9.327 -17.645 1.00 69.19 335 LYS A O 1
ATOM 2573 N N . TYR A 1 336 ? 16.136 9.047 -19.184 1.00 63.75 336 TYR A N 1
ATOM 2574 C CA . TYR A 1 336 ? 15.148 8.501 -18.239 1.00 63.75 336 TYR A CA 1
ATOM 2575 C C . TYR A 1 336 ? 15.033 6.975 -18.246 1.00 63.75 336 TYR A C 1
ATOM 2577 O O . TYR A 1 336 ? 14.401 6.416 -17.351 1.00 63.75 336 TYR A O 1
ATOM 2585 N N . LYS A 1 337 ? 15.610 6.285 -19.239 1.00 71.81 337 LYS A N 1
ATOM 2586 C CA . LYS A 1 337 ? 15.501 4.824 -19.351 1.00 71.81 337 LYS A CA 1
ATOM 2587 C C . LYS A 1 337 ? 16.752 4.209 -19.990 1.00 71.81 337 LYS A C 1
ATOM 2589 O O . LYS A 1 337 ? 17.147 4.663 -21.065 1.00 71.81 337 LYS A O 1
ATOM 2594 N N . PRO A 1 338 ? 17.373 3.172 -19.392 1.00 76.44 338 PRO A N 1
ATOM 2595 C CA . PRO A 1 338 ? 18.425 2.421 -20.064 1.00 76.44 338 PRO A CA 1
ATOM 2596 C C . PRO A 1 338 ? 17.837 1.608 -21.224 1.00 76.44 338 PRO A C 1
ATOM 2598 O O . PRO A 1 338 ? 16.803 0.950 -21.094 1.00 76.44 338 PRO A O 1
ATOM 2601 N N . LEU A 1 339 ? 18.517 1.640 -22.365 1.00 81.31 339 LEU A N 1
ATOM 2602 C CA . LEU A 1 339 ? 18.263 0.751 -23.492 1.00 81.31 339 LEU A CA 1
ATOM 2603 C C . LEU A 1 339 ? 19.066 -0.520 -23.260 1.00 81.31 339 LEU A C 1
ATOM 2605 O O . LEU A 1 339 ? 20.297 -0.495 -23.271 1.00 81.31 339 LEU A O 1
ATOM 2609 N N . LEU A 1 340 ? 18.357 -1.611 -23.003 1.00 86.25 340 LEU A N 1
ATOM 2610 C CA . LEU A 1 340 ? 18.945 -2.891 -22.639 1.00 86.25 340 LEU A CA 1
ATOM 2611 C C . LEU A 1 340 ? 19.001 -3.816 -23.851 1.00 86.25 340 LEU A C 1
ATOM 2613 O O . LEU A 1 340 ? 18.037 -3.894 -24.609 1.00 86.25 340 LEU A O 1
ATOM 2617 N N . ASP A 1 341 ? 20.102 -4.544 -24.000 1.00 90.31 341 ASP A N 1
ATOM 2618 C CA . ASP A 1 341 ? 20.262 -5.571 -25.032 1.00 90.31 341 ASP A CA 1
ATOM 2619 C C . ASP A 1 341 ? 20.701 -6.903 -24.396 1.00 90.31 341 ASP A C 1
ATOM 2621 O O . ASP A 1 341 ? 21.053 -6.979 -23.209 1.00 90.31 341 ASP A O 1
ATOM 2625 N N . ARG A 1 342 ? 20.599 -7.979 -25.175 1.00 92.50 342 ARG A N 1
ATOM 2626 C CA . ARG A 1 342 ? 20.937 -9.346 -24.768 1.00 92.50 342 ARG A CA 1
ATOM 2627 C C . ARG A 1 342 ? 22.429 -9.597 -24.965 1.00 92.50 342 ARG A C 1
ATOM 2629 O O . ARG A 1 342 ? 23.037 -9.077 -25.901 1.00 92.50 342 ARG A O 1
ATOM 2636 N N . TYR A 1 343 ? 23.028 -10.379 -24.074 1.00 92.81 343 TYR A N 1
ATOM 2637 C CA . TYR A 1 343 ? 24.436 -10.762 -24.203 1.00 92.81 343 TYR A CA 1
ATOM 2638 C C . TYR A 1 343 ? 24.642 -11.719 -25.376 1.00 92.81 343 TYR A C 1
ATOM 2640 O O . TYR A 1 343 ? 25.636 -11.641 -26.086 1.00 92.81 343 TYR A O 1
ATOM 2648 N N . GLU A 1 344 ? 23.638 -12.548 -25.622 1.00 90.88 344 GLU A N 1
ATOM 2649 C CA . GLU A 1 344 ? 23.551 -13.554 -26.670 1.00 90.88 344 GLU A CA 1
ATOM 2650 C C . GLU A 1 344 ? 23.616 -12.953 -28.086 1.00 90.88 344 GLU A C 1
ATOM 2652 O O . GLU A 1 344 ? 23.896 -13.665 -29.045 1.00 90.88 344 GLU A O 1
ATOM 2657 N N . HIS A 1 345 ? 23.381 -11.643 -28.234 1.00 89.62 345 HIS A N 1
ATOM 2658 C CA . HIS A 1 345 ? 23.518 -10.923 -29.504 1.00 89.62 345 HIS A CA 1
ATOM 2659 C C . HIS A 1 345 ? 24.951 -10.436 -29.785 1.00 89.62 345 HIS A C 1
ATOM 2661 O O . HIS A 1 345 ? 25.219 -9.929 -30.875 1.00 89.62 345 HIS A O 1
ATOM 2667 N N . LEU A 1 346 ? 25.866 -10.530 -28.816 1.00 90.25 346 LEU A N 1
ATOM 2668 C CA . LEU A 1 346 ? 27.229 -10.021 -28.952 1.00 90.25 346 LEU A CA 1
ATOM 2669 C C . LEU A 1 346 ? 28.148 -11.044 -29.611 1.00 90.25 346 LEU A C 1
ATOM 2671 O O . LEU A 1 346 ? 28.108 -12.238 -29.312 1.00 90.25 346 LEU A O 1
ATOM 2675 N N . ALA A 1 347 ? 29.062 -10.544 -30.441 1.00 84.06 347 ALA A N 1
ATOM 2676 C CA . ALA A 1 347 ? 30.198 -11.340 -30.877 1.00 84.06 347 ALA A CA 1
ATOM 2677 C C . ALA A 1 347 ? 31.049 -11.754 -29.664 1.00 84.06 347 ALA A C 1
ATOM 2679 O O . ALA A 1 347 ? 31.220 -10.978 -28.717 1.00 84.06 347 ALA A O 1
ATOM 2680 N N . ASP A 1 348 ? 31.585 -12.973 -29.727 1.00 84.38 348 ASP A N 1
ATOM 2681 C CA . ASP A 1 348 ? 32.466 -13.569 -28.718 1.00 84.38 348 ASP A CA 1
ATOM 2682 C C . ASP A 1 348 ? 31.804 -13.833 -27.347 1.00 84.38 348 ASP A C 1
ATOM 2684 O O . ASP A 1 348 ? 32.497 -14.145 -26.376 1.00 84.38 348 ASP A O 1
ATOM 2688 N N . PHE A 1 349 ? 30.467 -13.759 -27.250 1.00 93.19 349 PHE A N 1
ATOM 2689 C CA . PHE A 1 349 ? 29.757 -14.219 -26.056 1.00 93.19 349 PHE A CA 1
ATOM 2690 C C . PHE A 1 349 ? 29.862 -15.754 -25.926 1.00 93.19 349 PHE A C 1
ATOM 2692 O O . PHE A 1 349 ? 29.587 -16.465 -26.899 1.00 93.19 349 PHE A O 1
ATOM 2699 N N . PRO A 1 350 ? 30.264 -16.300 -24.760 1.00 92.62 350 PRO A N 1
ATOM 2700 C CA . PRO A 1 350 ? 30.438 -17.742 -24.597 1.00 92.62 350 PRO A CA 1
ATOM 2701 C C . PRO A 1 350 ? 29.126 -18.518 -24.794 1.00 92.62 350 PRO A C 1
ATOM 2703 O O . PRO A 1 350 ? 28.160 -18.294 -24.071 1.00 92.62 350 PRO A O 1
ATOM 2706 N N . LEU A 1 351 ? 29.108 -19.474 -25.733 1.00 87.00 351 LEU A N 1
ATOM 2707 C CA . LEU A 1 351 ? 27.904 -20.235 -26.118 1.00 87.00 351 LEU A CA 1
ATOM 2708 C C . LEU A 1 351 ? 27.254 -21.014 -24.963 1.00 87.00 351 LEU A C 1
ATOM 2710 O O . LEU A 1 351 ? 26.042 -21.196 -24.952 1.00 87.00 351 LEU A O 1
ATOM 2714 N N . GLU A 1 352 ? 28.054 -21.484 -24.007 1.00 89.50 352 GLU A N 1
ATOM 2715 C CA . GLU A 1 352 ? 27.577 -22.266 -22.857 1.00 89.50 352 GLU A CA 1
ATOM 2716 C C . GLU A 1 352 ? 27.193 -21.391 -21.652 1.00 89.50 352 GLU A C 1
ATOM 2718 O O . GLU A 1 352 ? 26.726 -21.910 -20.637 1.00 89.50 352 GLU A O 1
ATOM 2723 N N . GLN A 1 353 ? 27.387 -20.067 -21.725 1.00 92.75 353 GLN A N 1
ATOM 2724 C CA . GLN A 1 353 ? 27.039 -19.181 -20.618 1.00 92.75 353 GLN A CA 1
ATOM 2725 C C . GLN A 1 353 ? 25.520 -19.064 -20.494 1.00 92.75 353 GLN A C 1
ATOM 2727 O O . GLN A 1 353 ? 24.849 -18.451 -21.322 1.00 92.75 353 GLN A O 1
ATOM 2732 N N . ASN A 1 354 ? 24.984 -19.581 -19.390 1.00 89.94 354 ASN A N 1
ATOM 2733 C CA . ASN A 1 354 ? 23.582 -19.399 -19.049 1.00 89.94 354 ASN A CA 1
ATOM 2734 C C . ASN A 1 354 ? 23.310 -17.952 -18.598 1.00 89.94 354 ASN A C 1
ATOM 2736 O O . ASN A 1 354 ? 23.983 -17.445 -17.693 1.00 89.94 354 ASN A O 1
ATOM 2740 N N . VAL A 1 355 ? 22.303 -17.306 -19.188 1.00 90.69 355 VAL A N 1
ATOM 2741 C CA . VAL A 1 355 ? 21.817 -15.978 -18.789 1.00 90.69 355 VAL A CA 1
ATOM 2742 C C . VAL A 1 355 ? 20.496 -16.149 -18.045 1.00 90.69 355 VAL A C 1
ATOM 2744 O O . VAL A 1 355 ? 19.513 -16.633 -18.598 1.00 90.69 355 VAL A O 1
ATOM 2747 N N . ILE A 1 356 ? 20.467 -15.738 -16.775 1.00 90.69 356 ILE A N 1
ATOM 2748 C CA . ILE A 1 356 ? 19.283 -15.881 -15.920 1.00 90.69 356 ILE A CA 1
ATOM 2749 C C . ILE A 1 356 ? 18.085 -15.116 -16.508 1.00 90.69 356 ILE A C 1
ATOM 2751 O O . ILE A 1 356 ? 18.194 -13.935 -16.846 1.00 90.69 356 ILE A O 1
ATOM 2755 N N . SER A 1 357 ? 16.924 -15.772 -16.560 1.00 89.44 357 SER A N 1
ATOM 2756 C CA . SER A 1 357 ? 15.638 -15.137 -16.863 1.00 89.44 357 SER A CA 1
ATOM 2757 C C . SER A 1 357 ? 14.873 -14.826 -15.579 1.00 89.44 357 SER A C 1
ATOM 2759 O O . SER A 1 357 ? 14.749 -15.685 -14.709 1.00 89.44 357 SER A O 1
ATOM 2761 N N . TYR A 1 358 ? 14.325 -13.614 -15.479 1.00 90.00 358 TYR A N 1
ATOM 2762 C CA . TYR A 1 358 ? 13.503 -13.178 -14.345 1.00 90.00 358 TYR A CA 1
ATOM 2763 C C . TYR A 1 358 ? 12.008 -13.121 -14.660 1.00 90.00 358 TYR A C 1
ATOM 2765 O O . TYR A 1 358 ? 11.242 -12.721 -13.797 1.00 90.00 358 TYR A O 1
ATOM 2773 N N . HIS A 1 359 ? 11.574 -13.551 -15.846 1.00 85.50 359 HIS A N 1
ATOM 2774 C CA . HIS A 1 359 ? 10.210 -13.319 -16.334 1.00 85.50 359 HIS A CA 1
ATOM 2775 C C . HIS A 1 359 ? 9.105 -13.711 -15.329 1.00 85.50 359 HIS A C 1
ATOM 2777 O O . HIS A 1 359 ? 8.283 -12.888 -14.931 1.00 85.50 359 HIS A O 1
ATOM 2783 N N . GLN A 1 360 ? 9.135 -14.949 -14.821 1.00 89.94 360 GLN A N 1
ATOM 2784 C CA . GLN A 1 360 ? 8.172 -15.404 -13.809 1.00 89.94 360 GLN A CA 1
ATOM 2785 C C . GLN A 1 360 ? 8.333 -14.663 -12.473 1.00 89.94 360 GLN A C 1
ATOM 2787 O O . GLN A 1 360 ? 7.350 -14.333 -11.809 1.00 89.94 360 GLN A O 1
ATOM 2792 N N . ALA A 1 361 ? 9.577 -14.389 -12.076 1.00 92.88 361 ALA A N 1
ATOM 2793 C CA . ALA A 1 361 ? 9.885 -13.683 -10.842 1.00 92.88 361 ALA A CA 1
ATOM 2794 C C . ALA A 1 361 ? 9.363 -12.237 -10.854 1.00 92.88 361 ALA A C 1
ATOM 2796 O O . ALA A 1 361 ? 8.873 -11.772 -9.827 1.00 92.88 361 ALA A O 1
ATOM 2797 N N . GLU A 1 362 ? 9.430 -11.544 -11.993 1.00 87.94 362 GLU A N 1
ATOM 2798 C CA . GLU A 1 362 ? 8.933 -10.174 -12.180 1.00 87.94 362 GLU A CA 1
ATOM 2799 C C . GLU A 1 362 ? 7.414 -10.102 -11.951 1.00 87.94 362 GLU A C 1
ATOM 2801 O O . GLU A 1 362 ? 6.930 -9.202 -11.261 1.00 87.94 362 GLU A O 1
ATOM 2806 N N . SER A 1 363 ? 6.653 -11.098 -12.413 1.00 88.12 363 SER A N 1
ATOM 2807 C CA . SER A 1 363 ? 5.211 -11.167 -12.126 1.00 88.12 363 SER A CA 1
ATOM 2808 C C . SER A 1 363 ? 4.889 -11.543 -10.691 1.00 88.12 363 SER A C 1
ATOM 2810 O O . SER A 1 363 ? 3.968 -10.980 -10.104 1.00 88.12 363 SER A O 1
ATOM 2812 N N . ILE A 1 364 ? 5.668 -12.434 -10.078 1.00 93.38 364 ILE A N 1
ATOM 2813 C CA . ILE A 1 364 ? 5.516 -12.739 -8.650 1.00 93.38 364 ILE A CA 1
ATOM 2814 C C . ILE A 1 364 ? 5.834 -11.500 -7.797 1.00 93.38 364 ILE A C 1
ATOM 2816 O O . ILE A 1 364 ? 5.162 -11.249 -6.795 1.00 93.38 364 ILE A O 1
ATOM 2820 N N . ALA A 1 365 ? 6.808 -10.683 -8.206 1.00 92.00 365 ALA A N 1
ATOM 2821 C CA . ALA A 1 365 ? 7.161 -9.453 -7.506 1.00 92.00 365 ALA A CA 1
ATOM 2822 C C . ALA A 1 365 ? 6.007 -8.438 -7.461 1.00 92.00 365 ALA A C 1
ATOM 2824 O O . ALA A 1 365 ? 5.936 -7.669 -6.504 1.00 92.00 365 ALA A O 1
ATOM 2825 N N . GLN A 1 366 ? 5.077 -8.461 -8.427 1.00 88.56 366 GLN A N 1
ATOM 2826 C CA . GLN A 1 366 ? 3.863 -7.628 -8.387 1.00 88.56 366 GLN A CA 1
ATOM 2827 C C . GLN A 1 366 ? 2.999 -7.972 -7.168 1.00 88.56 366 GLN A C 1
ATOM 2829 O O . GLN A 1 366 ? 2.593 -7.072 -6.439 1.00 88.56 366 GLN A O 1
ATOM 2834 N N . ILE A 1 367 ? 2.811 -9.263 -6.881 1.00 91.56 367 ILE A N 1
ATOM 2835 C CA . ILE A 1 367 ? 2.056 -9.726 -5.706 1.00 91.56 367 ILE A CA 1
ATOM 2836 C C . ILE A 1 367 ? 2.771 -9.351 -4.406 1.00 91.56 367 ILE A C 1
ATOM 2838 O O . ILE A 1 367 ? 2.141 -8.895 -3.454 1.00 91.56 367 ILE A O 1
ATOM 2842 N N . VAL A 1 368 ? 4.098 -9.506 -4.367 1.00 93.94 368 VAL A N 1
ATOM 2843 C CA . VAL A 1 368 ? 4.899 -9.124 -3.193 1.00 93.94 368 VAL A CA 1
ATOM 2844 C C . VAL A 1 368 ? 4.797 -7.623 -2.922 1.00 93.94 368 VAL A C 1
ATOM 2846 O O . VAL A 1 368 ? 4.620 -7.220 -1.772 1.00 93.94 368 VAL A O 1
ATOM 2849 N N . LEU A 1 369 ? 4.879 -6.793 -3.965 1.00 90.75 369 LEU A N 1
ATOM 2850 C CA . LEU A 1 369 ? 4.716 -5.347 -3.843 1.00 90.75 369 LEU A CA 1
ATOM 2851 C C . LEU A 1 369 ? 3.309 -4.980 -3.361 1.00 90.75 369 LEU A C 1
ATOM 2853 O O . LEU A 1 369 ? 3.167 -4.149 -2.468 1.00 90.75 369 LEU A O 1
ATOM 2857 N N . GLU A 1 370 ? 2.281 -5.607 -3.931 1.00 89.75 370 GLU A N 1
ATOM 2858 C CA . GLU A 1 370 ? 0.885 -5.380 -3.563 1.00 89.75 370 GLU A CA 1
ATOM 2859 C C . GLU A 1 370 ? 0.631 -5.668 -2.074 1.00 89.75 370 GLU A C 1
ATOM 2861 O O . GLU A 1 370 ? -0.017 -4.866 -1.395 1.00 89.75 370 GLU A O 1
ATOM 2866 N N . GLU A 1 371 ? 1.179 -6.764 -1.540 1.00 92.75 371 GLU A N 1
ATOM 2867 C CA . GLU A 1 371 ? 1.019 -7.095 -0.119 1.00 92.75 371 GLU A CA 1
ATOM 2868 C C . GLU A 1 371 ? 1.850 -6.185 0.792 1.00 92.75 371 GLU A C 1
ATOM 2870 O O . GLU A 1 371 ? 1.374 -5.755 1.843 1.00 92.75 371 GLU A O 1
ATOM 2875 N N . LEU A 1 372 ? 3.065 -5.813 0.374 1.00 91.94 372 LEU A N 1
ATOM 2876 C CA . LEU A 1 372 ? 3.891 -4.847 1.102 1.00 91.94 372 LEU A CA 1
ATOM 2877 C C . LEU A 1 372 ? 3.167 -3.501 1.270 1.00 91.94 372 LEU A C 1
ATOM 2879 O O . LEU A 1 372 ? 3.179 -2.904 2.350 1.00 91.94 372 LEU A O 1
ATOM 2883 N N . ILE A 1 373 ? 2.492 -3.053 0.214 1.00 90.25 373 ILE A N 1
ATOM 2884 C CA . ILE A 1 373 ? 1.680 -1.835 0.205 1.00 90.25 373 ILE A CA 1
ATOM 2885 C C . ILE A 1 373 ? 0.470 -1.967 1.125 1.00 90.25 373 ILE A C 1
ATOM 2887 O O . ILE A 1 373 ? 0.238 -1.073 1.938 1.00 90.25 373 ILE A O 1
ATOM 2891 N N . ARG A 1 374 ? -0.265 -3.084 1.063 1.00 92.50 374 ARG A N 1
ATOM 2892 C CA . ARG A 1 374 ? -1.387 -3.343 1.980 1.00 92.50 374 ARG A CA 1
ATOM 2893 C C . ARG A 1 374 ? -0.951 -3.284 3.442 1.00 92.50 374 ARG A C 1
ATOM 2895 O O . ARG A 1 374 ? -1.606 -2.619 4.243 1.00 92.50 374 ARG A O 1
ATOM 2902 N N . CYS A 1 375 ? 0.178 -3.899 3.792 1.00 94.19 375 CYS A N 1
ATOM 2903 C CA . CYS A 1 375 ? 0.750 -3.801 5.137 1.00 94.19 375 CYS A CA 1
ATOM 2904 C C . CYS A 1 375 ? 1.076 -2.344 5.515 1.00 94.19 375 CYS A C 1
ATOM 2906 O O . CYS A 1 375 ? 0.810 -1.917 6.642 1.00 94.19 375 CYS A O 1
ATOM 2908 N N . SER A 1 376 ? 1.595 -1.553 4.568 1.00 92.25 376 SER A N 1
ATOM 2909 C CA . SER A 1 376 ? 1.850 -0.122 4.771 1.00 92.25 376 SER A CA 1
ATOM 2910 C C . SER A 1 376 ? 0.570 0.654 5.070 1.00 92.25 376 SER A C 1
ATOM 2912 O O . SER A 1 376 ? 0.541 1.456 6.004 1.00 92.25 376 SER A O 1
ATOM 2914 N N . GLU A 1 377 ? -0.490 0.421 4.294 1.00 92.25 377 GLU A N 1
ATOM 2915 C CA . GLU A 1 377 ? -1.789 1.072 4.470 1.00 92.25 377 GLU A CA 1
ATOM 2916 C C . GLU A 1 377 ? -2.427 0.692 5.809 1.00 92.25 377 GLU A C 1
ATOM 2918 O O . GLU A 1 377 ? -2.925 1.565 6.523 1.00 92.25 377 GLU A O 1
ATOM 2923 N N . MET A 1 378 ? -2.346 -0.588 6.185 1.00 94.12 378 MET A N 1
ATOM 2924 C CA . MET A 1 378 ? -2.832 -1.103 7.462 1.00 94.12 378 MET A CA 1
ATOM 2925 C C . MET A 1 378 ? -2.144 -0.406 8.640 1.00 94.12 378 MET A C 1
ATOM 2927 O O . MET A 1 378 ? -2.818 0.123 9.526 1.00 94.12 378 MET A O 1
ATOM 2931 N N . ARG A 1 379 ? -0.805 -0.322 8.620 1.00 93.94 379 ARG A N 1
ATOM 2932 C CA . ARG A 1 379 ? -0.028 0.423 9.622 1.00 93.94 379 ARG A CA 1
ATOM 2933 C C . ARG A 1 379 ? -0.489 1.874 9.713 1.00 93.94 379 ARG A C 1
ATOM 2935 O O . ARG A 1 379 ? -0.786 2.356 10.806 1.00 93.94 379 ARG A O 1
ATOM 2942 N N . THR A 1 380 ? -0.538 2.579 8.582 1.00 91.00 380 THR A N 1
ATOM 2943 C CA . THR A 1 380 ? -0.911 4.000 8.545 1.00 91.00 380 THR A CA 1
ATOM 2944 C C . THR A 1 380 ? -2.315 4.218 9.110 1.00 91.00 380 THR A C 1
ATOM 2946 O O . THR A 1 380 ? -2.535 5.159 9.877 1.00 91.00 380 THR A O 1
ATOM 2949 N N . ALA A 1 381 ? -3.256 3.329 8.794 1.00 89.94 381 ALA A N 1
ATOM 2950 C CA . ALA A 1 381 ? -4.622 3.381 9.295 1.00 89.94 381 ALA A CA 1
ATOM 2951 C C . ALA A 1 381 ? -4.705 3.171 10.810 1.00 89.94 381 ALA A C 1
ATOM 2953 O O . ALA A 1 381 ? -5.277 4.009 11.509 1.00 89.94 381 ALA A O 1
ATOM 2954 N N . LEU A 1 382 ? -4.071 2.116 11.329 1.00 89.75 382 LEU A N 1
ATOM 2955 C CA . LEU A 1 382 ? -4.039 1.824 12.766 1.00 89.75 382 LEU A CA 1
ATOM 2956 C C . LEU A 1 382 ? -3.392 2.972 13.552 1.00 89.75 382 LEU A C 1
ATOM 2958 O O . LEU A 1 382 ? -3.897 3.402 14.588 1.00 89.75 382 LEU A O 1
ATOM 2962 N N . LYS A 1 383 ? -2.316 3.570 13.035 1.00 89.94 383 LYS A N 1
ATOM 2963 C CA . LYS A 1 383 ? -1.654 4.702 13.704 1.00 89.94 383 LYS A CA 1
ATOM 2964 C C . LYS A 1 383 ? -2.538 5.945 13.822 1.00 89.94 383 LYS A C 1
ATOM 2966 O O . LYS A 1 383 ? -2.389 6.703 14.786 1.00 89.94 383 LYS A O 1
ATOM 2971 N N . ARG A 1 384 ? -3.471 6.146 12.887 1.00 87.12 384 ARG A N 1
ATOM 2972 C CA . ARG A 1 384 ? -4.442 7.255 12.917 1.00 87.12 384 ARG A CA 1
ATOM 2973 C C . ARG A 1 384 ? -5.590 7.025 13.897 1.00 87.12 384 ARG A C 1
ATOM 2975 O O . ARG A 1 384 ? -6.246 7.990 14.285 1.00 87.12 384 ARG A O 1
ATOM 2982 N N . MET A 1 385 ? -5.829 5.788 14.329 1.00 83.12 385 MET A N 1
ATOM 2983 C CA . MET A 1 385 ? -6.887 5.490 15.289 1.00 83.12 385 MET A CA 1
ATOM 2984 C C . MET A 1 385 ? -6.560 6.088 16.658 1.00 83.12 385 MET A C 1
ATOM 2986 O O . MET A 1 385 ? -5.472 5.898 17.209 1.00 83.12 385 MET A O 1
ATOM 2990 N N . LYS A 1 386 ? -7.518 6.835 17.216 1.00 78.12 386 LYS A N 1
ATOM 2991 C CA . LYS A 1 386 ? -7.354 7.523 18.505 1.00 78.12 386 LYS A CA 1
ATOM 2992 C C . LYS A 1 386 ? -7.318 6.564 19.697 1.00 78.12 386 LYS A C 1
ATOM 2994 O O . LYS A 1 386 ? -6.692 6.885 20.697 1.00 78.12 386 LYS A O 1
ATOM 2999 N N . TYR A 1 387 ? -7.992 5.422 19.588 1.00 73.19 387 TYR A N 1
ATOM 3000 C CA . TYR A 1 387 ? -8.151 4.452 20.675 1.00 73.19 387 TYR A CA 1
ATOM 3001 C C . TYR A 1 387 ? -7.003 3.439 20.779 1.00 73.19 387 TYR A C 1
ATOM 3003 O O . TYR A 1 387 ? -6.973 2.667 21.729 1.00 73.19 387 TYR A O 1
ATOM 3011 N N . ILE A 1 388 ? -6.078 3.417 19.814 1.00 80.50 388 ILE A N 1
ATOM 3012 C CA . ILE A 1 388 ? -4.876 2.583 19.890 1.00 80.50 388 ILE A CA 1
ATOM 3013 C C . ILE A 1 388 ? -3.816 3.352 20.682 1.00 80.50 388 ILE A C 1
ATOM 3015 O O . ILE A 1 388 ? -3.489 4.495 20.344 1.00 80.50 388 ILE A O 1
ATOM 3019 N N . ASP A 1 389 ? -3.287 2.727 21.729 1.00 78.50 389 ASP A N 1
ATOM 3020 C CA . ASP A 1 389 ? -2.280 3.315 22.606 1.00 78.50 389 ASP A CA 1
ATOM 3021 C C . ASP A 1 389 ? -0.898 3.420 21.930 1.00 78.50 389 ASP A C 1
ATOM 3023 O O . ASP A 1 389 ? -0.613 2.801 20.900 1.00 78.50 389 ASP A O 1
ATOM 3027 N N . SER A 1 390 ? -0.014 4.228 22.518 1.00 82.69 390 SER A N 1
ATOM 3028 C CA . SER A 1 390 ? 1.316 4.501 21.963 1.00 82.69 390 SER A CA 1
ATOM 3029 C C . SER A 1 390 ? 2.222 3.267 21.891 1.00 82.69 390 SER A C 1
ATOM 3031 O O . SER A 1 390 ? 2.997 3.166 20.940 1.00 82.69 390 SER A O 1
ATOM 3033 N N . ASN A 1 391 ? 2.127 2.327 22.840 1.00 84.44 391 ASN A N 1
ATOM 3034 C CA . ASN A 1 391 ? 2.967 1.124 22.840 1.00 84.44 391 ASN A CA 1
ATOM 3035 C C . ASN A 1 391 ? 2.544 0.189 21.708 1.00 84.44 391 ASN A C 1
ATOM 3037 O O . ASN A 1 391 ? 3.392 -0.308 20.967 1.00 84.44 391 ASN A O 1
ATOM 3041 N N . THR A 1 392 ? 1.234 0.014 21.514 1.00 88.81 392 THR A N 1
ATOM 3042 C CA . THR A 1 392 ? 0.704 -0.748 20.380 1.00 88.81 392 THR A CA 1
ATOM 3043 C C . THR A 1 392 ? 1.101 -0.102 19.053 1.00 88.81 392 THR A C 1
ATOM 3045 O O . THR A 1 392 ? 1.590 -0.795 18.165 1.00 88.81 392 THR A O 1
ATOM 3048 N N . LYS A 1 393 ? 0.997 1.230 18.917 1.00 91.12 393 LYS A N 1
ATOM 3049 C CA . LYS A 1 393 ? 1.461 1.942 17.707 1.00 91.12 393 LYS A CA 1
ATOM 3050 C C . LYS A 1 393 ? 2.946 1.720 17.426 1.00 91.12 393 LYS A C 1
ATOM 3052 O O . LYS A 1 393 ? 3.315 1.507 16.274 1.00 91.12 393 LYS A O 1
ATOM 3057 N N . GLN A 1 394 ? 3.779 1.740 18.463 1.00 92.88 394 GLN A N 1
ATOM 3058 C CA . GLN A 1 394 ? 5.210 1.486 18.335 1.00 92.88 394 GLN A CA 1
ATOM 3059 C C . GLN A 1 394 ? 5.503 0.032 17.931 1.00 92.88 394 GLN A C 1
ATOM 3061 O O . GLN A 1 394 ? 6.366 -0.201 17.088 1.00 92.88 394 GLN A O 1
ATOM 3066 N N . ALA A 1 395 ? 4.772 -0.941 18.483 1.00 94.19 395 ALA A N 1
ATOM 3067 C CA . ALA A 1 395 ? 4.895 -2.344 18.089 1.00 94.19 395 ALA A CA 1
ATOM 3068 C C . ALA A 1 395 ? 4.542 -2.553 16.607 1.00 94.19 395 ALA A C 1
ATOM 3070 O O . ALA A 1 395 ? 5.285 -3.227 15.902 1.00 94.19 395 ALA A O 1
ATOM 3071 N N . ILE A 1 396 ? 3.472 -1.909 16.118 1.00 96.12 396 ILE A N 1
ATOM 3072 C CA . ILE A 1 396 ? 3.099 -1.952 14.693 1.00 96.12 396 ILE A CA 1
ATOM 3073 C C . ILE A 1 396 ? 4.234 -1.389 13.821 1.00 96.12 396 ILE A C 1
ATOM 3075 O O . ILE A 1 396 ? 4.536 -1.953 12.772 1.00 96.12 396 ILE A O 1
ATOM 3079 N N . ASP A 1 397 ? 4.876 -0.289 14.231 1.00 94.12 397 ASP A N 1
ATOM 3080 C CA . ASP A 1 397 ? 6.012 0.272 13.488 1.00 94.12 397 ASP A CA 1
ATOM 3081 C C . ASP A 1 397 ? 7.201 -0.701 13.430 1.00 94.12 397 ASP A C 1
ATOM 3083 O O . ASP A 1 397 ? 7.776 -0.881 12.357 1.00 94.12 397 ASP A O 1
ATOM 3087 N N . PHE A 1 398 ? 7.558 -1.344 14.547 1.00 94.50 398 PHE A N 1
ATOM 3088 C CA . PHE A 1 398 ? 8.649 -2.324 14.581 1.00 94.50 398 PHE A CA 1
ATOM 3089 C C . PHE A 1 398 ? 8.354 -3.554 13.724 1.00 94.50 398 PHE A C 1
ATOM 3091 O O . PHE A 1 398 ? 9.179 -3.927 12.892 1.00 94.50 398 PHE A O 1
ATOM 3098 N N . ASP A 1 399 ? 7.164 -4.134 13.853 1.00 96.62 399 ASP A N 1
ATOM 3099 C CA . ASP A 1 399 ? 6.782 -5.301 13.058 1.00 96.62 399 ASP A CA 1
ATOM 3100 C C . ASP A 1 399 ? 6.728 -4.967 11.559 1.00 96.62 399 ASP A C 1
ATOM 3102 O O . ASP A 1 399 ? 7.069 -5.790 10.711 1.00 96.62 399 ASP A O 1
ATOM 3106 N N . TYR A 1 400 ? 6.354 -3.735 11.203 1.00 94.62 400 TYR A N 1
ATOM 3107 C CA . TYR A 1 400 ? 6.377 -3.294 9.812 1.00 94.62 400 TYR A CA 1
ATOM 3108 C C . TYR A 1 400 ? 7.804 -3.128 9.259 1.00 94.62 400 TYR A C 1
ATOM 3110 O O . TYR A 1 400 ? 8.044 -3.375 8.074 1.00 94.62 400 TYR A O 1
ATOM 3118 N N . VAL A 1 401 ? 8.784 -2.761 10.094 1.00 92.56 401 VAL A N 1
ATOM 3119 C CA . VAL A 1 401 ? 10.198 -2.794 9.683 1.00 92.56 401 VAL A CA 1
ATOM 3120 C C . VAL A 1 401 ? 10.593 -4.218 9.284 1.00 92.56 401 VAL A C 1
ATOM 3122 O O . VAL A 1 401 ? 11.201 -4.393 8.224 1.00 92.56 401 VAL A O 1
ATOM 3125 N N . ASP A 1 402 ? 10.168 -5.232 10.039 1.00 94.06 402 ASP A N 1
ATOM 3126 C CA . ASP A 1 402 ? 10.423 -6.637 9.702 1.00 94.06 402 ASP A CA 1
ATOM 3127 C C . ASP A 1 402 ? 9.735 -7.057 8.393 1.00 94.06 402 ASP A C 1
ATOM 3129 O O . ASP A 1 402 ? 10.352 -7.731 7.564 1.00 94.06 402 ASP A O 1
ATOM 3133 N N . VAL A 1 403 ? 8.501 -6.598 8.144 1.00 94.81 403 VAL A N 1
ATOM 3134 C CA . VAL A 1 403 ? 7.799 -6.788 6.857 1.00 94.81 403 VAL A CA 1
ATOM 3135 C C . VAL A 1 403 ? 8.647 -6.270 5.689 1.00 94.81 403 VAL A C 1
ATOM 3137 O O . VAL A 1 403 ? 8.915 -7.006 4.734 1.00 94.81 403 VAL A O 1
ATOM 3140 N N . THR A 1 404 ? 9.126 -5.023 5.772 1.00 91.50 404 THR A N 1
ATOM 3141 C CA . THR A 1 404 ? 9.954 -4.427 4.707 1.00 91.50 404 THR A CA 1
ATOM 3142 C C . THR A 1 404 ? 11.296 -5.148 4.548 1.00 91.50 404 THR A C 1
ATOM 3144 O O . THR A 1 404 ? 11.775 -5.331 3.426 1.00 91.50 404 THR A O 1
ATOM 3147 N N . HIS A 1 405 ? 11.900 -5.600 5.651 1.00 92.19 405 HIS A N 1
ATOM 3148 C CA . HIS A 1 405 ? 13.146 -6.356 5.632 1.00 92.19 405 HIS A CA 1
ATOM 3149 C C . HIS A 1 405 ? 12.975 -7.696 4.908 1.00 92.19 405 HIS A C 1
ATOM 3151 O O . HIS A 1 405 ? 13.731 -7.988 3.979 1.00 92.19 405 HIS A O 1
ATOM 3157 N N . HIS A 1 406 ? 11.953 -8.476 5.265 1.00 95.25 406 HIS A N 1
ATOM 3158 C CA . HIS A 1 406 ? 11.677 -9.769 4.643 1.00 95.25 406 HIS A CA 1
ATOM 3159 C C . HIS A 1 406 ? 11.409 -9.653 3.134 1.00 95.25 406 HIS A C 1
ATOM 3161 O O . HIS A 1 406 ? 11.951 -10.444 2.358 1.00 95.25 406 HIS A O 1
ATOM 3167 N N . ALA A 1 407 ? 10.654 -8.640 2.695 1.00 94.38 407 ALA A N 1
ATOM 3168 C CA . ALA A 1 407 ? 10.391 -8.412 1.271 1.00 94.38 407 ALA A CA 1
ATOM 3169 C C . ALA A 1 407 ? 11.671 -8.061 0.479 1.00 94.38 407 ALA A C 1
ATOM 3171 O O . ALA A 1 407 ? 11.898 -8.556 -0.632 1.00 94.38 407 ALA A O 1
ATOM 3172 N N . ARG A 1 408 ? 12.570 -7.261 1.065 1.00 90.19 408 ARG A N 1
ATOM 3173 C CA . ARG A 1 408 ? 13.867 -6.936 0.449 1.00 90.19 408 ARG A CA 1
ATOM 3174 C C . ARG A 1 408 ? 14.800 -8.141 0.384 1.00 90.19 408 ARG A C 1
ATOM 3176 O O . ARG A 1 408 ? 15.446 -8.343 -0.643 1.00 90.19 408 ARG A O 1
ATOM 3183 N N . GLU A 1 409 ? 14.880 -8.943 1.443 1.00 92.88 409 GLU A N 1
ATOM 3184 C CA . GLU A 1 409 ? 15.705 -10.159 1.446 1.00 92.88 409 GLU A CA 1
ATOM 3185 C C . GLU A 1 409 ? 15.196 -11.197 0.442 1.00 92.88 409 GLU A C 1
ATOM 3187 O O . GLU A 1 409 ? 16.002 -11.802 -0.270 1.00 92.88 409 GLU A O 1
ATOM 3192 N N . TRP A 1 410 ? 13.874 -11.329 0.293 1.00 95.56 410 TRP A N 1
ATOM 3193 C CA . TRP A 1 410 ? 13.285 -12.111 -0.793 1.00 95.56 410 TRP A CA 1
ATOM 3194 C C . TRP A 1 410 ? 13.790 -11.620 -2.154 1.00 95.56 410 TRP A C 1
ATOM 3196 O O . TRP A 1 410 ? 14.382 -12.394 -2.906 1.00 95.56 410 TRP A O 1
ATOM 3206 N N . THR A 1 411 ? 13.679 -10.318 -2.430 1.00 92.56 411 THR A N 1
ATOM 3207 C CA . THR A 1 411 ? 14.096 -9.737 -3.717 1.00 92.56 411 THR A CA 1
ATOM 3208 C C . THR A 1 411 ? 15.590 -9.952 -3.988 1.00 92.56 411 THR A C 1
ATOM 3210 O O . THR A 1 411 ? 15.980 -10.350 -5.085 1.00 92.56 411 THR A O 1
ATOM 3213 N N . LYS A 1 412 ? 16.451 -9.773 -2.976 1.00 90.38 412 LYS A N 1
ATOM 3214 C CA . LYS A 1 412 ? 17.894 -10.054 -3.083 1.00 90.38 412 LYS A CA 1
ATOM 3215 C C . LYS A 1 412 ? 18.184 -11.527 -3.358 1.00 90.38 412 LYS A C 1
ATOM 3217 O O . LYS A 1 412 ? 19.115 -11.822 -4.105 1.00 90.38 412 LYS A O 1
ATOM 3222 N N . SER A 1 413 ? 17.428 -12.444 -2.752 1.00 93.50 413 SER A N 1
ATOM 3223 C CA . SER A 1 413 ? 17.583 -13.873 -3.018 1.00 93.50 413 SER A CA 1
ATOM 3224 C C . SER A 1 413 ? 17.181 -14.216 -4.449 1.00 93.50 413 SER A C 1
ATOM 3226 O O . SER A 1 413 ? 17.901 -14.976 -5.090 1.00 93.50 413 SER A O 1
ATOM 3228 N N . ILE A 1 414 ? 16.061 -13.683 -4.938 1.00 95.00 414 ILE A N 1
ATOM 3229 C CA . ILE A 1 414 ? 15.557 -13.975 -6.286 1.00 95.00 414 ILE A CA 1
ATOM 3230 C C . ILE A 1 414 ? 16.461 -13.367 -7.356 1.00 95.00 414 ILE A C 1
ATOM 3232 O O . ILE A 1 414 ? 16.746 -14.017 -8.352 1.00 95.00 414 ILE A O 1
ATOM 3236 N N . ALA A 1 415 ? 17.038 -12.193 -7.097 1.00 90.50 415 ALA A N 1
ATOM 3237 C CA . ALA A 1 415 ? 18.046 -11.581 -7.962 1.00 90.50 415 ALA A CA 1
ATOM 3238 C C . ALA A 1 415 ? 19.351 -12.388 -8.106 1.00 90.50 415 ALA A C 1
ATOM 3240 O O . ALA A 1 415 ? 20.175 -12.051 -8.956 1.00 90.50 415 ALA A O 1
ATOM 3241 N N . ARG A 1 416 ? 19.600 -13.372 -7.231 1.00 88.94 416 ARG A N 1
ATOM 3242 C CA . ARG A 1 416 ? 20.734 -14.303 -7.353 1.00 88.94 416 ARG A CA 1
ATOM 3243 C C . ARG A 1 416 ? 20.326 -15.565 -8.097 1.00 88.94 416 ARG A C 1
ATOM 3245 O O . ARG A 1 416 ? 21.093 -16.041 -8.924 1.00 88.94 416 ARG A O 1
ATOM 3252 N N . ASP A 1 417 ? 19.145 -16.080 -7.776 1.00 90.38 417 ASP A N 1
ATOM 3253 C CA . ASP A 1 417 ? 18.582 -17.285 -8.367 1.00 90.38 417 ASP A CA 1
ATOM 3254 C C . ASP A 1 417 ? 17.042 -17.221 -8.333 1.00 90.38 417 ASP A C 1
ATOM 3256 O O . ASP A 1 417 ? 16.448 -17.296 -7.247 1.00 90.38 417 ASP A O 1
ATOM 3260 N N . PRO A 1 418 ? 16.382 -17.067 -9.495 1.00 93.25 418 PRO A N 1
ATOM 3261 C CA . PRO A 1 418 ? 14.932 -16.978 -9.574 1.00 93.25 418 PRO A CA 1
ATOM 3262 C C . PRO A 1 418 ? 14.222 -18.333 -9.623 1.00 93.25 418 PRO A C 1
ATOM 3264 O O . PRO A 1 418 ? 12.992 -18.345 -9.617 1.00 93.25 418 PRO A O 1
ATOM 3267 N N . THR A 1 419 ? 14.946 -19.458 -9.634 1.00 91.69 419 THR A N 1
ATOM 3268 C CA . THR A 1 419 ? 14.358 -20.806 -9.769 1.00 91.69 419 THR A CA 1
ATOM 3269 C C . THR A 1 419 ? 13.299 -21.082 -8.694 1.00 91.69 419 THR A C 1
ATOM 3271 O O . THR A 1 419 ? 12.229 -21.610 -8.986 1.00 91.69 419 THR A O 1
ATOM 3274 N N . ASP A 1 420 ? 13.540 -20.615 -7.465 1.00 92.19 420 ASP A N 1
ATOM 3275 C CA . ASP A 1 420 ? 12.634 -20.806 -6.326 1.00 92.19 420 ASP A CA 1
ATOM 3276 C C . ASP A 1 420 ? 11.705 -19.605 -6.063 1.00 92.19 420 ASP A C 1
ATOM 3278 O O . ASP A 1 420 ? 11.15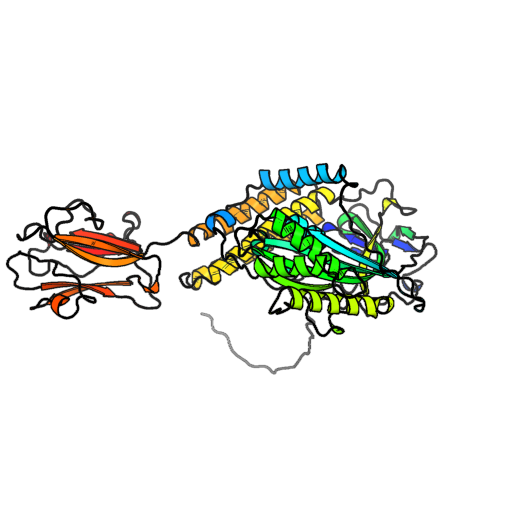8 -19.478 -4.961 1.00 92.19 420 ASP A O 1
ATOM 3282 N N . ALA A 1 421 ? 11.520 -18.695 -7.030 1.00 94.06 421 ALA A N 1
ATOM 3283 C CA . ALA A 1 421 ? 10.736 -17.468 -6.839 1.00 94.06 421 ALA A CA 1
ATOM 3284 C C . ALA A 1 421 ? 9.340 -17.742 -6.267 1.00 94.06 421 ALA A C 1
ATOM 3286 O O . ALA A 1 421 ? 8.940 -17.113 -5.284 1.00 94.06 421 ALA A O 1
ATOM 3287 N N . LYS A 1 422 ? 8.647 -18.748 -6.814 1.00 94.56 422 LYS A N 1
ATOM 3288 C CA . LYS A 1 422 ? 7.320 -19.182 -6.360 1.00 94.56 422 LYS A CA 1
ATOM 3289 C C . LYS A 1 422 ? 7.334 -19.661 -4.909 1.00 94.56 422 LYS A C 1
ATOM 3291 O O . LYS A 1 422 ? 6.567 -19.165 -4.088 1.00 94.56 422 LYS A O 1
ATOM 3296 N N . GLN A 1 423 ? 8.220 -20.595 -4.564 1.00 95.12 423 GLN A N 1
ATOM 3297 C CA . GLN A 1 423 ? 8.281 -21.154 -3.211 1.00 95.12 423 GLN A CA 1
ATOM 3298 C C . GLN A 1 423 ? 8.673 -20.097 -2.172 1.00 95.12 423 GLN A C 1
ATOM 3300 O O . GLN A 1 423 ? 8.050 -20.011 -1.114 1.00 95.12 423 GLN A O 1
ATOM 3305 N N . LYS A 1 424 ? 9.671 -19.263 -2.474 1.00 96.50 424 LYS A N 1
ATOM 3306 C CA . LYS A 1 424 ? 10.124 -18.211 -1.557 1.00 96.50 424 LYS A CA 1
ATOM 3307 C C . LYS A 1 424 ? 9.081 -17.108 -1.391 1.00 96.50 424 LYS A C 1
ATOM 3309 O O . LYS A 1 424 ? 8.950 -16.574 -0.295 1.00 96.50 424 LYS A O 1
ATOM 3314 N N . ALA A 1 425 ? 8.312 -16.790 -2.435 1.00 96.62 425 ALA A N 1
ATOM 3315 C CA . ALA A 1 425 ? 7.205 -15.841 -2.325 1.00 96.62 425 ALA A CA 1
ATOM 3316 C C . ALA A 1 425 ? 6.066 -16.394 -1.460 1.00 96.62 425 ALA A C 1
ATOM 3318 O O . ALA A 1 425 ? 5.560 -15.671 -0.609 1.00 96.62 425 ALA A O 1
ATOM 3319 N N . ARG A 1 426 ? 5.722 -17.685 -1.591 1.00 95.94 426 ARG A N 1
ATOM 3320 C CA . ARG A 1 426 ? 4.747 -18.345 -0.699 1.00 95.94 426 ARG A CA 1
ATOM 3321 C C . ARG A 1 426 ? 5.147 -18.221 0.767 1.00 95.94 426 ARG A C 1
ATOM 3323 O O . ARG A 1 426 ? 4.337 -17.821 1.596 1.00 95.94 426 ARG A O 1
ATOM 3330 N N . GLN A 1 427 ? 6.408 -18.531 1.068 1.00 96.06 427 GLN A N 1
ATOM 3331 C CA . GLN A 1 427 ? 6.955 -18.419 2.421 1.00 96.06 427 GLN A CA 1
ATOM 3332 C C . GLN A 1 427 ? 6.912 -16.975 2.926 1.00 96.06 427 GLN A C 1
ATOM 3334 O O . GLN A 1 427 ? 6.486 -16.743 4.054 1.00 96.06 427 GLN A O 1
ATOM 3339 N N . LEU A 1 428 ? 7.301 -16.007 2.090 1.00 97.12 428 LEU A N 1
ATOM 3340 C CA . LEU A 1 428 ? 7.221 -14.591 2.431 1.00 97.12 428 LEU A CA 1
ATOM 3341 C C . LEU A 1 428 ? 5.782 -14.182 2.764 1.00 97.12 428 LEU A C 1
ATOM 3343 O O . LEU A 1 428 ? 5.545 -13.687 3.859 1.00 97.12 428 LEU A O 1
ATOM 3347 N N . LEU A 1 429 ? 4.827 -14.412 1.860 1.00 97.19 429 LEU A N 1
ATOM 3348 C CA . LEU A 1 429 ? 3.430 -14.003 2.041 1.00 97.19 429 LEU A CA 1
ATOM 3349 C C . LEU A 1 429 ? 2.798 -14.654 3.279 1.00 97.19 429 LEU A C 1
ATOM 3351 O O . LEU A 1 429 ? 2.096 -13.980 4.027 1.00 97.19 429 LEU A O 1
ATOM 3355 N N . ALA A 1 430 ? 3.102 -15.927 3.552 1.00 95.19 430 ALA A N 1
ATOM 3356 C CA . ALA A 1 430 ? 2.672 -16.593 4.780 1.00 95.19 430 ALA A CA 1
ATOM 3357 C C . ALA A 1 430 ? 3.224 -15.897 6.037 1.00 95.19 430 ALA A C 1
ATOM 3359 O O . ALA A 1 430 ? 2.470 -15.630 6.971 1.00 95.19 430 ALA A O 1
ATOM 3360 N N . VAL A 1 431 ? 4.514 -15.537 6.036 1.00 94.69 431 VAL A N 1
ATOM 3361 C CA . VAL A 1 431 ? 5.145 -14.793 7.138 1.00 94.69 431 VAL A CA 1
ATOM 3362 C C . VAL A 1 431 ? 4.523 -13.406 7.307 1.00 94.69 431 VAL A C 1
ATOM 3364 O O . VAL A 1 431 ? 4.274 -13.003 8.440 1.00 94.69 431 VAL A O 1
ATOM 3367 N N . LEU A 1 432 ? 4.244 -12.681 6.218 1.00 95.38 432 LEU A N 1
ATOM 3368 C CA . LEU A 1 432 ? 3.593 -11.366 6.288 1.00 95.38 432 LEU A CA 1
ATOM 3369 C C . LEU A 1 432 ? 2.177 -11.474 6.871 1.00 95.38 432 LEU A C 1
ATOM 3371 O O . LEU A 1 432 ? 1.815 -10.709 7.769 1.00 95.38 432 LEU A O 1
ATOM 3375 N N . ASN A 1 433 ? 1.401 -12.460 6.414 1.00 94.75 433 ASN A N 1
ATOM 3376 C CA . ASN A 1 433 ? 0.062 -12.726 6.928 1.00 94.75 433 ASN A CA 1
ATOM 3377 C C . ASN A 1 433 ? 0.085 -13.040 8.426 1.00 94.75 433 ASN A C 1
ATOM 3379 O O . ASN A 1 433 ? -0.659 -12.438 9.192 1.00 94.75 433 ASN A O 1
ATOM 3383 N N . GLU A 1 434 ? 0.933 -13.976 8.854 1.00 93.12 434 GLU A N 1
ATOM 3384 C CA . GLU A 1 434 ? 1.008 -14.413 10.249 1.00 93.12 434 GLU A CA 1
ATOM 3385 C C . GLU A 1 434 ? 1.519 -13.299 11.167 1.00 93.12 434 GLU A C 1
ATOM 3387 O O . GLU A 1 434 ? 0.885 -12.976 12.172 1.00 93.12 434 GLU A O 1
ATOM 3392 N N . LYS A 1 435 ? 2.661 -12.698 10.818 1.00 93.31 435 LYS A N 1
ATOM 3393 C CA . LYS A 1 435 ? 3.370 -11.782 11.715 1.00 93.31 435 LYS A CA 1
ATOM 3394 C C . LYS A 1 435 ? 2.804 -10.371 11.727 1.00 93.31 435 LYS A C 1
ATOM 3396 O O . LYS A 1 435 ? 3.061 -9.652 12.688 1.00 93.31 435 LYS A O 1
ATOM 3401 N N . PHE A 1 436 ? 2.055 -9.975 10.699 1.00 96.50 436 PHE A N 1
ATOM 3402 C CA . PHE A 1 436 ? 1.554 -8.610 10.577 1.00 96.50 436 PHE A CA 1
ATOM 3403 C C . PHE A 1 436 ? 0.035 -8.551 10.415 1.00 96.50 436 PHE A C 1
ATOM 3405 O O . PHE A 1 436 ? -0.655 -8.041 11.297 1.00 96.50 436 PHE A O 1
ATOM 3412 N N . VAL A 1 437 ? -0.504 -9.101 9.323 1.00 95.50 437 VAL A N 1
ATOM 3413 C CA . VAL A 1 437 ? -1.927 -8.929 8.980 1.00 95.50 437 VAL A CA 1
ATOM 3414 C C . VAL A 1 437 ? -2.831 -9.554 10.046 1.00 95.50 437 VAL A C 1
ATOM 3416 O O . VAL A 1 437 ? -3.611 -8.852 10.685 1.00 95.50 437 VAL A O 1
ATOM 3419 N N . ASN A 1 438 ? -2.680 -10.849 10.324 1.00 94.00 438 ASN A N 1
ATOM 3420 C CA . ASN A 1 438 ? -3.480 -11.559 11.328 1.00 94.00 438 ASN A CA 1
ATOM 3421 C C . ASN A 1 438 ? -3.282 -10.994 12.734 1.00 94.00 438 ASN A C 1
ATOM 3423 O O . ASN A 1 438 ? -4.231 -10.914 13.516 1.00 94.00 438 ASN A O 1
ATOM 3427 N N . LYS A 1 439 ? -2.056 -10.562 13.045 1.00 94.69 439 LYS A N 1
ATOM 3428 C CA . LYS A 1 439 ? -1.721 -9.983 14.344 1.00 94.69 439 LYS A CA 1
ATOM 3429 C C . LYS A 1 439 ? -2.534 -8.724 14.637 1.00 94.69 439 LYS A C 1
ATOM 3431 O O . LYS A 1 439 ? -2.911 -8.522 15.785 1.00 94.69 439 LYS A O 1
ATOM 3436 N N . TYR A 1 440 ? -2.832 -7.904 13.629 1.00 94.62 440 TYR A N 1
ATOM 3437 C CA . TYR A 1 440 ? -3.442 -6.588 13.834 1.00 94.62 440 TYR A CA 1
ATOM 3438 C C . TYR A 1 440 ? -4.851 -6.421 13.254 1.00 94.62 440 TYR A C 1
ATOM 3440 O O . TYR A 1 440 ? -5.497 -5.417 13.546 1.00 94.62 440 TYR A O 1
ATOM 3448 N N . LEU A 1 441 ? -5.361 -7.379 12.472 1.00 92.06 441 LEU A N 1
ATOM 3449 C CA . LEU A 1 441 ? -6.656 -7.250 11.788 1.00 92.06 441 LEU A CA 1
ATOM 3450 C C . LEU A 1 441 ? -7.819 -7.018 12.763 1.00 92.06 441 LEU A C 1
ATOM 3452 O O . LEU A 1 441 ? -8.670 -6.165 12.519 1.00 92.06 441 LEU A O 1
ATOM 3456 N N . HIS A 1 442 ? -7.793 -7.698 13.909 1.00 86.19 442 HIS A N 1
ATOM 3457 C CA . HIS A 1 442 ? -8.799 -7.575 14.966 1.00 86.19 442 HIS A CA 1
ATOM 3458 C C . HIS A 1 442 ? -8.928 -6.146 15.537 1.00 86.19 442 HIS A C 1
ATOM 3460 O O . HIS A 1 442 ? -9.942 -5.806 16.137 1.00 86.19 442 HIS A O 1
ATOM 3466 N N . LEU A 1 443 ? -7.928 -5.274 15.355 1.00 87.19 443 LEU A N 1
ATOM 3467 C CA . LEU A 1 443 ? -7.990 -3.879 15.812 1.00 87.19 443 LEU A CA 1
ATOM 3468 C C . LEU A 1 443 ? -8.916 -3.000 14.952 1.00 87.19 443 LEU A C 1
ATOM 3470 O O . LEU A 1 443 ? -9.281 -1.898 15.376 1.00 87.19 443 LEU A O 1
ATOM 3474 N N . PHE A 1 444 ? -9.297 -3.481 13.763 1.00 84.75 444 PHE A N 1
ATOM 3475 C CA . PHE A 1 444 ? -10.318 -2.867 12.912 1.00 84.75 444 PHE A CA 1
ATOM 3476 C C . PHE A 1 444 ? -11.737 -3.333 13.244 1.00 84.75 444 PHE A C 1
ATOM 3478 O O . PHE A 1 444 ? -12.696 -2.747 12.737 1.00 84.75 444 PHE A O 1
ATOM 3485 N N . GLU A 1 445 ? -11.893 -4.368 14.072 1.00 78.44 445 GLU A N 1
ATOM 3486 C CA . GLU A 1 445 ? -13.214 -4.821 14.486 1.00 78.44 445 GLU A CA 1
ATOM 3487 C C . GLU A 1 445 ? -13.862 -3.776 15.408 1.00 78.44 445 GLU A C 1
ATOM 3489 O O . GLU A 1 445 ? -13.192 -3.214 16.284 1.00 78.44 445 GLU A O 1
ATOM 3494 N N . PRO A 1 446 ? -15.163 -3.479 15.235 1.00 66.88 446 PRO A N 1
ATOM 3495 C CA . PRO A 1 446 ? -15.864 -2.566 16.123 1.00 66.88 446 PRO A CA 1
ATOM 3496 C C . PRO A 1 446 ? -15.815 -3.096 17.560 1.00 66.88 446 PRO A C 1
ATOM 3498 O O . PRO A 1 446 ? -16.347 -4.168 17.842 1.00 66.88 446 PRO A O 1
ATOM 3501 N N . LYS A 1 447 ? -15.213 -2.335 18.479 1.00 74.44 447 LYS A N 1
ATOM 3502 C CA . LYS A 1 447 ? -15.331 -2.601 19.915 1.00 74.44 447 LYS A CA 1
ATOM 3503 C C . LYS A 1 447 ? -16.590 -1.927 20.447 1.00 74.44 447 LYS A C 1
ATOM 3505 O O . LYS A 1 447 ? -16.748 -0.713 20.315 1.00 74.44 447 LYS A O 1
ATOM 3510 N N . ASP A 1 448 ? -17.464 -2.717 21.059 1.00 85.75 448 ASP A N 1
ATOM 3511 C CA . ASP A 1 448 ? -18.564 -2.187 21.855 1.00 85.75 448 ASP A CA 1
ATOM 3512 C C . ASP A 1 448 ? -18.054 -1.928 23.279 1.00 85.75 448 ASP A C 1
ATOM 3514 O O . ASP A 1 448 ? -17.517 -2.808 23.951 1.00 85.75 448 ASP A O 1
ATOM 3518 N N . TYR A 1 449 ? -18.214 -0.690 23.730 1.00 91.44 449 TYR A N 1
ATOM 3519 C CA . TYR A 1 449 ? -17.866 -0.242 25.071 1.00 91.44 449 TYR A CA 1
ATOM 3520 C C . TYR A 1 449 ? -19.121 -0.048 25.910 1.00 91.44 449 TYR A C 1
ATOM 3522 O O . TYR A 1 449 ? -20.170 0.314 25.385 1.00 91.44 449 TYR A O 1
ATOM 3530 N N . ILE A 1 450 ? -19.018 -0.186 27.225 1.00 95.19 450 ILE A N 1
ATOM 3531 C CA . ILE A 1 450 ? -20.097 0.139 28.156 1.00 95.19 450 ILE A CA 1
ATOM 3532 C C . ILE A 1 450 ? -20.159 1.659 28.331 1.00 95.19 450 ILE A C 1
ATOM 3534 O O . ILE A 1 450 ? -19.218 2.273 28.829 1.00 95.19 450 ILE A O 1
ATOM 3538 N N . SER A 1 451 ? -21.270 2.284 27.939 1.00 93.81 451 SER A N 1
ATOM 3539 C CA . SER A 1 451 ? -21.511 3.729 28.080 1.00 93.81 451 SER A CA 1
ATOM 3540 C C . SER A 1 451 ? -22.263 4.120 29.346 1.00 93.81 451 SER A C 1
ATOM 3542 O O . SER A 1 451 ? -22.362 5.309 29.648 1.00 93.81 451 SER A O 1
ATOM 3544 N N . GLY A 1 452 ? -22.814 3.155 30.078 1.00 93.75 452 GLY A N 1
ATOM 3545 C CA . GLY A 1 452 ? -23.568 3.407 31.302 1.00 93.75 452 GLY A CA 1
ATOM 3546 C C . GLY A 1 452 ? -24.356 2.189 31.761 1.00 93.75 452 GLY A C 1
ATOM 3547 O O . GLY A 1 452 ? -24.438 1.190 31.046 1.00 93.75 452 GLY A O 1
ATOM 3548 N N . ILE A 1 453 ? -24.957 2.297 32.943 1.00 93.00 453 ILE A N 1
ATOM 3549 C CA . ILE A 1 453 ? -25.825 1.280 33.541 1.00 93.00 453 ILE A CA 1
ATOM 3550 C C . ILE A 1 453 ? -27.120 1.940 34.004 1.00 93.00 453 ILE A C 1
ATOM 3552 O O . ILE A 1 453 ? -27.104 3.004 34.622 1.00 93.00 453 ILE A O 1
ATOM 3556 N N . THR A 1 454 ? -28.239 1.279 33.733 1.00 91.19 454 THR A N 1
ATOM 3557 C CA . THR A 1 454 ? -29.570 1.655 34.207 1.00 91.19 454 THR A CA 1
ATOM 3558 C C . THR A 1 454 ? -30.085 0.592 35.170 1.00 91.19 454 THR A C 1
ATOM 3560 O O . THR A 1 454 ? -29.882 -0.598 34.940 1.00 91.19 454 THR A O 1
ATOM 3563 N N . VAL A 1 455 ? -30.764 1.010 36.241 1.00 91.75 455 VAL A N 1
ATOM 3564 C CA . VAL A 1 455 ? -31.487 0.086 37.126 1.00 91.75 455 VAL A CA 1
ATOM 3565 C C . VAL A 1 455 ? -32.926 -0.013 36.644 1.00 91.75 455 VAL A C 1
ATOM 3567 O O . VAL A 1 455 ? -33.599 1.005 36.475 1.00 91.75 455 VAL A O 1
ATOM 3570 N N . LYS A 1 456 ? -33.410 -1.235 36.444 1.00 91.75 456 LYS A N 1
ATOM 3571 C CA . LYS A 1 456 ? -34.819 -1.511 36.157 1.00 91.75 456 LYS A CA 1
ATOM 3572 C C . LYS A 1 456 ? -35.452 -2.304 37.289 1.00 91.75 456 LYS A C 1
ATOM 3574 O O . LYS A 1 456 ? -34.757 -2.940 38.079 1.00 91.75 456 LYS A O 1
ATOM 3579 N N . TYR A 1 457 ? -36.778 -2.227 37.365 1.00 90.50 457 TYR A N 1
ATOM 3580 C CA . TYR A 1 457 ? -37.573 -2.866 38.408 1.00 90.50 457 TYR A CA 1
ATOM 3581 C C . TYR A 1 457 ? -38.691 -3.693 37.797 1.00 90.50 457 TYR A C 1
ATOM 3583 O O . TYR A 1 457 ? -39.299 -3.289 36.805 1.00 90.50 457 TYR A O 1
ATOM 3591 N N . GLY A 1 458 ? -39.033 -4.787 38.464 1.00 85.38 458 GLY A N 1
ATOM 3592 C CA . GLY A 1 458 ? -40.216 -5.575 38.159 1.00 85.38 458 GLY A CA 1
ATOM 3593 C C . GLY A 1 458 ? -39.900 -6.953 37.593 1.00 85.38 458 GLY A C 1
ATOM 3594 O O . GLY A 1 458 ? -38.783 -7.458 37.671 1.00 85.38 458 GLY A O 1
ATOM 3595 N N . ARG A 1 459 ? -40.953 -7.606 37.091 1.00 75.44 459 ARG A N 1
ATOM 3596 C CA . ARG A 1 459 ? -40.921 -9.024 36.696 1.00 75.44 459 ARG A CA 1
ATOM 3597 C C . ARG A 1 459 ? -40.570 -9.251 35.229 1.00 75.44 459 ARG A C 1
ATOM 3599 O O . ARG A 1 459 ? -40.283 -10.387 34.868 1.00 75.44 459 ARG A O 1
ATOM 3606 N N . ASP A 1 460 ? -40.618 -8.203 34.411 1.00 76.44 460 ASP A N 1
ATOM 3607 C CA . ASP A 1 460 ? -40.160 -8.268 33.028 1.00 76.44 460 ASP A CA 1
ATOM 3608 C C . ASP A 1 460 ? -38.629 -8.188 33.005 1.00 76.44 460 ASP A C 1
ATOM 3610 O O . ASP A 1 460 ? -38.045 -7.277 33.593 1.00 76.44 460 ASP A O 1
ATOM 3614 N N . ARG A 1 461 ? -38.000 -9.202 32.409 1.00 79.44 461 ARG A N 1
ATOM 3615 C CA . ARG A 1 461 ? -36.552 -9.463 32.461 1.00 79.44 461 ARG A CA 1
ATOM 3616 C C . ARG A 1 461 ? -35.957 -9.730 31.080 1.00 79.44 461 ARG A C 1
ATOM 3618 O O . ARG A 1 461 ? -34.887 -10.324 30.976 1.00 79.44 461 ARG A O 1
ATOM 3625 N N . THR A 1 462 ? -36.656 -9.359 30.012 1.00 82.81 462 THR A N 1
ATOM 3626 C CA . THR A 1 462 ? -36.206 -9.664 28.646 1.00 82.81 462 THR A CA 1
ATOM 3627 C C . THR A 1 462 ? -34.934 -8.923 28.234 1.00 82.81 462 THR A C 1
ATOM 3629 O O . THR A 1 462 ? -34.334 -9.268 27.224 1.00 82.81 462 THR A O 1
ATOM 3632 N N . ASP A 1 463 ? -34.528 -7.902 28.986 1.00 86.25 463 ASP A N 1
ATOM 3633 C CA . ASP A 1 463 ? -33.422 -6.997 28.676 1.00 86.25 463 ASP A CA 1
ATOM 3634 C C . ASP A 1 463 ? -32.290 -7.010 29.719 1.00 86.25 463 ASP A C 1
ATOM 3636 O O . ASP A 1 463 ? -31.397 -6.163 29.668 1.00 86.25 463 ASP A O 1
ATOM 3640 N N . VAL A 1 464 ? -32.295 -7.971 30.650 1.00 87.75 464 VAL A N 1
ATOM 3641 C CA . VAL A 1 464 ? -31.165 -8.185 31.565 1.00 87.75 464 VAL A CA 1
ATOM 3642 C C . VAL A 1 464 ? -29.939 -8.580 30.740 1.00 87.75 464 VAL A C 1
ATOM 3644 O O . VAL A 1 464 ? -29.960 -9.591 30.042 1.00 87.75 464 VAL A O 1
ATOM 3647 N N . ASN A 1 465 ? -28.864 -7.802 30.841 1.00 90.56 465 ASN A N 1
ATOM 3648 C CA . ASN A 1 465 ? -27.589 -8.075 30.166 1.00 90.56 465 ASN A CA 1
ATOM 3649 C C . ASN A 1 465 ? -26.368 -7.909 31.090 1.00 90.56 465 ASN A C 1
ATOM 3651 O O . ASN A 1 465 ? -25.227 -7.924 30.628 1.00 90.56 465 ASN A O 1
ATOM 3655 N N . VAL A 1 466 ? -26.604 -7.756 32.396 1.00 95.19 466 VAL A N 1
ATOM 3656 C CA . VAL A 1 466 ? -25.579 -7.782 33.441 1.00 95.19 466 VAL A CA 1
ATOM 3657 C C . VAL A 1 466 ? -25.927 -8.919 34.390 1.00 95.19 466 VAL A C 1
ATOM 3659 O O . VAL A 1 466 ? -26.915 -8.838 35.118 1.00 95.19 466 VAL A O 1
ATOM 3662 N N . HIS A 1 467 ? -25.115 -9.972 34.369 1.00 95.19 467 HIS A N 1
ATOM 3663 C CA . HIS A 1 467 ? -25.395 -11.207 35.100 1.00 95.19 467 HIS A CA 1
ATOM 3664 C C . HIS A 1 467 ? -24.436 -11.423 36.267 1.00 95.19 467 HIS A C 1
ATOM 3666 O O . HIS A 1 467 ? -23.284 -10.982 36.230 1.00 95.19 467 HIS A O 1
ATOM 3672 N N . GLU A 1 468 ? -24.908 -12.120 37.297 1.00 94.81 468 GLU A N 1
ATOM 3673 C CA . GLU A 1 468 ? -24.090 -12.571 38.417 1.00 94.81 468 GLU A CA 1
ATOM 3674 C C . GLU A 1 468 ? -23.255 -13.794 38.028 1.00 94.81 468 GLU A C 1
ATOM 3676 O O . GLU A 1 468 ? -23.767 -14.795 37.526 1.00 94.81 468 GLU A O 1
ATOM 3681 N N . VAL A 1 469 ? -21.944 -13.699 38.250 1.00 93.06 469 VAL A N 1
ATOM 3682 C CA . VAL A 1 469 ? -20.967 -14.644 37.690 1.00 93.06 469 VAL A CA 1
ATOM 3683 C C . VAL A 1 469 ? -20.953 -16.025 38.350 1.00 93.06 469 VAL A C 1
ATOM 3685 O O . VAL A 1 469 ? -20.462 -16.974 37.746 1.00 93.06 469 VAL A O 1
ATOM 3688 N N . ASN A 1 470 ? -21.515 -16.171 39.552 1.00 89.81 470 ASN A N 1
ATOM 3689 C CA . ASN A 1 470 ? -21.566 -17.428 40.304 1.00 89.81 470 ASN A CA 1
ATOM 3690 C C . ASN A 1 470 ? -22.964 -18.077 40.295 1.00 89.81 470 ASN A C 1
ATOM 3692 O O . ASN A 1 470 ? -23.230 -18.988 41.083 1.00 89.81 470 ASN A O 1
ATOM 3696 N N . GLY A 1 471 ? -23.886 -17.607 39.446 1.00 87.62 471 GLY A N 1
ATOM 3697 C CA . GLY A 1 471 ? -25.242 -18.153 39.336 1.00 87.62 471 GLY A CA 1
ATOM 3698 C C . GLY A 1 471 ? -26.130 -17.907 40.562 1.00 87.62 471 GLY A C 1
ATOM 3699 O O . GLY A 1 471 ? -27.171 -18.548 40.713 1.00 87.62 471 GLY A O 1
ATOM 3700 N N . ARG A 1 472 ? -25.762 -16.974 41.451 1.00 89.88 472 ARG A N 1
ATOM 3701 C CA . ARG A 1 472 ? -26.558 -16.608 42.638 1.00 89.88 472 ARG A CA 1
ATOM 3702 C C . ARG A 1 472 ? -27.733 -15.683 42.300 1.00 89.88 472 ARG A C 1
ATOM 3704 O O . ARG A 1 472 ? -28.573 -15.447 43.174 1.00 89.88 472 ARG A O 1
ATOM 3711 N N . GLY A 1 473 ? -27.834 -15.228 41.054 1.00 90.19 473 GLY A N 1
ATOM 3712 C CA . GLY A 1 473 ? -28.964 -14.483 40.503 1.00 90.19 473 GLY A CA 1
ATOM 3713 C C . GLY A 1 473 ? -28.763 -12.968 40.484 1.00 90.19 473 GLY A C 1
ATOM 3714 O O . GLY A 1 473 ? -28.076 -12.400 41.336 1.00 90.19 473 GLY A O 1
ATOM 3715 N N . ASP A 1 474 ? -29.431 -12.336 39.519 1.00 92.38 474 ASP A N 1
ATOM 3716 C CA . ASP A 1 474 ? -29.203 -10.941 39.110 1.00 92.38 474 ASP A CA 1
ATOM 3717 C C . ASP A 1 474 ? -30.028 -9.919 39.914 1.00 92.38 474 ASP A C 1
ATOM 3719 O O . ASP A 1 474 ? -29.967 -8.721 39.647 1.00 92.38 474 ASP A O 1
ATOM 3723 N N . ASP A 1 475 ? -30.814 -10.385 40.890 1.00 92.44 475 ASP A N 1
ATOM 3724 C CA . ASP A 1 475 ? -31.651 -9.534 41.741 1.00 92.44 475 ASP A CA 1
ATOM 3725 C C . ASP A 1 475 ? -30.804 -8.712 42.708 1.00 92.44 475 ASP A C 1
ATOM 3727 O O . ASP A 1 475 ? -30.252 -9.251 43.669 1.00 92.44 475 ASP A O 1
ATOM 3731 N N . LEU A 1 476 ? -30.730 -7.402 42.531 1.00 91.25 476 LEU A N 1
ATOM 3732 C CA . LEU A 1 476 ? -29.975 -6.540 43.439 1.00 91.25 476 LEU A CA 1
ATOM 3733 C C . LEU A 1 476 ? -30.631 -6.483 44.833 1.00 91.25 476 LEU A C 1
ATOM 3735 O O . LEU A 1 476 ? -29.940 -6.238 45.822 1.00 91.25 476 LEU A O 1
ATOM 3739 N N . ASN A 1 477 ? -31.933 -6.773 44.936 1.00 90.06 477 ASN A N 1
ATOM 3740 C CA . ASN A 1 477 ? -32.706 -6.792 46.181 1.00 90.06 477 ASN A CA 1
ATOM 3741 C C . ASN A 1 477 ? -32.888 -8.188 46.787 1.00 90.06 477 ASN A C 1
ATOM 3743 O O . ASN A 1 477 ? -33.649 -8.341 47.748 1.00 90.06 477 ASN A O 1
ATOM 3747 N N . LYS A 1 478 ? -32.171 -9.195 46.270 1.00 89.69 478 LYS A N 1
ATOM 3748 C CA . LYS A 1 478 ? -32.227 -10.563 46.792 1.00 89.69 478 LYS A CA 1
ATOM 3749 C C . LYS A 1 478 ? -32.110 -10.575 48.320 1.00 89.69 478 LYS A C 1
ATOM 3751 O O . LYS A 1 478 ? -31.168 -10.004 48.856 1.00 89.69 478 LYS A O 1
ATOM 3756 N N . ASP A 1 479 ? -33.063 -11.230 48.981 1.00 88.31 479 ASP A N 1
ATOM 3757 C CA . ASP A 1 479 ? -33.130 -11.432 50.438 1.00 88.31 479 ASP A CA 1
ATOM 3758 C C . ASP A 1 479 ? -33.356 -10.163 51.295 1.00 88.31 479 ASP A C 1
ATOM 3760 O O . ASP A 1 479 ? -33.439 -10.254 52.519 1.00 88.31 479 ASP A O 1
ATOM 3764 N N . PHE A 1 480 ? -33.570 -8.993 50.678 1.00 87.12 480 PHE A N 1
ATOM 3765 C CA . PHE A 1 480 ? -33.814 -7.720 51.380 1.00 87.12 480 PHE A CA 1
ATOM 3766 C C . PHE A 1 480 ? -35.249 -7.189 51.259 1.00 87.12 480 PHE A C 1
ATOM 3768 O O . PHE A 1 480 ? -35.583 -6.154 51.835 1.00 87.12 480 PHE A O 1
ATOM 3775 N N . GLY A 1 481 ? -36.111 -7.894 50.524 1.00 81.94 481 GLY A N 1
ATOM 3776 C CA . GLY A 1 481 ? -37.451 -7.417 50.188 1.00 81.94 481 GLY A CA 1
ATOM 3777 C C . GLY A 1 481 ? -37.438 -6.274 49.163 1.00 81.94 481 GLY A C 1
ATOM 3778 O O . GLY A 1 481 ? -36.391 -5.830 48.698 1.00 81.94 481 GLY A O 1
ATOM 3779 N N . GLY A 1 482 ? -38.628 -5.803 48.793 1.00 84.25 482 GLY A N 1
ATOM 3780 C CA . GLY A 1 482 ? -38.810 -4.796 47.745 1.00 84.25 482 GLY A CA 1
ATOM 3781 C C . GLY A 1 482 ? -39.026 -5.373 46.350 1.00 84.25 482 GLY A C 1
ATOM 3782 O O . GLY A 1 482 ? -39.289 -6.566 46.182 1.00 84.25 482 GLY A O 1
ATOM 3783 N N . ASP A 1 483 ? -38.979 -4.496 45.348 1.00 86.75 483 ASP A N 1
ATOM 3784 C CA . ASP A 1 483 ? -39.153 -4.897 43.954 1.00 86.75 483 ASP A CA 1
ATOM 3785 C C . ASP A 1 483 ? -37.894 -5.620 43.471 1.00 86.75 483 ASP A C 1
ATOM 3787 O O . ASP A 1 483 ? -36.783 -5.209 43.803 1.00 86.75 483 ASP A O 1
ATOM 3791 N N . TYR A 1 484 ? -38.057 -6.645 42.632 1.00 89.75 484 TYR A N 1
ATOM 3792 C CA . TYR A 1 484 ? -36.928 -7.235 41.912 1.00 89.75 484 TYR A CA 1
ATOM 3793 C C . TYR A 1 484 ? -36.236 -6.136 41.105 1.00 89.75 484 TYR A C 1
ATOM 3795 O O . TYR A 1 484 ? -36.878 -5.523 40.244 1.00 89.75 484 TYR A O 1
ATOM 3803 N N . SER A 1 485 ? -34.961 -5.882 41.382 1.00 91.50 485 SER A N 1
ATOM 3804 C CA . SER A 1 485 ? -34.177 -4.854 40.700 1.00 91.50 485 SER A CA 1
ATOM 3805 C C . SER A 1 485 ? -32.974 -5.478 40.007 1.00 91.50 485 SER A C 1
ATOM 3807 O O . SER A 1 485 ? -32.413 -6.455 40.488 1.00 91.50 485 SER A O 1
ATOM 3809 N N . TYR A 1 486 ? -32.601 -4.957 38.841 1.00 93.38 486 TYR A N 1
ATOM 3810 C CA . TYR A 1 486 ? -31.492 -5.484 38.042 1.00 93.38 486 TYR A CA 1
ATOM 3811 C C . TYR A 1 486 ? -30.826 -4.385 37.220 1.00 93.38 486 TYR A C 1
ATOM 3813 O O . TYR A 1 486 ? -31.413 -3.327 36.973 1.00 93.38 486 TYR A O 1
ATOM 3821 N N . PHE A 1 487 ? -29.590 -4.646 36.797 1.00 94.31 487 PHE A N 1
ATOM 3822 C CA . PHE A 1 487 ? -28.838 -3.748 35.931 1.00 94.31 487 PHE A CA 1
ATOM 3823 C C . PHE A 1 487 ? -29.046 -4.076 34.452 1.00 94.31 487 PHE A C 1
ATOM 3825 O O . PHE A 1 487 ? -29.060 -5.239 34.048 1.00 94.31 487 PHE A O 1
ATOM 3832 N N . VAL A 1 488 ? -29.134 -3.019 33.648 1.00 94.25 488 VAL A N 1
ATOM 3833 C CA . VAL A 1 488 ? -29.048 -3.061 32.189 1.00 94.25 488 VAL A CA 1
ATOM 3834 C C . VAL A 1 488 ? -27.905 -2.150 31.761 1.00 94.25 488 VAL A C 1
ATOM 3836 O O . VAL A 1 488 ? -27.947 -0.938 31.977 1.00 94.25 488 VAL A O 1
ATOM 3839 N N . ALA A 1 489 ? -26.864 -2.728 31.178 1.00 94.75 489 ALA A N 1
ATOM 3840 C CA . ALA A 1 489 ? -25.761 -1.996 30.588 1.00 94.75 489 ALA A CA 1
ATOM 3841 C C . ALA A 1 489 ? -26.148 -1.452 29.209 1.00 94.75 489 ALA A C 1
ATOM 3843 O O . ALA A 1 489 ? -26.793 -2.125 28.405 1.00 94.75 489 ALA A O 1
ATOM 3844 N N . THR A 1 490 ? -25.715 -0.230 28.925 1.00 93.88 490 THR A N 1
ATOM 3845 C CA . THR A 1 490 ? -25.820 0.394 27.601 1.00 93.88 490 THR A CA 1
ATOM 3846 C C . THR A 1 490 ? -24.467 0.335 26.913 1.00 93.88 490 THR A C 1
ATOM 3848 O O . THR A 1 490 ? -23.444 0.536 27.572 1.00 93.88 490 THR A O 1
ATOM 3851 N N . THR A 1 491 ? -24.456 0.066 25.607 1.00 93.88 491 THR A N 1
ATOM 3852 C CA . THR A 1 491 ? -23.228 0.001 24.810 1.00 93.88 491 THR A CA 1
ATOM 3853 C C . THR A 1 491 ? -23.088 1.185 23.854 1.00 93.88 491 THR A C 1
ATOM 3855 O O . THR A 1 491 ? -24.067 1.797 23.425 1.00 93.88 491 THR A O 1
ATOM 3858 N N . THR A 1 492 ? -21.847 1.517 23.511 1.00 90.31 492 THR A N 1
ATOM 3859 C CA . THR A 1 492 ? -21.471 2.541 22.534 1.00 90.31 492 THR A CA 1
ATOM 3860 C C . THR A 1 492 ? -20.265 2.070 21.732 1.00 90.31 492 THR A C 1
ATOM 3862 O O . THR A 1 492 ? -19.395 1.389 22.263 1.00 90.31 492 THR A O 1
ATOM 3865 N N . ARG A 1 493 ? -20.166 2.496 20.472 1.00 84.12 493 ARG A N 1
ATOM 3866 C CA . ARG A 1 493 ? -18.938 2.352 19.664 1.00 84.12 493 ARG A CA 1
ATOM 3867 C C . ARG A 1 493 ? -18.028 3.574 19.739 1.00 84.12 493 ARG A C 1
ATOM 3869 O O . ARG A 1 493 ? -16.908 3.547 19.244 1.00 84.12 493 ARG A O 1
ATOM 3876 N N . ASP A 1 494 ? -18.521 4.655 20.336 1.00 83.38 494 ASP A N 1
ATOM 3877 C CA . ASP A 1 494 ? -17.756 5.874 20.562 1.00 83.38 494 ASP A CA 1
ATOM 3878 C C . ASP A 1 494 ? -17.029 5.795 21.919 1.00 83.38 494 ASP A C 1
ATOM 3880 O O . ASP A 1 494 ? -17.699 5.853 22.961 1.00 83.38 494 ASP A O 1
ATOM 3884 N N . PRO A 1 495 ? -15.686 5.681 21.939 1.00 82.62 495 PRO A N 1
ATOM 3885 C CA . PRO A 1 495 ? -14.915 5.586 23.174 1.00 82.62 495 PRO A CA 1
ATOM 3886 C C . PRO A 1 495 ? -14.993 6.858 24.030 1.00 82.62 495 PRO A C 1
ATOM 3888 O O . PRO A 1 495 ? -14.773 6.775 25.237 1.00 82.62 495 PRO A O 1
ATOM 3891 N N . GLU A 1 496 ? -15.328 8.027 23.470 1.00 84.56 496 GLU A N 1
ATOM 3892 C CA . GLU A 1 496 ? -15.497 9.262 24.256 1.00 84.56 496 GLU A CA 1
ATOM 3893 C C . GLU A 1 496 ? -16.766 9.213 25.127 1.00 84.56 496 GLU A C 1
ATOM 3895 O O . GLU A 1 496 ? -16.840 9.852 26.178 1.00 84.56 496 GLU A O 1
ATOM 3900 N N . ARG A 1 497 ? -17.744 8.383 24.745 1.00 89.25 497 ARG A N 1
ATOM 3901 C CA . ARG A 1 497 ? -18.981 8.144 25.507 1.00 89.25 497 ARG A CA 1
ATOM 3902 C C . ARG A 1 497 ? -18.885 6.959 26.470 1.00 89.25 497 ARG A C 1
ATOM 3904 O O . ARG A 1 497 ? -19.817 6.738 27.248 1.00 89.25 497 ARG A O 1
ATOM 3911 N N . ALA A 1 498 ? -17.792 6.204 26.417 1.00 93.44 498 ALA A N 1
ATOM 3912 C CA . ALA A 1 498 ? -17.592 4.999 27.206 1.00 93.44 498 ALA A CA 1
ATOM 3913 C C . ALA A 1 498 ? -17.178 5.301 28.653 1.00 93.44 498 ALA A C 1
ATOM 3915 O O . ALA A 1 498 ? -16.411 6.228 28.929 1.00 93.44 498 ALA A O 1
ATOM 3916 N N . CYS A 1 499 ? -17.664 4.477 29.576 1.00 95.75 499 CYS A N 1
ATOM 3917 C CA . CYS A 1 499 ? -17.255 4.491 30.970 1.00 95.75 499 CYS A CA 1
ATOM 3918 C C . CYS A 1 499 ? -15.810 4.005 31.112 1.00 95.75 499 CYS A C 1
ATOM 3920 O O . CYS A 1 499 ? -15.364 3.105 30.404 1.00 95.75 499 CYS A O 1
ATOM 3922 N N . THR A 1 500 ? -15.094 4.581 32.069 1.00 95.19 500 THR A N 1
ATOM 3923 C CA . THR A 1 500 ? -13.749 4.166 32.487 1.00 95.19 500 THR A CA 1
ATOM 3924 C C . THR A 1 500 ? -13.768 3.448 33.831 1.00 95.19 500 THR A C 1
ATOM 3926 O O . THR A 1 500 ? -12.914 2.621 34.097 1.00 95.19 500 THR A O 1
ATOM 3929 N N . HIS A 1 501 ? -14.726 3.764 34.701 1.00 95.88 501 HIS A N 1
ATOM 3930 C CA . HIS A 1 501 ? -14.989 3.033 35.942 1.00 95.88 501 HIS A CA 1
ATOM 3931 C C . HIS A 1 501 ? -16.397 3.367 36.442 1.00 95.88 501 HIS A C 1
ATOM 3933 O O . HIS A 1 501 ? -16.987 4.377 36.035 1.00 95.88 501 HIS A O 1
ATOM 3939 N N . PHE A 1 502 ? -16.909 2.537 37.349 1.00 96.88 502 PHE A N 1
ATOM 3940 C CA . PHE A 1 502 ? -18.118 2.826 38.109 1.00 96.88 502 PHE A CA 1
ATOM 3941 C C . PHE A 1 502 ? -17.775 3.108 39.570 1.00 96.88 502 PHE A C 1
ATOM 3943 O O . PHE A 1 502 ? -16.893 2.471 40.140 1.00 96.88 502 PHE A O 1
ATOM 3950 N N . SER A 1 503 ? -18.495 4.043 40.184 1.00 95.56 503 SER A N 1
ATOM 3951 C CA . SER A 1 503 ? -18.446 4.272 41.630 1.00 95.56 503 SER A CA 1
ATOM 3952 C C . SER A 1 503 ? -19.812 4.030 42.248 1.00 95.56 503 SER A C 1
ATOM 3954 O O . SER A 1 503 ? -20.832 4.350 41.637 1.00 95.56 503 SER A O 1
ATOM 3956 N N . PHE A 1 504 ? -19.818 3.489 43.463 1.00 95.69 504 PHE A N 1
ATOM 3957 C CA . PHE A 1 504 ? -21.009 3.340 44.287 1.00 95.69 504 PHE A CA 1
ATOM 3958 C C . PHE A 1 504 ? -21.113 4.492 45.286 1.00 95.69 504 PHE A C 1
ATOM 3960 O O . PHE A 1 504 ? -20.122 4.921 45.877 1.00 95.69 504 PHE A O 1
ATOM 3967 N N . THR A 1 505 ? -22.324 5.005 45.487 1.00 94.31 505 THR A N 1
ATOM 3968 C CA . THR A 1 505 ? -22.608 6.034 46.488 1.00 94.31 505 THR A CA 1
ATOM 3969 C C . THR A 1 505 ? -23.920 5.755 47.197 1.00 94.31 505 THR A C 1
ATOM 3971 O O . THR A 1 505 ? -24.932 5.406 46.587 1.00 94.31 505 THR A O 1
ATOM 3974 N N . LYS A 1 506 ? -23.887 5.963 48.511 1.00 92.50 506 LYS A N 1
ATOM 3975 C CA . LYS A 1 506 ? -25.023 5.861 49.417 1.00 92.50 506 LYS A CA 1
ATOM 3976 C C . LYS A 1 506 ? -25.390 7.258 49.916 1.00 92.50 506 LYS A C 1
ATOM 3978 O O . LYS A 1 506 ? -24.508 7.996 50.351 1.00 92.50 506 LYS A O 1
ATOM 3983 N N . ALA A 1 507 ? -26.669 7.618 49.866 1.00 91.00 507 ALA A N 1
ATOM 3984 C CA . ALA A 1 507 ? -27.160 8.950 50.226 1.00 91.00 507 ALA A CA 1
ATOM 3985 C C . ALA A 1 507 ? -28.461 8.887 51.043 1.00 91.00 507 ALA A C 1
ATOM 3987 O O . ALA A 1 507 ? -29.207 7.911 50.978 1.00 91.00 507 ALA A O 1
ATOM 3988 N N . THR A 1 508 ? -28.743 9.924 51.838 1.00 89.94 508 THR A N 1
ATOM 3989 C CA . THR A 1 508 ? -30.002 10.042 52.606 1.00 89.94 508 THR A CA 1
ATOM 3990 C C . THR A 1 508 ? -31.195 10.470 51.749 1.00 89.94 508 THR A C 1
ATOM 3992 O O . THR A 1 508 ? -32.330 10.404 52.212 1.00 89.94 508 THR A O 1
ATOM 3995 N N . TYR A 1 509 ? -30.956 10.897 50.510 1.00 87.94 509 TYR A N 1
ATOM 3996 C CA . TYR A 1 509 ? -31.960 11.321 49.539 1.00 87.94 509 TYR A CA 1
ATOM 3997 C C . TYR A 1 509 ? -31.625 10.761 48.150 1.00 87.94 509 TYR A C 1
ATOM 3999 O O . TYR A 1 509 ? -30.505 10.309 47.911 1.00 87.94 509 TYR A O 1
ATOM 4007 N N . ASN A 1 510 ? -32.603 10.762 47.245 1.00 88.00 510 ASN A N 1
ATOM 4008 C CA . ASN A 1 510 ? -32.464 10.220 45.896 1.00 88.00 510 ASN A CA 1
ATOM 4009 C C . ASN A 1 510 ? -31.657 11.173 44.999 1.00 88.00 510 ASN A C 1
ATOM 4011 O O . ASN A 1 510 ? -32.175 12.197 44.561 1.00 88.00 510 ASN A O 1
ATOM 4015 N N . LEU A 1 511 ? -30.403 10.832 44.693 1.00 87.88 511 LEU A N 1
ATOM 4016 C CA . LEU A 1 511 ? -29.525 11.688 43.879 1.00 87.88 511 LEU A CA 1
ATOM 4017 C C . LEU A 1 511 ? -29.980 11.798 42.415 1.00 87.88 511 LEU A C 1
ATOM 4019 O O . LEU A 1 511 ? -29.675 12.784 41.744 1.00 87.88 511 LEU A O 1
ATOM 4023 N N . ASN A 1 512 ? -30.722 10.804 41.922 1.00 89.56 512 ASN A N 1
ATOM 4024 C CA . ASN A 1 512 ? -31.239 10.795 40.554 1.00 89.56 512 ASN A CA 1
ATOM 4025 C C . ASN A 1 512 ? -32.363 11.823 40.337 1.00 89.56 512 ASN A C 1
ATOM 4027 O O . ASN A 1 512 ? -32.533 12.276 39.212 1.00 89.56 512 ASN A O 1
ATOM 4031 N N . ASP A 1 513 ? -33.079 12.239 41.390 1.00 88.31 513 ASP A N 1
ATOM 4032 C CA . ASP A 1 513 ? -34.128 13.263 41.263 1.00 88.31 513 ASP A CA 1
ATOM 4033 C C . ASP A 1 513 ? -33.532 14.648 40.945 1.00 88.31 513 ASP A C 1
ATOM 4035 O O . ASP A 1 513 ? -34.167 15.456 40.271 1.00 88.31 513 ASP A O 1
ATOM 4039 N N . GLU A 1 514 ? -32.308 14.918 41.411 1.00 88.31 514 GLU A N 1
ATOM 4040 C CA . GLU A 1 514 ? -31.610 16.194 41.203 1.00 88.31 514 GLU A CA 1
ATOM 4041 C C . GLU A 1 514 ? -30.686 16.160 39.972 1.00 88.31 514 GLU A C 1
ATOM 4043 O O . GLU A 1 514 ? -30.632 17.127 39.213 1.00 88.31 514 GLU A O 1
ATOM 4048 N N . TYR A 1 515 ? -29.990 15.039 39.736 1.00 87.50 515 TYR A N 1
ATOM 4049 C CA . TYR A 1 515 ? -29.046 14.878 38.622 1.00 87.50 515 TYR A CA 1
ATOM 4050 C C . TYR A 1 515 ? -29.252 13.536 37.894 1.00 87.50 515 TYR A C 1
ATOM 4052 O O . TYR A 1 515 ? -28.422 12.623 38.023 1.00 87.50 515 TYR A O 1
ATOM 4060 N N . PRO A 1 516 ? -30.338 13.399 37.110 1.00 84.38 516 PRO A N 1
ATOM 4061 C CA . PRO A 1 516 ? -30.724 12.133 36.482 1.00 84.38 516 PRO A CA 1
ATOM 4062 C C . PRO A 1 516 ? -29.718 11.610 35.447 1.00 84.38 516 PRO A C 1
ATOM 4064 O O . PRO A 1 516 ? -29.663 10.405 35.213 1.00 84.38 516 PRO A O 1
ATOM 4067 N N . ASP A 1 517 ? -28.896 12.491 34.868 1.00 82.81 517 ASP A N 1
ATOM 4068 C CA . ASP A 1 517 ? -27.869 12.133 33.878 1.00 82.81 517 ASP A CA 1
ATOM 4069 C C . ASP A 1 517 ? -26.537 11.681 34.509 1.00 82.81 517 ASP A C 1
ATOM 4071 O O . ASP A 1 517 ? -25.677 11.118 33.825 1.00 82.81 517 ASP A O 1
ATOM 4075 N N . THR A 1 518 ? -26.351 11.925 35.810 1.00 84.31 518 THR A N 1
ATOM 4076 C CA . THR A 1 518 ? -25.109 11.608 36.536 1.00 84.31 518 THR A CA 1
ATOM 4077 C C . THR A 1 518 ? -25.240 10.312 37.326 1.00 84.31 518 THR A C 1
ATOM 4079 O O . THR A 1 518 ? -24.349 9.464 37.277 1.00 84.31 518 THR A O 1
ATOM 4082 N N . TRP A 1 519 ? -26.348 10.157 38.051 1.00 88.00 519 TRP A N 1
ATOM 4083 C CA . TRP A 1 519 ? -26.562 9.051 38.983 1.00 88.00 519 TRP A CA 1
ATOM 4084 C C . TRP A 1 519 ? -27.589 8.072 38.434 1.00 88.00 519 TRP A C 1
ATOM 4086 O O . TRP A 1 519 ? -28.622 8.484 37.912 1.00 88.00 519 TRP A O 1
ATOM 4096 N N . SER A 1 520 ? -27.361 6.770 38.615 1.00 86.88 520 SER A N 1
ATOM 4097 C CA . SER A 1 520 ? -28.381 5.757 38.326 1.00 86.88 520 SER A CA 1
ATOM 4098 C C . SER A 1 520 ? -29.642 5.994 39.158 1.00 86.88 520 SER A C 1
ATOM 4100 O O . SER A 1 520 ? -29.579 6.575 40.238 1.00 86.88 520 SER A O 1
ATOM 4102 N N . THR A 1 521 ? -30.788 5.460 38.742 1.00 89.88 521 THR A N 1
ATOM 4103 C CA . THR A 1 521 ? -31.938 5.338 39.652 1.00 89.88 521 THR A CA 1
ATOM 4104 C C . THR A 1 521 ? -31.589 4.456 40.862 1.00 89.88 521 THR A C 1
ATOM 4106 O O . THR A 1 521 ? -30.643 3.665 40.800 1.00 89.88 521 THR A O 1
ATOM 4109 N N . ASP A 1 522 ? -32.342 4.593 41.957 1.00 90.25 522 ASP A N 1
ATOM 4110 C CA . ASP A 1 522 ? -32.045 3.902 43.220 1.00 90.25 522 ASP A CA 1
ATOM 4111 C C . ASP A 1 522 ? -32.111 2.368 43.135 1.00 90.25 522 ASP A C 1
ATOM 4113 O O . ASP A 1 522 ? -33.161 1.775 42.910 1.00 90.25 522 ASP A O 1
ATOM 4117 N N . ILE A 1 523 ? -31.000 1.713 43.451 1.00 91.12 523 ILE A N 1
ATOM 4118 C CA . ILE A 1 523 ? -30.858 0.253 43.426 1.00 91.12 523 ILE A CA 1
ATOM 4119 C C . ILE A 1 523 ? -31.816 -0.438 44.413 1.00 91.12 523 ILE A C 1
ATOM 4121 O O . ILE A 1 523 ? -32.386 -1.488 44.103 1.00 91.12 523 ILE A O 1
ATOM 4125 N N . SER A 1 524 ? -32.037 0.169 45.584 1.00 87.00 524 SER A N 1
ATOM 4126 C CA . SER A 1 524 ? -32.783 -0.405 46.717 1.00 87.00 524 SER A CA 1
ATOM 4127 C C . SER A 1 524 ? -34.295 -0.139 46.675 1.00 87.00 524 SER A C 1
ATOM 4129 O O . SER A 1 524 ? -34.942 0.139 47.691 1.00 87.00 524 SER A O 1
ATOM 4131 N N . LYS A 1 525 ? -34.927 -0.192 45.497 1.00 85.00 525 LYS A N 1
ATOM 4132 C CA . LYS A 1 525 ? -36.349 0.162 45.420 1.00 85.00 525 LYS A CA 1
ATOM 4133 C C . LYS A 1 525 ? -37.274 -0.806 46.157 1.00 85.00 525 LYS A C 1
ATOM 4135 O O . LYS A 1 525 ? -37.364 -1.977 45.819 1.00 85.00 525 LYS A O 1
ATOM 4140 N N . GLY A 1 526 ? -38.034 -0.259 47.110 1.00 77.12 526 GLY A N 1
ATOM 4141 C CA . GLY A 1 526 ? -39.089 -0.981 47.823 1.00 77.12 526 GLY A CA 1
ATOM 4142 C C . GLY A 1 526 ? -38.621 -1.767 49.051 1.00 77.12 526 GLY A C 1
ATOM 4143 O O . GLY A 1 526 ? -39.452 -2.414 49.674 1.00 77.12 526 GLY A O 1
ATOM 4144 N N . ASP A 1 527 ? -37.345 -1.693 49.438 1.00 77.00 527 ASP A N 1
ATOM 4145 C CA . ASP A 1 527 ? -36.772 -2.497 50.534 1.00 77.00 527 ASP A CA 1
ATOM 4146 C C . ASP A 1 527 ? -37.006 -1.930 51.955 1.00 77.00 527 ASP A C 1
ATOM 4148 O O . ASP A 1 527 ? -36.407 -2.388 52.924 1.00 77.00 527 ASP A O 1
ATOM 4152 N N . GLY A 1 528 ? -37.848 -0.900 52.103 1.00 66.88 528 GLY A N 1
ATOM 4153 C CA . GLY A 1 528 ? -38.072 -0.201 53.380 1.00 66.88 528 GLY A CA 1
ATOM 4154 C C . GLY A 1 528 ? -37.031 0.879 53.739 1.00 66.88 528 GLY A C 1
ATOM 4155 O O . GLY A 1 528 ? -37.140 1.478 54.804 1.00 66.88 528 GLY A O 1
ATOM 4156 N N . ARG A 1 529 ? -36.056 1.129 52.850 1.00 66.19 529 ARG A N 1
ATOM 4157 C CA . ARG A 1 529 ? -35.042 2.205 52.754 1.00 66.19 529 ARG A CA 1
ATOM 4158 C C . ARG A 1 529 ? -34.732 3.053 54.002 1.00 66.19 529 ARG A C 1
ATOM 4160 O O . ARG A 1 529 ? -35.449 3.992 54.337 1.00 66.19 529 ARG A O 1
ATOM 4167 N N . LYS A 1 530 ? -33.516 2.872 54.540 1.00 76.12 530 LYS A N 1
ATOM 4168 C CA . LYS A 1 530 ? -32.779 3.904 55.312 1.00 76.12 530 LYS A CA 1
ATOM 4169 C C . LYS A 1 530 ? -31.905 4.810 54.423 1.00 76.12 530 LYS A C 1
ATOM 4171 O O . LYS A 1 530 ? -31.607 5.936 54.806 1.00 76.12 530 LYS A O 1
ATOM 4176 N N . TRP A 1 531 ? -31.490 4.315 53.255 1.00 87.56 531 TRP A N 1
ATOM 4177 C CA . TRP A 1 531 ? -30.551 4.974 52.342 1.00 87.56 531 TRP A CA 1
ATOM 4178 C C . TRP A 1 531 ? -30.941 4.727 50.883 1.00 87.56 531 TRP A C 1
ATOM 4180 O O . TRP A 1 531 ? -31.457 3.656 50.567 1.00 87.56 531 TRP A O 1
ATOM 4190 N N . PHE A 1 532 ? -30.633 5.686 50.012 1.00 90.38 532 PHE A N 1
ATOM 4191 C CA . PHE A 1 532 ? -30.658 5.545 48.558 1.00 90.38 532 PHE A CA 1
ATOM 4192 C C . PHE A 1 532 ? -29.271 5.143 48.052 1.00 90.38 532 PHE A C 1
ATOM 4194 O O . PHE A 1 532 ? -28.252 5.538 48.626 1.00 90.38 532 PHE A O 1
ATOM 4201 N N . ARG A 1 533 ? -29.236 4.334 46.996 1.00 92.31 533 ARG A N 1
ATOM 4202 C CA . ARG A 1 533 ? -28.046 3.654 46.484 1.00 92.31 533 ARG A CA 1
ATOM 4203 C C . ARG A 1 533 ? -27.914 3.882 44.992 1.00 92.31 533 ARG A C 1
ATOM 4205 O O . ARG A 1 533 ? -28.788 3.491 44.220 1.00 92.31 533 ARG A O 1
ATOM 4212 N N . HIS A 1 534 ? -26.800 4.479 44.595 1.00 93.50 534 HIS A N 1
ATOM 4213 C CA . HIS A 1 534 ? -26.575 4.928 43.230 1.00 93.50 534 HIS A CA 1
ATOM 4214 C C . HIS A 1 534 ? -25.229 4.449 42.696 1.00 93.50 534 HIS A C 1
ATOM 4216 O O . HIS A 1 534 ? -24.250 4.347 43.439 1.00 93.50 534 HIS A O 1
ATOM 4222 N N . LEU A 1 535 ? -25.187 4.199 41.390 1.00 94.69 535 LEU A N 1
ATOM 4223 C CA . LEU A 1 535 ? -23.956 4.056 40.627 1.00 94.69 535 LEU A CA 1
ATOM 4224 C C . LEU A 1 535 ? -23.732 5.279 39.743 1.00 94.69 535 LEU A C 1
ATOM 4226 O O . LEU A 1 535 ? -24.683 5.822 39.179 1.00 94.69 535 LEU A O 1
ATOM 4230 N N . THR A 1 536 ? -22.464 5.634 39.559 1.00 93.81 536 THR A N 1
ATOM 4231 C CA . THR A 1 536 ? -22.031 6.676 38.620 1.00 93.81 536 THR A CA 1
ATOM 4232 C C . THR A 1 536 ? -20.986 6.124 37.673 1.00 93.81 536 THR A C 1
ATOM 4234 O O . THR A 1 536 ? -19.996 5.537 38.109 1.00 93.81 536 THR A O 1
ATOM 4237 N N . CYS A 1 537 ? -21.203 6.337 36.377 1.00 94.69 537 CYS A N 1
ATOM 4238 C CA . CYS A 1 537 ? -20.226 6.074 35.326 1.00 94.69 537 CYS A CA 1
ATOM 4239 C C . CYS A 1 537 ? -19.321 7.294 35.145 1.00 94.69 537 CYS A C 1
ATOM 4241 O O . CYS A 1 537 ? -19.793 8.380 34.802 1.00 94.69 537 CYS A O 1
ATOM 4243 N N . TYR A 1 538 ? -18.016 7.103 35.309 1.00 94.81 538 TYR A N 1
ATOM 4244 C CA . TYR A 1 538 ? -17.022 8.131 35.006 1.00 94.81 538 TYR A CA 1
ATOM 4245 C C . TYR A 1 538 ? -16.486 7.956 33.592 1.00 94.81 538 TYR A C 1
ATOM 4247 O O . TYR A 1 538 ? -16.313 6.831 33.131 1.00 94.81 538 TYR A O 1
ATOM 4255 N N . ARG A 1 539 ? -16.194 9.070 32.914 1.00 93.50 539 ARG A N 1
ATOM 4256 C CA . ARG A 1 539 ? -15.658 9.100 31.544 1.00 93.50 539 ARG A CA 1
ATOM 4257 C C . ARG A 1 539 ? -14.379 9.926 31.520 1.00 93.50 539 ARG A C 1
ATOM 4259 O O . ARG A 1 539 ? -14.400 11.115 31.219 1.00 93.50 539 ARG A O 1
ATOM 4266 N N . LEU A 1 540 ? -13.269 9.312 31.920 1.00 87.75 540 LEU A N 1
ATOM 4267 C CA . LEU A 1 540 ? -11.980 10.000 32.014 1.00 87.75 540 LEU A CA 1
ATOM 4268 C C . LEU A 1 540 ? -11.185 9.901 30.705 1.00 87.75 540 LEU A C 1
ATOM 4270 O O . LEU A 1 540 ? -11.122 8.848 30.065 1.00 87.75 540 LEU A O 1
ATOM 4274 N N . GLN A 1 541 ? -10.548 10.996 30.296 1.00 80.44 541 GLN A N 1
ATOM 4275 C CA . GLN A 1 541 ? -9.663 11.005 29.131 1.00 80.44 541 GLN A CA 1
ATOM 4276 C C . GLN A 1 541 ? -8.334 10.310 29.465 1.00 80.44 541 GLN A C 1
ATOM 4278 O O . GLN A 1 541 ? -7.791 10.512 30.545 1.00 80.44 541 GLN A O 1
ATOM 4283 N N . GLY A 1 542 ? -7.809 9.495 28.544 1.00 76.25 542 GLY A N 1
ATOM 4284 C CA . GLY A 1 542 ? -6.530 8.790 28.727 1.00 76.25 542 GLY A CA 1
ATOM 4285 C C . GLY A 1 542 ? -6.592 7.512 29.574 1.00 76.25 542 GLY A C 1
ATOM 4286 O O . GLY A 1 542 ? -5.555 6.905 29.805 1.00 76.25 542 GLY A O 1
ATOM 4287 N N . TYR A 1 543 ? -7.785 7.098 30.007 1.00 84.06 543 TYR A N 1
ATOM 4288 C CA . TYR A 1 543 ? -8.019 5.832 30.707 1.00 84.06 543 TYR A CA 1
ATOM 4289 C C . TYR A 1 543 ? -8.702 4.814 29.793 1.00 84.06 543 TYR A C 1
ATOM 4291 O O . TYR A 1 543 ? -9.526 5.204 28.949 1.00 84.06 543 TYR A O 1
ATOM 4299 N N . ASP A 1 544 ? -8.403 3.535 30.026 1.00 85.81 544 ASP A N 1
ATOM 4300 C CA . ASP A 1 544 ? -9.013 2.395 29.343 1.00 85.81 544 ASP A CA 1
ATOM 4301 C C . ASP A 1 544 ? -10.542 2.397 29.483 1.00 85.81 544 ASP A C 1
ATOM 4303 O O . ASP A 1 544 ? -11.109 2.879 30.472 1.00 85.81 544 ASP A O 1
ATOM 4307 N N . LYS A 1 545 ? -11.227 1.914 28.442 1.00 90.50 545 LYS A N 1
ATOM 4308 C CA . LYS A 1 545 ? -12.691 1.939 28.343 1.00 90.50 545 LYS A CA 1
ATOM 4309 C C . LYS A 1 545 ? -13.258 0.586 28.705 1.00 90.50 545 LYS A C 1
ATOM 4311 O O . LYS A 1 545 ? -12.762 -0.424 28.235 1.00 90.50 545 LYS A O 1
ATOM 4316 N N . ILE A 1 546 ? -14.312 0.582 29.508 1.00 94.75 546 ILE A N 1
ATOM 4317 C CA . ILE A 1 546 ? -14.973 -0.651 29.913 1.00 94.75 546 ILE A CA 1
ATOM 4318 C C . ILE A 1 546 ? -15.610 -1.301 28.685 1.00 94.75 546 ILE A C 1
ATOM 4320 O O . ILE A 1 546 ? -16.401 -0.659 27.998 1.00 94.75 546 ILE A O 1
ATOM 4324 N N . THR A 1 547 ? -15.331 -2.576 28.449 1.00 91.31 547 THR A N 1
ATOM 4325 C CA . THR A 1 547 ? -15.948 -3.384 27.381 1.00 91.31 547 THR A CA 1
ATOM 4326 C C . THR A 1 547 ? -16.918 -4.427 27.922 1.00 91.31 547 THR A C 1
ATOM 4328 O O . THR A 1 547 ? -17.769 -4.930 27.192 1.00 91.31 547 THR A O 1
ATOM 4331 N N . LYS A 1 548 ? -16.845 -4.730 29.222 1.00 92.50 548 LYS A N 1
ATOM 4332 C CA . LYS A 1 548 ? -17.656 -5.773 29.856 1.00 92.50 548 LYS A CA 1
ATOM 4333 C C . LYS A 1 548 ? -17.947 -5.449 31.316 1.00 92.50 548 LYS A C 1
ATOM 4335 O O . LYS A 1 548 ? -17.076 -4.941 32.014 1.00 92.50 548 LYS A O 1
ATOM 4340 N N . VAL A 1 549 ? -19.144 -5.800 31.790 1.00 96.50 549 VAL A N 1
ATOM 4341 C CA . VAL A 1 549 ? -19.567 -5.691 33.199 1.00 96.50 549 VAL A CA 1
ATOM 4342 C C . VAL A 1 549 ? -20.261 -6.970 33.669 1.00 96.50 549 VAL A C 1
ATOM 4344 O O . VAL A 1 549 ? -20.850 -7.684 32.860 1.00 96.50 549 VAL A O 1
ATOM 4347 N N . ALA A 1 550 ? -20.207 -7.253 34.969 1.00 96.88 550 ALA A N 1
ATOM 4348 C CA . ALA A 1 550 ? -20.969 -8.324 35.611 1.00 96.88 550 ALA A CA 1
ATOM 4349 C C . ALA A 1 550 ? -21.199 -8.039 37.101 1.00 96.88 550 ALA A C 1
ATOM 4351 O O . ALA A 1 550 ? -20.608 -7.124 37.672 1.00 96.88 550 ALA A O 1
ATOM 4352 N N . LEU A 1 551 ? -22.055 -8.837 37.732 1.00 97.00 551 LEU A N 1
ATOM 4353 C CA . LEU A 1 551 ? -22.262 -8.829 39.176 1.00 97.00 551 LEU A CA 1
ATOM 4354 C C . LEU A 1 551 ? -21.431 -9.927 39.842 1.00 97.00 551 LEU A C 1
ATOM 4356 O O . LEU A 1 551 ? -21.301 -11.027 39.309 1.00 97.00 551 LEU A O 1
ATOM 4360 N N . LEU A 1 552 ? -20.920 -9.652 41.037 1.00 95.81 552 LEU A N 1
ATOM 4361 C CA . LEU A 1 552 ? -20.227 -10.635 41.862 1.00 95.81 552 LEU A CA 1
ATOM 4362 C C . LEU A 1 552 ? -20.731 -10.563 43.298 1.00 95.81 552 LEU A C 1
ATOM 4364 O O . LEU A 1 552 ? -20.637 -9.515 43.940 1.00 95.81 552 LEU A O 1
ATOM 4368 N N . ARG A 1 553 ? -21.211 -11.692 43.824 1.00 93.88 553 ARG A N 1
ATOM 4369 C CA . ARG A 1 553 ? -21.466 -11.849 45.261 1.00 93.88 553 ARG A CA 1
ATOM 4370 C C . ARG A 1 553 ? -20.310 -12.568 45.933 1.00 93.88 553 ARG A C 1
ATOM 4372 O O . ARG A 1 553 ? -20.062 -13.735 45.632 1.00 93.88 553 ARG A O 1
ATOM 4379 N N . SER A 1 554 ? -19.631 -11.891 46.852 1.00 92.44 554 SER A N 1
ATOM 4380 C CA . SER A 1 554 ? -18.417 -12.402 47.495 1.00 92.44 554 SER A CA 1
ATOM 4381 C C . SER A 1 554 ? -18.219 -11.780 48.872 1.00 92.44 554 SER A C 1
ATOM 4383 O O . SER A 1 554 ? -18.320 -10.572 49.019 1.00 92.44 554 SER A O 1
ATOM 4385 N N . GLU A 1 555 ? -17.876 -12.589 49.871 1.00 91.75 555 GLU A N 1
ATOM 4386 C CA . GLU A 1 555 ? -17.530 -12.099 51.215 1.00 91.75 555 GLU A CA 1
ATOM 4387 C C . GLU A 1 555 ? -16.157 -11.417 51.260 1.00 91.75 555 GLU A C 1
ATOM 4389 O O . GLU A 1 555 ? -15.907 -10.577 52.121 1.00 91.75 555 GLU A O 1
ATOM 4394 N N . ASN A 1 556 ? -15.277 -11.770 50.320 1.00 89.44 556 ASN A N 1
ATOM 4395 C CA . ASN A 1 556 ? -13.860 -11.407 50.336 1.00 89.44 556 ASN A CA 1
ATOM 4396 C C . ASN A 1 556 ? -13.523 -10.249 49.381 1.00 89.44 556 ASN A C 1
ATOM 4398 O O . ASN A 1 556 ? -12.353 -10.034 49.084 1.00 89.44 556 ASN A O 1
ATOM 4402 N N . GLY A 1 557 ? -14.525 -9.534 48.861 1.00 90.62 557 GLY A N 1
ATOM 4403 C CA . GLY A 1 557 ? -14.315 -8.547 47.799 1.00 90.62 557 GLY A CA 1
ATOM 4404 C C . GLY A 1 557 ? -14.261 -9.166 46.401 1.00 90.62 557 GLY A C 1
ATOM 4405 O O . GLY A 1 557 ? -14.650 -10.321 46.194 1.00 90.62 557 GLY A O 1
ATOM 4406 N N . TYR A 1 558 ? -13.819 -8.374 45.425 1.00 92.56 558 TYR A N 1
ATOM 4407 C CA . TYR A 1 558 ? -13.784 -8.755 44.008 1.00 92.56 558 TYR A CA 1
ATOM 4408 C C . TYR A 1 558 ? -12.370 -8.996 43.469 1.00 92.56 558 TYR A C 1
ATOM 4410 O O . TYR A 1 558 ? -12.216 -9.564 42.388 1.00 92.56 558 TYR A O 1
ATOM 4418 N N . GLU A 1 559 ? -11.346 -8.581 44.208 1.00 91.81 559 GLU A N 1
ATOM 4419 C CA . GLU A 1 559 ? -9.946 -8.519 43.795 1.00 91.81 559 GLU A CA 1
ATOM 4420 C C . GLU A 1 559 ? -9.417 -9.896 43.367 1.00 91.81 559 GLU A C 1
ATOM 4422 O O . GLU A 1 559 ? -8.860 -10.040 42.278 1.00 91.81 559 GLU A O 1
ATOM 4427 N N . ASP A 1 560 ? -9.692 -10.936 44.158 1.00 87.06 560 ASP A N 1
ATOM 4428 C CA . ASP A 1 560 ? -9.302 -12.317 43.844 1.00 87.06 560 ASP A CA 1
ATOM 4429 C C . ASP A 1 560 ? -9.997 -12.868 42.590 1.00 87.06 560 ASP A C 1
ATOM 4431 O O . ASP A 1 560 ? -9.464 -13.751 41.910 1.00 87.06 560 ASP A O 1
ATOM 4435 N N . TYR A 1 561 ? -11.200 -12.375 42.281 1.00 88.19 561 TYR A N 1
ATOM 4436 C CA . TYR A 1 561 ? -11.962 -12.809 41.113 1.00 88.19 561 TYR A CA 1
ATOM 4437 C C . TYR A 1 561 ? -11.413 -12.171 39.835 1.00 88.19 561 TYR A C 1
ATOM 4439 O O . TYR A 1 561 ? -11.198 -12.863 38.840 1.00 88.19 561 TYR A O 1
ATOM 4447 N N . ILE A 1 562 ? -11.138 -10.866 39.868 1.00 87.75 562 ILE A N 1
ATOM 4448 C CA . ILE A 1 562 ? -10.583 -10.135 38.721 1.00 87.75 562 ILE A CA 1
ATOM 4449 C C . ILE A 1 562 ? -9.081 -10.395 38.522 1.00 87.75 562 ILE A C 1
ATOM 4451 O O . ILE A 1 562 ? -8.537 -10.065 37.478 1.00 87.75 562 ILE A O 1
ATOM 4455 N N . GLY A 1 563 ? -8.389 -11.008 39.485 1.00 79.38 563 GLY A N 1
ATOM 4456 C CA . GLY A 1 563 ? -6.979 -11.392 39.356 1.00 79.38 563 GLY A CA 1
ATOM 4457 C C . GLY A 1 563 ? -6.722 -12.654 38.519 1.00 79.38 563 GLY A C 1
ATOM 4458 O O . GLY A 1 563 ? -5.566 -12.990 38.265 1.00 79.38 563 GLY A O 1
ATOM 4459 N N . LYS A 1 564 ? -7.767 -13.377 38.090 1.00 77.38 564 LYS A N 1
ATOM 4460 C CA . LYS A 1 564 ? -7.648 -14.668 37.386 1.00 77.38 564 LYS A CA 1
ATOM 4461 C C . LYS A 1 564 ? -8.029 -14.538 35.911 1.00 77.38 564 LYS A C 1
ATOM 4463 O O . LYS A 1 564 ? -9.142 -14.130 35.589 1.00 77.38 564 LYS A O 1
ATOM 4468 N N . TYR A 1 565 ? -7.123 -14.947 35.016 1.00 63.16 565 TYR A N 1
ATOM 4469 C CA . TYR A 1 565 ? -7.313 -14.872 33.558 1.00 63.16 565 TYR A CA 1
ATOM 4470 C C . TYR A 1 565 ? -8.594 -15.580 33.083 1.00 63.16 565 TYR A C 1
ATOM 4472 O O . TYR A 1 565 ? -9.348 -15.035 32.281 1.00 63.16 565 TYR A O 1
ATOM 4480 N N . GLU A 1 566 ? -8.876 -16.759 33.640 1.00 78.38 566 GLU A N 1
ATOM 4481 C CA . GLU A 1 566 ? -9.995 -17.637 33.257 1.00 78.38 566 GLU A CA 1
ATOM 4482 C C . GLU A 1 566 ? -11.378 -16.987 33.421 1.00 78.38 566 GLU A C 1
ATOM 4484 O O . GLU A 1 566 ? -12.326 -17.357 32.734 1.00 78.38 566 GLU A O 1
ATOM 4489 N N . ASN A 1 567 ? -11.491 -15.975 34.283 1.00 79.12 567 ASN A N 1
ATOM 4490 C CA . ASN A 1 567 ? -12.761 -15.314 34.567 1.00 79.12 567 ASN A CA 1
ATOM 4491 C C . ASN A 1 567 ? -13.138 -14.264 33.507 1.00 79.12 567 ASN A C 1
ATOM 4493 O O . ASN A 1 567 ? -14.275 -13.791 33.478 1.00 79.12 567 ASN A O 1
ATOM 4497 N N . GLY A 1 568 ? -12.197 -13.871 32.639 1.00 80.31 568 GLY A N 1
ATOM 4498 C CA . GLY A 1 568 ? -12.428 -12.856 31.607 1.00 80.31 568 GLY A CA 1
ATOM 4499 C C . GLY A 1 568 ? -12.670 -11.445 32.159 1.00 80.31 568 GLY A C 1
ATOM 4500 O O . GLY A 1 568 ? -13.365 -10.662 31.512 1.00 80.31 568 GLY A O 1
ATOM 4501 N N . PHE A 1 569 ? -12.141 -11.152 33.354 1.00 87.38 569 PHE A N 1
ATOM 4502 C CA . PHE A 1 569 ? -12.146 -9.836 34.016 1.00 87.38 569 PHE A CA 1
ATOM 4503 C C . PHE A 1 569 ? -10.739 -9.413 34.478 1.00 87.38 569 PHE A C 1
ATOM 4505 O O . PHE A 1 569 ? -10.597 -8.619 35.406 1.00 87.38 569 PHE A O 1
ATOM 4512 N N . LEU A 1 570 ? -9.692 -9.969 33.855 1.00 80.38 570 LEU A N 1
ATOM 4513 C CA . LEU A 1 570 ? -8.307 -9.730 34.259 1.00 80.38 570 LEU A CA 1
ATOM 4514 C C . LEU A 1 570 ? -7.944 -8.240 34.206 1.00 80.38 570 LEU A C 1
ATOM 4516 O O . LEU A 1 570 ? -8.250 -7.573 33.222 1.00 80.38 570 LEU A O 1
ATOM 4520 N N . ASN A 1 571 ? -7.261 -7.744 35.245 1.00 81.38 571 ASN A N 1
ATOM 4521 C CA . ASN A 1 571 ? -6.883 -6.328 35.401 1.00 81.38 571 ASN A CA 1
ATOM 4522 C C . ASN A 1 571 ? -8.082 -5.362 35.364 1.00 81.38 571 ASN A C 1
ATOM 4524 O O . ASN A 1 571 ? -7.928 -4.178 35.068 1.00 81.38 571 ASN A O 1
ATOM 4528 N N . GLY A 1 572 ? -9.275 -5.884 35.646 1.00 88.06 572 GLY A N 1
ATOM 4529 C CA . GLY A 1 572 ? -10.512 -5.132 35.704 1.00 88.06 572 GLY A CA 1
ATOM 4530 C C . GLY A 1 572 ? -10.638 -4.249 36.942 1.00 88.06 572 GLY A C 1
ATOM 4531 O O . GLY A 1 572 ? -9.676 -3.963 37.654 1.00 88.06 572 GLY A O 1
ATOM 4532 N N . GLY A 1 573 ? -11.865 -3.828 37.222 1.00 94.50 573 GLY A N 1
ATOM 4533 C CA . GLY A 1 573 ? -12.196 -3.102 38.443 1.00 94.50 573 GLY A CA 1
ATOM 4534 C C . GLY A 1 573 ? -13.517 -3.563 39.035 1.00 94.50 573 GLY A C 1
ATOM 4535 O O . GLY A 1 573 ? -14.215 -4.401 38.463 1.00 94.50 573 GLY A O 1
ATOM 4536 N N . GLY A 1 574 ? -13.848 -3.006 40.193 1.00 95.94 574 GLY A N 1
ATOM 4537 C CA . GLY A 1 574 ? -15.113 -3.245 40.862 1.00 95.94 574 GLY A CA 1
ATOM 4538 C C . GLY A 1 574 ? -15.532 -2.049 41.703 1.00 95.94 574 GLY A C 1
ATOM 4539 O O . GLY A 1 574 ? -14.722 -1.192 42.058 1.00 95.94 574 GLY A O 1
ATOM 4540 N N . THR A 1 575 ? -16.825 -1.958 41.989 1.00 96.75 575 THR A N 1
ATOM 4541 C CA . THR A 1 575 ? -17.346 -0.983 42.951 1.00 96.75 575 THR A CA 1
ATOM 4542 C C . THR A 1 575 ? -16.967 -1.391 44.373 1.00 96.75 575 THR A C 1
ATOM 4544 O O . THR A 1 575 ? -16.534 -2.511 44.617 1.00 96.75 575 THR A O 1
ATOM 4547 N N . THR A 1 576 ? -17.217 -0.530 45.357 1.00 94.88 576 THR A N 1
ATOM 4548 C CA . THR A 1 576 ? -17.377 -0.992 46.744 1.00 94.88 576 THR A CA 1
ATOM 4549 C C . THR A 1 576 ? -18.665 -1.823 46.892 1.00 94.88 576 THR A C 1
ATOM 4551 O O . THR A 1 576 ? -19.427 -1.980 45.931 1.00 94.88 576 THR A O 1
ATOM 4554 N N . ASN A 1 577 ? -18.903 -2.396 48.080 1.00 94.88 577 ASN A N 1
ATOM 4555 C CA . ASN A 1 577 ? -20.085 -3.224 48.338 1.00 94.88 577 ASN A CA 1
ATOM 4556 C C . ASN A 1 577 ? -21.379 -2.407 48.166 1.00 94.88 577 ASN A C 1
ATOM 4558 O O . ASN A 1 577 ? -21.706 -1.558 48.990 1.00 94.88 577 ASN A O 1
ATOM 4562 N N . ILE A 1 578 ? -22.151 -2.715 47.125 1.00 93.88 578 ILE A N 1
ATOM 4563 C CA . ILE A 1 578 ? -23.413 -2.043 46.788 1.00 93.88 578 ILE A CA 1
ATOM 4564 C C . ILE A 1 578 ? -24.499 -2.346 47.838 1.00 93.88 578 ILE A C 1
ATOM 4566 O O . ILE A 1 578 ? -25.388 -1.528 48.082 1.00 93.88 578 ILE A O 1
ATOM 4570 N N . ASN A 1 579 ? -24.407 -3.496 48.511 1.00 91.44 579 ASN A N 1
ATOM 4571 C CA . ASN A 1 579 ? -25.314 -3.913 49.583 1.00 91.44 579 ASN A CA 1
ATOM 4572 C C . ASN A 1 579 ? -24.850 -3.490 50.981 1.00 91.44 579 ASN A C 1
ATOM 4574 O O . ASN A 1 579 ? -25.341 -4.018 51.981 1.00 91.44 579 ASN A O 1
ATOM 4578 N N . GLU A 1 580 ? -23.934 -2.526 51.076 1.00 89.94 580 GLU A N 1
ATOM 4579 C CA . GLU A 1 580 ? -23.509 -1.979 52.360 1.00 89.94 580 GLU A CA 1
ATOM 4580 C C . GLU A 1 580 ? -24.724 -1.568 53.226 1.00 89.94 580 GLU A C 1
ATOM 4582 O O . GLU A 1 580 ? -25.686 -0.937 52.759 1.00 89.94 580 GLU A O 1
ATOM 4587 N N . ASP A 1 581 ? -24.676 -1.972 54.499 1.00 88.06 581 ASP A N 1
ATOM 4588 C CA . ASP A 1 581 ? -25.708 -1.803 55.532 1.00 88.06 581 ASP A CA 1
ATOM 4589 C C . ASP A 1 581 ? -27.070 -2.484 55.281 1.00 88.06 581 ASP A C 1
ATOM 4591 O O . ASP A 1 581 ? -28.044 -2.138 55.954 1.00 88.06 581 ASP A O 1
ATOM 4595 N N . ARG A 1 582 ? -27.190 -3.424 54.329 1.00 85.19 582 ARG A N 1
ATOM 4596 C CA . ARG A 1 582 ? -28.443 -4.189 54.115 1.00 85.19 582 ARG A CA 1
ATOM 4597 C C . ARG A 1 582 ? -28.431 -5.575 54.756 1.00 85.19 582 ARG A C 1
ATOM 4599 O O . ARG A 1 582 ? -29.486 -6.052 55.160 1.00 85.19 582 ARG A O 1
ATOM 4606 N N . GLY A 1 583 ? -27.260 -6.201 54.871 1.00 84.19 583 GLY A N 1
ATOM 4607 C CA . GLY A 1 583 ? -27.113 -7.587 55.317 1.00 84.19 583 GLY A CA 1
ATOM 4608 C C . GLY A 1 583 ? -25.756 -7.887 55.942 1.00 84.19 583 GLY A C 1
ATOM 4609 O O . GLY A 1 583 ? -25.058 -6.994 56.424 1.00 84.19 583 GLY A O 1
ATOM 4610 N N . SER A 1 584 ? -25.403 -9.168 55.944 1.00 87.00 584 SER A N 1
ATOM 4611 C CA . SER A 1 584 ? -24.110 -9.662 56.414 1.00 87.00 584 SER A CA 1
ATOM 4612 C C . SER A 1 584 ? -23.038 -9.554 55.322 1.00 87.00 584 SER A C 1
ATOM 4614 O O . SER A 1 584 ? -23.324 -9.191 54.179 1.00 87.00 584 SER A O 1
ATOM 4616 N N . SER A 1 585 ? -21.790 -9.913 55.640 1.00 84.25 585 SER A N 1
ATOM 4617 C CA . SER A 1 585 ? -20.733 -10.035 54.627 1.00 84.25 585 SER A CA 1
ATOM 4618 C C . SER A 1 585 ? -21.104 -11.021 53.510 1.00 84.25 585 SER A C 1
ATOM 4620 O O . SER A 1 585 ? -20.715 -10.799 52.367 1.00 84.25 585 SER A O 1
ATOM 4622 N N . ALA A 1 586 ? -21.909 -12.053 53.803 1.00 85.50 586 ALA A N 1
ATOM 4623 C CA . ALA A 1 586 ? -22.363 -13.068 52.838 1.00 85.50 586 ALA A CA 1
ATOM 4624 C C . ALA A 1 586 ? -23.245 -12.514 51.706 1.00 85.50 586 ALA A C 1
ATOM 4626 O O . ALA A 1 586 ? -23.402 -13.152 50.651 1.00 85.50 586 ALA A O 1
ATOM 4627 N N . ASP A 1 587 ? -23.793 -11.317 51.924 1.00 88.88 587 ASP A N 1
ATOM 4628 C CA . ASP A 1 587 ? -24.716 -10.630 51.026 1.00 88.88 587 ASP A CA 1
ATOM 4629 C C . ASP A 1 587 ? -24.043 -9.499 50.235 1.00 88.88 587 ASP A C 1
ATOM 4631 O O . ASP A 1 587 ? -24.704 -8.795 49.457 1.00 88.88 587 ASP A O 1
ATOM 4635 N N . ALA A 1 588 ? -22.729 -9.326 50.423 1.00 93.75 588 ALA A N 1
ATOM 4636 C CA . ALA A 1 588 ? -21.942 -8.338 49.709 1.00 93.75 588 ALA A CA 1
ATOM 4637 C C . ALA A 1 588 ? -22.041 -8.555 48.194 1.00 93.75 588 ALA A C 1
ATOM 4639 O O . ALA A 1 588 ? -21.946 -9.677 47.687 1.00 93.75 588 ALA A O 1
ATOM 4640 N N . LEU A 1 589 ? -22.274 -7.456 47.480 1.00 95.44 589 LEU A N 1
ATOM 4641 C CA . LEU A 1 589 ? -22.515 -7.435 46.043 1.00 95.44 589 LEU A CA 1
ATOM 4642 C C . LEU A 1 589 ? -21.677 -6.333 45.407 1.00 95.44 589 LEU A C 1
ATOM 4644 O O . LEU A 1 589 ? -21.713 -5.184 45.845 1.00 95.44 589 LEU A O 1
ATOM 4648 N N . TYR A 1 590 ? -20.977 -6.687 44.341 1.00 96.81 590 TYR A N 1
ATOM 4649 C CA . TYR A 1 590 ? -20.101 -5.797 43.597 1.00 96.81 590 TYR A CA 1
ATOM 4650 C C . TYR A 1 590 ? -20.518 -5.785 42.132 1.00 96.81 590 TYR A C 1
ATOM 4652 O O . TYR A 1 590 ? -20.861 -6.827 41.571 1.00 96.81 590 TYR A O 1
ATOM 4660 N N . LEU A 1 591 ? -20.457 -4.615 41.503 1.00 97.38 591 LEU A N 1
ATOM 4661 C CA . LEU A 1 591 ? -20.404 -4.528 40.050 1.00 97.38 591 LEU A CA 1
ATOM 4662 C C . LEU A 1 591 ? -18.930 -4.571 39.650 1.00 97.38 591 LEU A C 1
ATOM 4664 O O . LEU A 1 591 ? -18.168 -3.707 40.076 1.00 97.38 591 LEU A O 1
ATOM 4668 N N . ILE A 1 592 ? -18.549 -5.551 38.837 1.00 97.31 592 ILE A N 1
ATOM 4669 C CA . ILE A 1 592 ? -17.190 -5.733 38.316 1.00 97.31 592 ILE A CA 1
ATOM 4670 C C . ILE A 1 592 ? -17.141 -5.443 36.816 1.00 97.31 592 ILE A C 1
ATOM 4672 O O . ILE A 1 592 ? -18.158 -5.551 36.127 1.00 97.31 592 ILE A O 1
ATOM 4676 N N . TRP A 1 593 ? -15.971 -5.081 36.293 1.00 95.81 593 TRP A N 1
ATOM 4677 C CA . TRP A 1 593 ? -15.794 -4.746 34.879 1.00 95.81 593 TRP A CA 1
ATOM 4678 C C . TRP A 1 593 ? -14.414 -5.091 34.322 1.00 95.81 593 TRP A C 1
ATOM 4680 O O . TRP A 1 593 ? -13.475 -5.292 35.086 1.00 95.81 593 TRP A O 1
ATOM 4690 N N . ALA A 1 594 ? -14.306 -5.153 32.992 1.00 92.25 594 ALA A N 1
ATOM 4691 C CA . ALA A 1 594 ? -13.071 -5.374 32.233 1.00 92.25 594 ALA A CA 1
ATOM 4692 C C . ALA A 1 594 ? -12.908 -4.317 31.129 1.00 92.25 594 ALA A C 1
ATOM 4694 O O . ALA A 1 594 ? -13.892 -3.672 30.748 1.00 92.25 594 ALA A O 1
ATOM 4695 N N . TYR A 1 595 ? -11.682 -4.167 30.628 1.00 87.50 595 TYR A N 1
ATOM 4696 C CA . TYR A 1 595 ? -11.295 -3.188 29.611 1.00 87.50 595 TYR A CA 1
ATOM 4697 C C . TYR A 1 595 ? -11.081 -3.828 28.243 1.00 87.50 595 TYR A C 1
ATOM 4699 O O . TYR A 1 595 ? -10.451 -4.905 28.181 1.00 87.50 595 TYR A O 1
#

Foldseek 3Di:
DDDDDDDDDDDDDDDDPPPPPPDDFQLDAFACFFAAPLQRGTFAHNQKDFPPDPDPPPPPPPTPRDFPPDPLPPAAAAPLPQPPHPLLVLLPADQLVVLLVVLVVVLVVCVVPVDDDPWPWQFPDDPDDDPFDKGKTKTKDWQLALLSQCVVVVPQLSNQLQCPPNRHSDYNNSLNRSLNVALKTKMKIKIWMWGDDDFDDGMAGDPVPDDQVCCCNRRHQWGFRDFTFTWMKIKIKIWHWPDPDDSVVLVVLVVLLLVVLSDDDDDDPSNVVSQVVSQVTTDIKMFMAIQGPCCVVPPHDHGDIDPDPGSVRSSVVVSVVSVVSVVCSRVRGGRRGGDIDGLVPHPPRDPPRDRDDCSSLSSLSSVLSSLLSSLSSLLSVLLPDPQDDPVNNVVSVVLNVVLSVLSNVLSVVCSRPVPCSSVSSSVSSVCCCVSGSVVCSCVSPQFKFFLDKAKDWADDDPQAPAEELVPPTQFLCPPLDATRIGIHTDIDSDLQSFFQDKEKDKAQDFPCVVPVPAWHGFSNHGSPDNIGMTMGGDRDPPGDGWRDKYKYQDLVDCCVVCCDVVNVNPPWDKYFFRCPPRDDSRSGMIMITHD

pLDDT: mean 78.47, std 18.69, range [22.88, 97.38]

Sequence (595 aa):
MCRYMFKGEEAKLLNRKHSARSTDELSQLTVGQGYNTFLGKGRKHDAVKLRGSKTQRDLPEALTNDTMAHLMFNFTEPTANLTGLNLTEYFVPVDPDSAIDRALAKLDEAEEDDEAGQQVTARIKRDSGSTCLVETKLNTIETNDFNSYLRAMGIDASTAVSGYGQEASVSGSYLDKAEMTRNTLTYLTIVSIDQQVQLPGDYVFNLENYNNETFAPSHGNRWIRGFSEGGKMIIRLSFTSTSSITKNELNASVKTALTYLGVSGSLSASVKNSIDEVQRNSNMEVSVFYQGAVGNAMNGGSGDKIEGTSAESALREVKSKVDAFLAMACEHKYKYKPLLDRYEHLADFPLEQNVISYHQAESIAQIVLEELIRCSEMRTALKRMKYIDSNTKQAIDFDYVDVTHHAREWTKSIARDPTDAKQKARQLLAVLNEKFVNKYLHLFEPKDYISGITVKYGRDRTDVNVHEVNGRGDDLNKDFGGDYSYFVATTTRDPERACTHFSFTKATYNLNDEYPDTWSTDISKGDGRKWFRHLTCYRLQGYDKITKVALLRSENGYEDYIGKYENGFLNGGGTTNINEDRGSSADALYLIWAY

Radius of gyration: 34.32 Å; chains: 1; bounding box: 86×47×96 Å